Protein AF-A0A7Y8IYS2-F1 (afdb_monomer_lite)

Sequence (429 aa):
MPGEHACIWRDHEYVRHGTMMLMAGIDLLSGKVHGIVVDRHRSREFISFLRELGRSYPPAARLRLVLDNHSAHISKETRTYLATIPNRFEFIFTPKHGSWLNLVESFFGKIARTMLRGIRVSSKAELKDRILQYLAEVNASPVVYRWKYKVESVSLLGLGCNAMMESFLVYIFCVEFRYICSLTEFWRHTAVRYGIAIGNHDMTADGDSSLFQRCFPAEHFNRFAWYGGIYGGPKPGISGNNANSWQRFSAAGLDFVFLHLECNAPDDVLEWTDGVLRGNADRRAIVTTHMGLGPVELPKVERDFHDAPKGRMRWSKRHGKRGNSPQQMWDKCFRKHPNVGLIYYGDQSRTQALRQVSLNDHGKPVHELLSDYHQNWLRANRFLPDADRIQVYSTDSRNGALCRGTKIQPDPGQHQFVLQYEMSGAGRR

Foldseek 3Di:
DPPDDPDDPDDPPDDDQADKWKWWKAWLVQLAIQIAIGRDQALVVVVVSVVVVCVVDDVPDAAEEEEEPDCSCVDPSNVVSCVVRDRNYHYDYQDNQRCVVQCCVVVVVVCVPPPVVVDDDPHPVRVRVSVVVVSVVCRVPRDNDDDDDCPVPDPPPDDDPDDDPHHMYIYIDDPDDDDDLNVVVVVLPDPDDDADAEELVCADQQQQNVVVLVRQFPVSCVPPPFWPAADPDPDCRHRHGRNKTWGWDDDPNATEIEIHHYFQHFPSRLVVVQVSLVVVLVHQYEYEYAAFKFQQEDDPDPCCRQPHDIDGHQDGRHSVVRGGGNVRSLVSHQLARQRAAEYEYENSQLQQFDWDWDHRPVRHTHIYIYHYHPAQKDWDWCDDLVVQKTWIWIARNVPRHTDCADPRGNHSCRGTHMDRHHNDDDDDD

pLDDT: mean 80.18, std 21.77, range [23.56, 98.81]

Structure (mmCIF, N/CA/C/O backbone):
data_AF-A0A7Y8IYS2-F1
#
_entry.id   AF-A0A7Y8IYS2-F1
#
loop_
_atom_site.group_PDB
_atom_site.id
_atom_site.type_symbol
_atom_site.label_atom_id
_atom_site.label_alt_id
_atom_site.label_comp_id
_atom_site.label_asym_id
_atom_site.label_entity_id
_atom_site.label_seq_id
_atom_site.pdbx_PDB_ins_code
_atom_site.Cartn_x
_atom_site.Cartn_y
_atom_site.Cartn_z
_atom_site.occupancy
_atom_site.B_iso_or_equiv
_atom_site.auth_seq_id
_atom_site.auth_comp_id
_atom_site.auth_asym_id
_atom_site.auth_atom_id
_atom_site.pdbx_PDB_model_num
ATOM 1 N N . MET A 1 1 ? 36.267 -1.795 8.935 1.00 25.42 1 MET A N 1
ATOM 2 C CA . MET A 1 1 ? 35.124 -2.413 9.640 1.00 25.42 1 MET A CA 1
ATOM 3 C C . MET A 1 1 ? 33.830 -2.137 8.874 1.00 25.42 1 MET A C 1
ATOM 5 O O . MET A 1 1 ? 33.563 -0.977 8.580 1.00 25.42 1 MET A O 1
ATOM 9 N N . PRO A 1 2 ? 33.009 -3.138 8.519 1.00 26.00 2 PRO A N 1
ATOM 10 C CA . PRO A 1 2 ? 31.624 -2.899 8.113 1.00 26.00 2 PRO A CA 1
ATOM 11 C C . PRO A 1 2 ? 30.807 -2.482 9.349 1.00 26.00 2 PRO A C 1
ATOM 13 O O . PRO A 1 2 ? 30.615 -3.299 10.243 1.00 26.00 2 PRO A O 1
ATOM 16 N N . GLY A 1 3 ? 30.352 -1.224 9.419 1.00 45.03 3 GLY A N 1
ATOM 17 C CA . GLY A 1 3 ? 29.492 -0.743 10.516 1.00 45.03 3 GLY A CA 1
ATOM 18 C C . GLY A 1 3 ? 29.700 0.705 10.973 1.00 45.03 3 GLY A C 1
ATOM 19 O O . GLY A 1 3 ? 28.807 1.250 11.610 1.00 45.03 3 GLY A O 1
ATOM 20 N N . GLU A 1 4 ? 30.814 1.356 10.625 1.00 36.53 4 GLU A N 1
ATOM 21 C CA . GLU A 1 4 ? 31.154 2.683 11.184 1.00 36.53 4 GLU A CA 1
ATOM 22 C C . GLU A 1 4 ? 30.724 3.885 10.326 1.00 36.53 4 GLU A C 1
ATOM 24 O O . GLU A 1 4 ? 30.636 5.002 10.829 1.00 36.53 4 GLU A O 1
ATOM 29 N N . HIS A 1 5 ? 30.376 3.690 9.049 1.00 36.31 5 HIS A N 1
ATOM 30 C CA . HIS A 1 5 ? 29.989 4.792 8.160 1.00 36.31 5 HIS A CA 1
ATOM 31 C C . HIS A 1 5 ? 28.678 4.505 7.414 1.00 36.31 5 HIS A C 1
ATOM 33 O O . HIS A 1 5 ? 28.494 3.450 6.810 1.00 36.31 5 HIS A O 1
ATOM 39 N N . ALA A 1 6 ? 27.750 5.470 7.456 1.00 38.59 6 ALA A N 1
ATOM 40 C CA . ALA A 1 6 ? 26.403 5.375 6.880 1.00 38.59 6 ALA A CA 1
ATOM 41 C C . ALA A 1 6 ? 26.325 5.692 5.372 1.00 38.59 6 ALA A C 1
ATOM 43 O O . ALA A 1 6 ? 25.252 5.558 4.784 1.00 38.59 6 ALA A O 1
ATOM 44 N N . CYS A 1 7 ? 27.440 6.095 4.757 1.00 34.34 7 CYS A N 1
ATOM 45 C CA . CYS A 1 7 ? 27.581 6.279 3.316 1.00 34.34 7 CYS A CA 1
ATOM 46 C C . CYS A 1 7 ? 28.684 5.365 2.781 1.00 34.34 7 CYS A C 1
ATOM 48 O O . CYS A 1 7 ? 29.717 5.182 3.423 1.00 34.34 7 CYS A O 1
ATOM 50 N N . ILE A 1 8 ? 28.489 4.850 1.566 1.00 38.94 8 ILE A N 1
ATOM 51 C CA . ILE A 1 8 ? 29.604 4.376 0.748 1.00 38.94 8 ILE A CA 1
ATOM 52 C C . ILE A 1 8 ? 30.369 5.638 0.350 1.00 38.94 8 ILE A C 1
ATOM 54 O O . ILE A 1 8 ? 29.873 6.424 -0.458 1.00 38.94 8 ILE A O 1
ATOM 58 N N . TRP A 1 9 ? 31.534 5.866 0.952 1.00 34.81 9 TRP A N 1
ATOM 59 C CA . TRP A 1 9 ? 32.452 6.897 0.482 1.00 34.81 9 TRP A CA 1
ATOM 60 C C . TRP A 1 9 ? 32.818 6.548 -0.964 1.00 34.81 9 TRP A C 1
ATOM 62 O O . TRP A 1 9 ? 33.340 5.462 -1.236 1.00 34.81 9 TRP A O 1
ATOM 72 N N . ARG A 1 10 ? 32.446 7.411 -1.916 1.00 40.56 10 ARG A N 1
ATOM 73 C CA . ARG A 1 10 ? 33.002 7.318 -3.264 1.00 40.56 10 ARG A CA 1
ATOM 74 C C . ARG A 1 10 ? 34.414 7.843 -3.153 1.00 40.56 10 ARG A C 1
ATOM 76 O O . ARG A 1 10 ? 34.614 9.002 -2.807 1.00 40.56 10 ARG A O 1
ATOM 83 N N . ASP A 1 11 ? 35.347 6.945 -3.405 1.00 37.47 11 ASP A N 1
ATOM 84 C CA . ASP A 1 11 ? 36.742 7.299 -3.541 1.00 37.47 11 ASP A CA 1
ATOM 85 C C . ASP A 1 11 ? 36.899 8.427 -4.555 1.00 37.47 11 ASP A C 1
ATOM 87 O O . ASP A 1 11 ? 36.172 8.448 -5.554 1.00 37.47 11 ASP A O 1
ATOM 91 N N . HIS A 1 12 ? 37.824 9.354 -4.311 1.00 37.97 12 HIS A N 1
ATOM 92 C CA . HIS A 1 12 ? 38.127 10.418 -5.276 1.00 37.97 12 HIS A CA 1
ATOM 93 C C . HIS A 1 12 ? 38.653 9.814 -6.596 1.00 37.97 12 HIS A C 1
ATOM 95 O O . HIS A 1 12 ? 38.607 10.457 -7.639 1.00 37.97 12 HIS A O 1
ATOM 101 N N . GLU A 1 13 ? 39.055 8.539 -6.556 1.00 39.31 13 GLU A N 1
ATOM 102 C CA . GLU A 1 13 ? 39.459 7.703 -7.686 1.00 39.31 13 GLU A CA 1
ATOM 103 C C . GLU A 1 13 ? 38.306 6.929 -8.371 1.00 39.31 13 GLU A C 1
ATOM 105 O O . GLU A 1 13 ? 38.545 6.179 -9.318 1.00 39.31 13 GLU A O 1
ATOM 110 N N . TYR A 1 14 ? 37.040 7.050 -7.934 1.00 49.50 14 TYR A N 1
ATOM 111 C CA . TYR A 1 14 ? 35.931 6.314 -8.565 1.00 49.50 14 TYR A CA 1
ATOM 112 C C . TYR A 1 14 ? 35.612 6.849 -9.970 1.00 49.50 14 TYR A C 1
ATOM 114 O O . TYR A 1 14 ? 34.937 7.867 -10.135 1.00 49.50 14 TYR A O 1
ATOM 122 N N . VAL A 1 15 ? 36.004 6.089 -10.995 1.00 52.41 15 VAL A N 1
ATOM 123 C CA . VAL A 1 15 ? 35.669 6.355 -12.399 1.00 52.41 15 VAL A CA 1
ATOM 124 C C . VAL A 1 15 ? 34.557 5.412 -12.869 1.00 52.41 15 VAL A C 1
ATOM 126 O O . VAL A 1 15 ? 34.663 4.187 -12.804 1.00 52.41 15 VAL A O 1
ATOM 129 N N . ARG A 1 16 ? 33.453 5.972 -13.380 1.00 68.44 16 ARG A N 1
ATOM 130 C CA . ARG A 1 16 ? 32.356 5.179 -13.958 1.00 68.44 16 ARG A CA 1
ATOM 131 C C . ARG A 1 16 ? 32.677 4.809 -15.409 1.00 68.44 16 ARG A C 1
ATOM 133 O O . ARG A 1 16 ? 32.491 5.620 -16.307 1.00 68.44 16 ARG A O 1
ATOM 140 N N . HIS A 1 17 ? 33.023 3.548 -15.657 1.00 64.81 17 HIS A N 1
ATOM 141 C CA . HIS A 1 17 ? 33.331 3.027 -17.003 1.00 64.81 17 HIS A CA 1
ATOM 142 C C . HIS A 1 17 ? 32.094 2.705 -17.877 1.00 64.81 17 HIS A C 1
ATOM 144 O O . HIS A 1 17 ? 32.217 2.153 -18.969 1.00 64.81 17 HIS A O 1
ATOM 150 N N . GLY A 1 18 ? 30.887 3.061 -17.427 1.00 68.75 18 GLY A N 1
ATOM 151 C CA . GLY A 1 18 ? 29.619 2.847 -18.135 1.00 68.75 18 GLY A CA 1
ATOM 152 C C . GLY A 1 18 ? 28.838 1.622 -17.647 1.00 68.75 18 GLY A C 1
ATOM 153 O O . GLY A 1 18 ? 29.090 1.105 -16.564 1.00 68.75 18 GLY A O 1
ATOM 154 N N . THR A 1 19 ? 27.855 1.185 -18.437 1.00 71.75 19 THR A N 1
ATOM 155 C CA . THR A 1 19 ? 26.973 0.050 -18.112 1.00 71.75 19 THR A CA 1
ATOM 156 C C . THR A 1 19 ? 27.129 -1.058 -19.153 1.00 71.75 19 THR A C 1
ATOM 158 O O . THR A 1 19 ? 27.368 -0.769 -20.330 1.00 71.75 19 THR A O 1
ATOM 161 N N . MET A 1 20 ? 27.006 -2.308 -18.706 1.00 77.00 20 MET A N 1
ATOM 162 C CA . MET A 1 20 ? 26.890 -3.507 -19.536 1.00 77.00 20 MET A CA 1
ATOM 163 C C . MET A 1 20 ? 25.642 -4.291 -19.132 1.00 77.00 20 MET A C 1
ATOM 165 O O . MET A 1 20 ? 25.074 -4.076 -18.063 1.00 77.00 20 MET A O 1
ATOM 169 N N . MET A 1 21 ? 25.235 -5.201 -20.000 1.00 78.50 21 MET A N 1
ATOM 170 C CA . MET A 1 21 ? 24.027 -5.995 -19.903 1.00 78.50 21 MET A CA 1
ATOM 171 C C . MET A 1 21 ? 24.396 -7.475 -19.883 1.00 78.50 21 MET A C 1
ATOM 173 O O . MET A 1 21 ? 25.022 -7.955 -20.825 1.00 78.50 21 MET A O 1
ATOM 177 N N . LEU A 1 22 ? 23.962 -8.200 -18.853 1.00 84.62 22 LEU A N 1
ATOM 178 C CA . LEU A 1 22 ? 23.984 -9.661 -18.837 1.00 84.62 22 LEU A CA 1
ATOM 179 C C . LEU A 1 22 ? 22.607 -10.174 -19.265 1.00 84.62 22 LEU A C 1
ATOM 181 O O . LEU A 1 22 ? 21.605 -9.926 -18.595 1.00 84.62 22 LEU A O 1
ATOM 185 N N . MET A 1 23 ? 22.569 -10.896 -20.376 1.00 85.94 23 MET A N 1
ATOM 186 C CA . MET A 1 23 ? 21.396 -11.639 -20.820 1.00 85.94 23 MET A CA 1
ATOM 187 C C . MET A 1 23 ? 21.645 -13.109 -20.539 1.00 85.94 23 MET A C 1
ATOM 189 O O . MET A 1 23 ? 22.691 -13.613 -20.938 1.00 85.94 23 MET A O 1
ATOM 193 N N . ALA A 1 24 ? 20.736 -13.775 -19.831 1.00 88.06 24 ALA A N 1
ATOM 194 C CA . ALA A 1 24 ? 20.972 -15.140 -19.385 1.00 88.06 24 ALA A CA 1
ATOM 195 C C . ALA A 1 24 ? 19.703 -15.990 -19.380 1.00 88.06 24 ALA A C 1
ATOM 197 O O . ALA A 1 24 ? 18.588 -15.480 -19.282 1.00 88.06 24 ALA A O 1
ATOM 198 N N . GLY A 1 25 ? 19.890 -17.303 -19.452 1.00 86.12 25 GLY A N 1
ATOM 199 C CA . GLY A 1 25 ? 18.843 -18.293 -19.280 1.00 86.12 25 GLY A CA 1
ATOM 200 C C . GLY A 1 25 ? 19.340 -19.534 -18.555 1.00 86.12 25 GLY A C 1
ATOM 201 O O . GLY A 1 25 ? 20.533 -19.820 -18.569 1.00 86.12 25 GLY A O 1
ATOM 202 N N . ILE A 1 26 ? 18.430 -20.258 -17.908 1.00 83.00 26 ILE A N 1
ATOM 203 C CA . ILE A 1 26 ? 18.742 -21.488 -17.172 1.00 83.00 26 ILE A CA 1
ATOM 204 C C . ILE A 1 26 ? 18.113 -22.679 -17.883 1.00 83.00 26 ILE A C 1
ATOM 206 O O . ILE A 1 26 ? 16.928 -22.669 -18.223 1.00 83.00 26 ILE A O 1
ATOM 210 N N . ASP A 1 27 ? 18.927 -23.709 -18.072 1.00 80.50 27 ASP A N 1
ATOM 211 C CA . ASP A 1 27 ? 18.503 -25.059 -18.398 1.00 80.50 27 ASP A CA 1
ATOM 212 C C . ASP A 1 27 ? 17.842 -25.697 -17.176 1.00 80.50 27 ASP A C 1
ATOM 214 O O . ASP A 1 27 ? 18.496 -25.936 -16.160 1.00 80.50 27 ASP A O 1
ATOM 218 N N . LEU A 1 28 ? 16.542 -25.976 -17.250 1.00 73.12 28 LEU A N 1
ATOM 219 C CA . LEU A 1 28 ? 15.821 -26.549 -16.114 1.00 73.12 28 LEU A CA 1
ATOM 220 C C . LEU A 1 28 ? 16.149 -28.028 -15.875 1.00 73.12 28 LEU A C 1
ATOM 222 O O . LEU A 1 28 ? 15.885 -28.528 -14.784 1.00 73.12 28 LEU A O 1
ATOM 226 N N . LEU A 1 29 ? 16.729 -28.721 -16.859 1.00 69.69 29 LEU A N 1
ATOM 227 C CA . LEU A 1 29 ? 17.119 -30.124 -16.744 1.00 69.69 29 LEU A CA 1
ATOM 228 C C . LEU A 1 29 ? 18.517 -30.255 -16.146 1.00 69.69 29 LEU A C 1
ATOM 230 O O . LEU A 1 29 ? 18.720 -31.026 -15.211 1.00 69.69 29 LEU A O 1
ATOM 234 N N . SER A 1 30 ? 19.476 -29.491 -16.672 1.00 73.81 30 SER A N 1
ATOM 235 C CA . SER A 1 30 ? 20.879 -29.586 -16.250 1.00 73.81 30 SER A CA 1
ATOM 236 C C . SER A 1 30 ? 21.274 -28.578 -15.168 1.00 73.81 30 SER A C 1
ATOM 238 O O . SER A 1 30 ? 22.301 -28.748 -14.519 1.00 73.81 30 SER A O 1
ATOM 240 N N . GLY A 1 31 ? 20.484 -27.520 -14.962 1.00 75.06 31 GLY A N 1
ATOM 241 C CA . GLY A 1 31 ? 20.844 -26.387 -14.105 1.00 75.06 31 GLY A CA 1
ATOM 242 C C . GLY A 1 31 ? 21.890 -25.450 -14.721 1.00 75.06 31 GLY A C 1
ATOM 243 O O . GLY A 1 31 ? 22.307 -24.493 -14.066 1.00 75.06 31 GLY A O 1
ATOM 244 N N . LYS A 1 32 ? 22.329 -25.706 -15.962 1.00 85.31 32 LYS A N 1
ATOM 245 C CA . LYS A 1 32 ? 23.317 -24.892 -16.675 1.00 85.31 32 LYS A CA 1
ATOM 246 C C . LYS A 1 32 ? 22.764 -23.502 -16.978 1.00 85.31 32 LYS A C 1
ATOM 248 O O . LYS A 1 32 ? 21.659 -23.351 -17.493 1.00 85.31 32 LYS A O 1
ATOM 253 N N . VAL A 1 33 ? 23.560 -22.477 -16.709 1.00 90.69 33 VAL A N 1
ATOM 254 C CA . VAL A 1 33 ? 23.251 -21.082 -17.016 1.00 90.69 33 VAL A CA 1
ATOM 255 C C . VAL A 1 33 ? 23.938 -20.682 -18.319 1.00 90.69 33 VAL A C 1
ATOM 257 O O . VAL A 1 33 ? 25.162 -20.644 -18.411 1.00 90.69 33 VAL A O 1
ATOM 260 N N . HIS A 1 34 ? 23.154 -20.344 -19.333 1.00 88.62 34 HIS A N 1
ATOM 261 C CA . HIS A 1 34 ? 23.627 -19.713 -20.562 1.00 88.62 34 HIS A CA 1
ATOM 262 C C . HIS A 1 34 ? 23.618 -18.204 -20.369 1.00 88.62 34 HIS A C 1
ATOM 264 O O . HIS A 1 34 ? 22.640 -17.676 -19.848 1.00 88.62 34 HIS A O 1
ATOM 270 N N . GLY A 1 35 ? 24.653 -17.486 -20.800 1.00 90.31 35 GLY A N 1
ATOM 271 C CA . GLY A 1 35 ? 24.657 -16.034 -20.673 1.00 90.31 35 GLY A CA 1
ATOM 272 C C . GLY A 1 35 ? 25.626 -15.333 -21.609 1.00 90.31 35 GLY A C 1
ATOM 273 O O . GLY A 1 35 ? 26.714 -15.836 -21.862 1.00 90.31 35 GLY A O 1
ATOM 274 N N . ILE A 1 36 ? 25.234 -14.151 -22.085 1.00 89.88 36 ILE A N 1
ATOM 275 C CA . ILE A 1 36 ? 26.091 -13.238 -22.846 1.00 89.88 36 ILE A CA 1
ATOM 276 C C . ILE A 1 36 ? 26.163 -11.881 -22.163 1.00 89.88 36 ILE A C 1
ATOM 278 O O . ILE A 1 36 ? 25.180 -11.400 -21.595 1.00 89.88 36 ILE A O 1
ATOM 282 N N . VAL A 1 37 ? 27.321 -11.233 -22.275 1.00 88.06 37 VAL A N 1
ATOM 283 C CA . VAL A 1 37 ? 27.536 -9.872 -21.780 1.00 88.06 37 VAL A CA 1
ATOM 284 C C . VAL A 1 37 ? 27.710 -8.926 -22.962 1.00 88.06 37 VAL A C 1
ATOM 286 O O . VAL A 1 37 ? 28.637 -9.074 -23.762 1.00 88.06 37 VAL A O 1
ATOM 289 N N . VAL A 1 38 ? 26.812 -7.953 -23.071 1.00 84.94 38 VAL A N 1
ATOM 290 C CA . VAL A 1 38 ? 26.694 -7.028 -24.207 1.00 84.94 38 VAL A CA 1
ATOM 291 C C . VAL A 1 38 ? 26.550 -5.585 -23.721 1.00 84.94 38 VAL A C 1
ATOM 293 O O . VAL A 1 38 ? 26.171 -5.340 -22.583 1.00 84.94 38 VAL A O 1
ATOM 296 N N . ASP A 1 39 ? 26.841 -4.593 -24.562 1.00 79.00 39 ASP A N 1
ATOM 297 C CA . ASP A 1 39 ? 26.710 -3.180 -24.164 1.00 79.00 39 ASP A CA 1
ATOM 298 C C . ASP A 1 39 ? 25.263 -2.661 -24.180 1.00 79.00 39 ASP A C 1
ATOM 300 O O . ASP A 1 39 ? 24.962 -1.653 -23.541 1.00 79.00 39 ASP A O 1
ATOM 304 N N . ARG A 1 40 ? 24.362 -3.301 -24.939 1.00 78.00 40 ARG A N 1
ATOM 305 C CA . ARG A 1 40 ? 22.963 -2.868 -25.121 1.00 78.00 40 ARG A CA 1
ATOM 306 C C . ARG A 1 40 ? 22.007 -4.063 -25.129 1.00 78.00 40 ARG A C 1
ATOM 308 O O . ARG A 1 40 ? 22.425 -5.178 -25.401 1.00 78.00 40 ARG A O 1
ATOM 315 N N . HIS A 1 41 ? 20.723 -3.822 -24.873 1.00 76.62 41 HIS A N 1
ATOM 316 C CA . HIS A 1 41 ? 19.697 -4.862 -24.698 1.00 76.62 41 HIS A CA 1
ATOM 317 C C . HIS A 1 41 ? 18.598 -4.842 -25.779 1.00 76.62 41 HIS A C 1
ATOM 319 O O . HIS A 1 41 ? 17.414 -4.992 -25.479 1.00 76.62 41 HIS A O 1
ATOM 325 N N . ARG A 1 42 ? 18.950 -4.619 -27.052 1.00 87.56 42 ARG A N 1
ATOM 326 C CA . ARG A 1 42 ? 17.958 -4.554 -28.143 1.00 87.56 42 ARG A CA 1
ATOM 327 C C . ARG A 1 42 ? 17.660 -5.944 -28.702 1.00 87.56 42 ARG A C 1
ATOM 329 O O . ARG A 1 42 ? 18.361 -6.913 -28.414 1.00 87.56 42 ARG A O 1
ATOM 336 N N . SER A 1 43 ? 16.669 -6.019 -29.590 1.00 92.06 43 SER A N 1
ATOM 337 C CA . SER A 1 43 ? 16.293 -7.249 -30.298 1.00 92.06 43 SER A CA 1
ATOM 338 C C . SER A 1 43 ? 17.483 -7.943 -30.968 1.00 92.06 43 SER A C 1
ATOM 340 O O . SER A 1 43 ? 17.605 -9.153 -30.858 1.00 92.06 43 SER A O 1
ATOM 342 N N . ARG A 1 44 ? 18.413 -7.206 -31.594 1.00 94.25 44 ARG A N 1
ATOM 343 C CA . ARG A 1 44 ? 19.606 -7.798 -32.228 1.00 94.25 44 ARG A CA 1
ATOM 344 C C . ARG A 1 44 ? 20.535 -8.528 -31.253 1.00 94.25 44 ARG A C 1
ATOM 346 O O . ARG A 1 44 ? 21.097 -9.564 -31.597 1.00 94.25 44 ARG A O 1
ATOM 353 N N . GLU A 1 45 ? 20.688 -8.003 -30.036 1.00 92.38 45 GLU A N 1
ATOM 354 C CA . GLU A 1 45 ? 21.470 -8.666 -28.993 1.00 92.38 45 GLU A CA 1
ATOM 355 C C . GLU A 1 45 ? 20.724 -9.903 -28.464 1.00 92.38 45 GLU A C 1
ATOM 357 O O . GLU A 1 45 ? 21.340 -10.952 -28.288 1.00 92.38 45 GLU A O 1
ATOM 362 N N . PHE A 1 46 ? 19.393 -9.833 -28.337 1.00 92.19 46 PHE A N 1
ATOM 363 C CA . PHE A 1 46 ? 18.559 -11.000 -28.024 1.00 92.19 46 PHE A CA 1
ATOM 364 C C . PHE A 1 46 ? 18.635 -12.091 -29.103 1.00 92.19 46 PHE A C 1
ATOM 366 O O . PHE A 1 46 ? 18.813 -13.263 -28.793 1.00 92.19 46 PHE A O 1
ATOM 373 N N . ILE A 1 47 ? 18.602 -11.721 -30.382 1.00 95.19 47 ILE A N 1
ATOM 374 C CA . ILE A 1 47 ? 18.792 -12.654 -31.501 1.00 95.19 47 ILE A CA 1
ATOM 375 C C . ILE A 1 47 ? 20.180 -13.304 -31.442 1.00 95.19 47 ILE A C 1
ATOM 377 O O . ILE A 1 47 ? 20.305 -14.501 -31.699 1.00 95.19 47 ILE A O 1
ATOM 381 N N . SER A 1 48 ? 21.224 -12.552 -31.076 1.00 94.62 48 SER A N 1
ATOM 382 C CA . SER A 1 48 ? 22.561 -13.120 -30.861 1.00 94.62 48 SER A CA 1
ATOM 383 C C . SER A 1 48 ? 22.551 -14.177 -29.757 1.00 94.62 48 SER A C 1
ATOM 385 O O . SER A 1 48 ? 23.115 -15.253 -29.947 1.00 94.62 48 SER A O 1
ATOM 387 N N . PHE A 1 49 ? 21.856 -13.908 -28.649 1.00 92.56 49 PHE A N 1
ATOM 388 C CA . PHE A 1 49 ? 21.676 -14.877 -27.571 1.00 92.56 49 PHE A CA 1
ATOM 389 C C . PHE A 1 49 ? 20.934 -16.136 -28.046 1.00 92.56 49 PHE A C 1
ATOM 391 O O . PHE A 1 49 ? 21.385 -17.249 -27.789 1.00 92.56 49 PHE A O 1
ATOM 398 N N . LEU A 1 50 ? 19.851 -15.985 -28.820 1.00 93.19 50 LEU A N 1
ATOM 399 C CA . LEU A 1 50 ? 19.137 -17.122 -29.414 1.00 93.19 50 LEU A CA 1
ATOM 400 C C . LEU A 1 50 ? 20.041 -17.953 -30.332 1.00 93.19 50 LEU A C 1
ATOM 402 O O . LEU A 1 50 ? 19.956 -19.176 -30.320 1.00 93.19 50 LEU A O 1
ATOM 406 N N . ARG A 1 51 ? 20.925 -17.332 -31.123 1.00 94.31 51 ARG A N 1
ATOM 407 C CA . ARG A 1 51 ? 21.883 -18.068 -31.972 1.00 94.31 51 ARG A CA 1
ATOM 408 C C . ARG A 1 51 ? 22.853 -18.901 -31.143 1.00 94.31 51 ARG A C 1
ATOM 410 O O . ARG A 1 51 ? 23.138 -20.037 -31.505 1.00 94.31 51 ARG A O 1
ATOM 417 N N . GLU A 1 52 ? 23.359 -18.351 -30.048 1.00 91.50 52 GLU A N 1
ATOM 418 C CA . GLU A 1 52 ? 24.287 -19.050 -29.159 1.00 91.50 52 GLU A CA 1
ATOM 419 C C . GLU A 1 52 ? 23.609 -20.196 -28.404 1.00 91.50 52 GLU A C 1
ATOM 421 O O . GLU A 1 52 ? 24.129 -21.315 -28.364 1.00 91.50 52 GLU A O 1
ATOM 426 N N . LEU A 1 53 ? 22.391 -19.958 -27.916 1.00 87.44 53 LEU A N 1
ATOM 427 C CA . LEU A 1 53 ? 21.558 -21.000 -27.329 1.00 87.44 53 LEU A CA 1
ATOM 428 C C . LEU A 1 53 ? 21.266 -22.095 -28.362 1.00 87.44 53 LEU A C 1
ATOM 430 O O . LEU A 1 53 ? 21.472 -23.273 -28.101 1.00 87.44 53 LEU A O 1
ATOM 434 N N . GLY A 1 54 ? 20.904 -21.711 -29.586 1.00 85.12 54 GLY A N 1
ATOM 435 C CA . GLY A 1 54 ? 20.680 -22.629 -30.696 1.00 85.12 54 GLY A CA 1
ATOM 436 C C . GLY A 1 54 ? 21.911 -23.457 -31.079 1.00 85.12 54 GLY A C 1
ATOM 437 O O . GLY A 1 54 ? 21.742 -24.585 -31.516 1.00 85.12 54 GLY A O 1
ATOM 438 N N . ARG A 1 55 ? 23.139 -22.970 -30.892 1.00 90.31 55 ARG A N 1
ATOM 439 C CA . ARG A 1 55 ? 24.358 -23.773 -31.117 1.00 90.31 55 ARG A CA 1
ATOM 440 C C . ARG A 1 55 ? 24.676 -24.721 -29.965 1.00 90.31 55 ARG A C 1
ATOM 442 O O . ARG A 1 55 ? 25.375 -25.705 -30.170 1.00 90.31 55 ARG A O 1
ATOM 449 N N . SER A 1 56 ? 24.171 -24.425 -28.770 1.00 82.56 56 SER A N 1
ATOM 450 C CA . SER A 1 56 ? 24.444 -25.203 -27.559 1.00 82.56 56 SER A CA 1
ATOM 451 C C . SER A 1 56 ? 23.653 -26.515 -27.477 1.00 82.56 56 SER A C 1
ATOM 453 O O . SER A 1 56 ? 23.962 -27.346 -26.629 1.00 82.56 56 SER A O 1
ATOM 455 N N . TYR A 1 57 ? 22.650 -26.702 -28.341 1.00 82.00 57 TYR A N 1
ATOM 456 C CA . TYR A 1 57 ? 21.763 -27.868 -28.356 1.00 82.00 57 TYR A CA 1
ATOM 457 C C . TYR A 1 57 ? 21.728 -28.531 -29.738 1.00 82.00 57 TYR A C 1
ATOM 459 O O . TYR A 1 57 ? 21.845 -27.822 -30.742 1.00 82.00 57 TYR A O 1
ATOM 467 N N . PRO A 1 58 ? 21.488 -29.856 -29.829 1.00 82.69 58 PRO A N 1
ATOM 468 C CA . PRO A 1 58 ? 21.402 -30.569 -31.104 1.00 82.69 58 PRO A CA 1
ATOM 469 C C . PRO A 1 58 ? 20.448 -29.879 -32.092 1.00 82.69 58 PRO A C 1
ATOM 471 O O . PRO A 1 58 ? 19.379 -29.450 -31.656 1.00 82.69 58 PRO A O 1
ATOM 474 N N . PRO A 1 59 ? 20.759 -29.774 -33.399 1.00 77.19 59 PRO A N 1
ATOM 475 C CA . PRO A 1 59 ? 19.934 -29.040 -34.371 1.00 77.19 59 PRO A CA 1
ATOM 476 C C . PRO A 1 59 ? 18.478 -29.517 -34.482 1.00 77.19 59 PRO A C 1
ATOM 478 O O . PRO A 1 59 ? 17.594 -28.716 -34.768 1.00 77.19 59 PRO A O 1
ATOM 481 N N . ALA A 1 60 ? 18.224 -30.800 -34.208 1.00 76.62 60 ALA A N 1
ATOM 482 C CA . ALA A 1 60 ? 16.886 -31.394 -34.228 1.00 76.62 60 ALA A CA 1
ATOM 483 C C . ALA A 1 60 ? 16.029 -31.049 -32.992 1.00 76.62 60 ALA A C 1
ATOM 485 O O . ALA A 1 60 ? 14.815 -31.222 -33.025 1.00 76.62 60 ALA A O 1
ATOM 486 N N . ALA A 1 61 ? 16.637 -30.567 -31.902 1.00 75.62 61 ALA A N 1
ATOM 487 C CA . ALA A 1 61 ? 15.911 -30.236 -30.679 1.00 75.62 61 ALA A CA 1
ATOM 488 C C . ALA A 1 61 ? 15.036 -28.982 -30.858 1.00 75.62 61 ALA A C 1
ATOM 490 O O . ALA A 1 61 ? 15.451 -27.992 -31.471 1.00 75.62 61 ALA A O 1
ATOM 491 N N . ARG A 1 62 ? 13.840 -28.991 -30.267 1.00 80.06 62 ARG A N 1
ATOM 492 C CA . ARG A 1 62 ? 12.984 -27.804 -30.157 1.00 80.06 62 ARG A CA 1
ATOM 493 C C . ARG A 1 62 ? 13.190 -27.175 -28.786 1.00 80.06 62 ARG A C 1
ATOM 495 O O . ARG A 1 62 ? 12.924 -27.797 -27.767 1.00 80.06 62 ARG A O 1
ATOM 502 N N . LEU A 1 63 ? 13.642 -25.926 -28.761 1.00 76.88 63 LEU A N 1
ATOM 503 C CA . LEU A 1 63 ? 13.928 -25.206 -27.524 1.00 76.88 63 LEU A CA 1
ATOM 504 C C . LEU A 1 63 ? 12.701 -24.406 -27.092 1.00 76.88 63 LEU A C 1
ATOM 506 O O . LEU A 1 63 ? 12.354 -23.401 -27.716 1.00 76.88 63 LEU A O 1
ATOM 510 N N . ARG A 1 64 ? 12.046 -24.836 -26.012 1.00 78.75 64 ARG A N 1
ATOM 511 C CA . ARG A 1 64 ? 10.959 -24.068 -25.395 1.00 78.75 64 ARG A CA 1
ATOM 512 C C . ARG A 1 64 ? 11.542 -23.030 -24.462 1.00 78.75 64 ARG A C 1
ATOM 514 O O . ARG A 1 64 ? 12.182 -23.406 -23.493 1.00 78.75 64 ARG A O 1
ATOM 521 N N . LEU A 1 65 ? 11.345 -21.753 -24.752 1.00 79.06 65 LEU A N 1
ATOM 522 C CA . LEU A 1 65 ? 11.817 -20.648 -23.930 1.00 79.06 65 LEU A CA 1
ATOM 523 C C . LEU A 1 65 ? 10.653 -20.063 -23.149 1.00 79.06 65 LEU A C 1
ATOM 525 O O . LEU A 1 65 ? 9.736 -19.491 -23.733 1.00 79.06 65 LEU A O 1
ATOM 529 N N . VAL A 1 66 ? 10.719 -20.160 -21.831 1.00 75.12 66 VAL A N 1
ATOM 530 C CA . VAL A 1 66 ? 9.864 -19.406 -20.930 1.00 75.12 66 VAL A CA 1
ATOM 531 C C . VAL A 1 66 ? 10.454 -18.005 -20.796 1.00 75.12 66 VAL A C 1
ATOM 533 O O . VAL A 1 66 ? 11.593 -17.850 -20.358 1.00 75.12 66 VAL A O 1
ATOM 536 N N . LEU A 1 67 ? 9.705 -16.997 -21.230 1.00 75.75 67 LEU A N 1
ATOM 537 C CA . LEU A 1 67 ? 10.167 -15.614 -21.348 1.00 75.75 67 LEU A CA 1
ATOM 538 C C . LEU A 1 67 ? 9.262 -14.668 -20.563 1.00 75.75 67 LEU A C 1
ATOM 540 O O . LEU A 1 67 ? 8.064 -14.907 -20.409 1.00 75.75 67 LEU A O 1
ATOM 544 N N . ASP A 1 68 ? 9.800 -13.543 -20.115 1.00 72.94 68 ASP A N 1
ATOM 545 C CA . ASP A 1 68 ? 8.971 -12.408 -19.722 1.00 72.94 68 ASP A CA 1
ATOM 546 C C . ASP A 1 68 ? 8.463 -11.638 -20.959 1.00 72.94 68 ASP A C 1
ATOM 548 O O . ASP A 1 68 ? 8.817 -11.919 -22.109 1.00 72.94 68 ASP A O 1
ATOM 552 N N . ASN A 1 69 ? 7.622 -10.633 -20.725 1.00 77.25 69 ASN A N 1
ATOM 553 C CA . ASN A 1 69 ? 6.994 -9.848 -21.789 1.00 77.25 69 ASN A CA 1
ATOM 554 C C . ASN A 1 69 ? 7.868 -8.672 -22.274 1.00 77.25 69 ASN A C 1
ATOM 556 O O . ASN A 1 69 ? 7.335 -7.668 -22.757 1.00 77.25 69 ASN A O 1
ATOM 560 N N . HIS A 1 70 ? 9.196 -8.764 -22.138 1.00 78.38 70 HIS A N 1
ATOM 561 C CA . HIS A 1 70 ? 10.116 -7.711 -22.557 1.00 78.38 70 HIS A CA 1
ATOM 562 C C . HIS A 1 70 ? 9.973 -7.386 -24.055 1.00 78.38 70 HIS A C 1
ATOM 564 O O . HIS A 1 70 ? 9.787 -8.264 -24.903 1.00 78.38 70 HIS A O 1
ATOM 570 N N . SER A 1 71 ? 10.096 -6.103 -24.412 1.00 82.94 71 SER A N 1
ATOM 571 C CA . SER A 1 71 ? 9.821 -5.608 -25.771 1.00 82.94 71 SER A CA 1
ATOM 572 C C . SER A 1 71 ? 10.700 -6.261 -26.843 1.00 82.94 71 SER A C 1
ATOM 574 O O . SER A 1 71 ? 10.230 -6.511 -27.953 1.00 82.94 71 SER A O 1
ATOM 576 N N . ALA A 1 72 ? 11.948 -6.607 -26.509 1.00 84.31 72 ALA A N 1
ATOM 577 C CA . ALA A 1 72 ? 12.857 -7.317 -27.407 1.00 84.31 72 ALA A CA 1
ATOM 578 C C . ALA A 1 72 ? 12.380 -8.743 -27.747 1.00 84.31 72 ALA A C 1
ATOM 580 O O . ALA A 1 72 ? 12.678 -9.225 -28.836 1.00 84.31 72 ALA A O 1
ATOM 581 N N . HIS A 1 73 ? 11.615 -9.407 -26.873 1.00 84.75 73 HIS A N 1
ATOM 582 C CA . HIS A 1 73 ? 11.110 -10.766 -27.113 1.00 84.75 73 HIS A CA 1
ATOM 583 C C . HIS A 1 73 ? 9.948 -10.788 -28.109 1.00 84.75 73 HIS A C 1
ATOM 585 O O . HIS A 1 73 ? 9.770 -11.752 -28.850 1.00 84.75 73 HIS A O 1
ATOM 591 N N . ILE A 1 74 ? 9.166 -9.707 -28.143 1.00 87.06 74 ILE A N 1
ATOM 592 C CA . ILE A 1 74 ? 7.966 -9.584 -28.979 1.00 87.06 74 ILE A CA 1
ATOM 593 C C . ILE A 1 74 ? 8.158 -8.661 -30.186 1.00 87.06 74 ILE A C 1
ATOM 595 O O . ILE A 1 74 ? 7.200 -8.432 -30.926 1.00 87.06 74 ILE A O 1
ATOM 599 N N . SER A 1 75 ? 9.360 -8.118 -30.386 1.00 92.38 75 SER A N 1
ATOM 600 C CA . SER A 1 75 ? 9.634 -7.134 -31.432 1.00 92.38 75 SER A CA 1
ATOM 601 C C . SER A 1 75 ? 9.461 -7.715 -32.838 1.00 92.38 75 SER A C 1
ATOM 603 O O . SER A 1 75 ? 9.614 -8.918 -33.067 1.00 92.38 75 SER A O 1
ATOM 605 N N . LYS A 1 76 ? 9.188 -6.838 -33.814 1.00 95.50 76 LYS A N 1
ATOM 606 C CA . LYS A 1 76 ? 9.121 -7.223 -35.233 1.00 95.50 76 LYS A CA 1
ATOM 607 C C . LYS A 1 76 ? 10.420 -7.894 -35.690 1.00 95.50 76 LYS A C 1
ATOM 609 O O . LYS A 1 76 ? 10.363 -8.914 -36.357 1.00 95.50 76 LYS A O 1
ATOM 614 N N . GLU A 1 77 ? 11.569 -7.358 -35.283 1.00 96.69 77 GLU A N 1
ATOM 615 C CA . GLU A 1 77 ? 12.894 -7.889 -35.629 1.00 96.69 77 GLU A CA 1
ATOM 616 C C . GLU A 1 77 ? 13.094 -9.326 -35.119 1.00 96.69 77 GLU A C 1
ATOM 618 O O . GLU A 1 77 ? 13.486 -10.205 -35.886 1.00 96.69 77 GLU A O 1
ATOM 623 N N . THR A 1 78 ? 12.748 -9.591 -33.855 1.00 94.75 78 THR A N 1
ATOM 624 C CA . THR A 1 78 ? 12.824 -10.934 -33.264 1.00 94.75 78 THR A CA 1
ATOM 625 C C . THR A 1 78 ? 11.872 -11.901 -33.959 1.00 94.75 78 THR A C 1
ATOM 627 O O . THR A 1 78 ? 12.276 -13.008 -34.309 1.00 94.75 78 THR A O 1
ATOM 630 N N . ARG A 1 79 ? 10.630 -11.483 -34.234 1.00 94.38 79 ARG A N 1
ATOM 631 C CA . ARG A 1 79 ? 9.656 -12.308 -34.968 1.00 94.38 79 ARG A CA 1
ATOM 632 C C . ARG A 1 79 ? 10.130 -12.635 -36.387 1.00 94.38 79 ARG A C 1
ATOM 634 O O . ARG A 1 79 ? 9.999 -13.780 -36.807 1.00 94.38 79 ARG A O 1
ATOM 641 N N . THR A 1 80 ? 10.724 -11.672 -37.098 1.00 96.50 80 THR A N 1
ATOM 642 C CA . THR A 1 80 ? 11.313 -11.897 -38.428 1.00 96.50 80 THR A CA 1
ATOM 643 C C . THR A 1 80 ? 12.443 -12.920 -38.367 1.00 96.50 80 THR A C 1
ATOM 645 O O . THR A 1 80 ? 12.492 -13.817 -39.199 1.00 96.50 80 THR A O 1
ATOM 648 N N . TYR A 1 81 ? 13.328 -12.835 -37.370 1.00 96.44 81 TYR A N 1
ATOM 649 C CA . TYR A 1 81 ? 14.384 -13.829 -37.190 1.00 96.44 81 TYR A CA 1
ATOM 650 C C . TYR A 1 81 ? 13.820 -15.225 -36.891 1.00 96.44 81 TYR A C 1
ATOM 652 O O . TYR A 1 81 ? 14.230 -16.184 -37.536 1.00 96.44 81 TYR A O 1
ATOM 660 N N . LEU A 1 82 ? 12.849 -15.350 -35.981 1.00 94.50 82 LEU A N 1
ATOM 661 C CA . LEU A 1 82 ? 12.213 -16.636 -35.666 1.00 94.50 82 LEU A CA 1
ATOM 662 C C . LEU A 1 82 ? 11.561 -17.280 -36.899 1.00 94.50 82 LEU A C 1
ATOM 664 O O . LEU A 1 82 ? 11.622 -18.497 -37.052 1.00 94.50 82 LEU A O 1
ATOM 668 N N . ALA A 1 83 ? 11.014 -16.474 -37.814 1.00 94.69 83 ALA A N 1
ATOM 669 C CA . ALA A 1 83 ? 10.457 -16.963 -39.074 1.00 94.69 83 ALA A CA 1
ATOM 670 C C . ALA A 1 83 ? 11.507 -17.590 -40.015 1.00 94.69 83 ALA A C 1
ATOM 672 O O . ALA A 1 83 ? 11.153 -18.440 -40.825 1.00 94.69 83 ALA A O 1
ATOM 673 N N . THR A 1 84 ? 12.793 -17.227 -39.897 1.00 95.88 84 THR A N 1
ATOM 674 C CA . THR A 1 84 ? 13.883 -17.845 -40.684 1.00 95.88 84 THR A CA 1
ATOM 675 C C . THR A 1 84 ? 14.305 -19.228 -40.184 1.00 95.88 84 THR A C 1
ATOM 677 O O . THR A 1 84 ? 14.995 -19.951 -40.896 1.00 95.88 84 THR A O 1
ATOM 680 N N . ILE A 1 85 ? 13.901 -19.604 -38.967 1.00 91.94 85 ILE A N 1
ATOM 681 C CA . ILE A 1 85 ? 14.271 -20.862 -38.301 1.00 91.94 85 ILE A CA 1
ATOM 682 C C . ILE A 1 85 ? 13.035 -21.512 -37.653 1.00 91.94 85 ILE A C 1
ATOM 684 O O . ILE A 1 85 ? 12.969 -21.654 -36.424 1.00 91.94 85 ILE A O 1
ATOM 688 N N . PRO A 1 86 ? 12.026 -21.893 -38.460 1.00 89.25 86 PRO A N 1
ATOM 689 C CA . PRO A 1 86 ? 10.781 -22.449 -37.945 1.00 89.25 86 PRO A CA 1
ATOM 690 C C . PRO A 1 86 ? 11.044 -23.706 -37.107 1.00 89.25 86 PRO A C 1
ATOM 692 O O . PRO A 1 86 ? 11.979 -24.461 -37.362 1.00 89.25 86 PRO A O 1
ATOM 695 N N . ASN A 1 87 ? 10.212 -23.931 -36.089 1.00 82.69 87 ASN A N 1
ATOM 696 C CA . ASN A 1 87 ? 10.283 -25.067 -35.158 1.00 82.69 87 ASN A CA 1
ATOM 697 C C . ASN A 1 87 ? 11.538 -25.161 -34.272 1.00 82.69 87 ASN A C 1
ATOM 699 O O . ASN A 1 87 ? 11.577 -26.034 -33.406 1.00 82.69 87 ASN A O 1
ATOM 703 N N . ARG A 1 88 ? 12.526 -24.264 -34.411 1.00 85.69 88 ARG A N 1
ATOM 704 C CA . ARG A 1 88 ? 13.709 -24.268 -33.536 1.00 85.69 88 ARG A CA 1
ATOM 705 C C . ARG A 1 88 ? 13.406 -23.753 -32.130 1.00 85.69 88 ARG A C 1
ATOM 707 O O . ARG A 1 88 ? 13.886 -24.332 -31.158 1.00 85.69 88 ARG A O 1
ATOM 714 N N . PHE A 1 89 ? 12.627 -22.677 -32.029 1.00 85.44 89 PHE A N 1
ATOM 715 C CA . PHE A 1 89 ? 12.269 -22.035 -30.765 1.00 85.44 89 PHE A CA 1
ATOM 716 C C . PHE A 1 89 ? 10.755 -21.948 -30.596 1.00 85.44 89 PHE A C 1
ATOM 718 O O . PHE A 1 89 ? 10.040 -21.536 -31.507 1.00 85.44 89 PHE A O 1
ATOM 725 N N . GLU A 1 90 ? 10.283 -22.276 -29.401 1.00 82.50 90 GLU A N 1
ATOM 726 C CA . GLU A 1 90 ? 8.904 -22.079 -28.966 1.00 82.50 90 GLU A CA 1
ATOM 727 C C . GLU A 1 90 ? 8.900 -21.110 -27.792 1.00 82.50 90 GLU A C 1
ATOM 729 O O . GLU A 1 90 ? 9.501 -21.388 -26.761 1.00 82.50 90 GLU A O 1
ATOM 734 N N . PHE A 1 91 ? 8.260 -19.954 -27.948 1.00 86.81 91 PHE A N 1
ATOM 735 C CA . PHE A 1 91 ? 8.211 -18.952 -26.888 1.00 86.81 91 PHE A CA 1
ATOM 736 C C . PHE A 1 91 ? 6.951 -19.148 -26.053 1.00 86.81 91 PHE A C 1
ATOM 738 O O . PHE A 1 91 ? 5.835 -19.028 -26.553 1.00 86.81 91 PHE A O 1
ATOM 745 N N . ILE A 1 92 ? 7.149 -19.411 -24.768 1.00 76.62 92 ILE A N 1
ATOM 746 C CA . ILE A 1 92 ? 6.109 -19.491 -23.753 1.00 76.62 92 ILE A CA 1
ATOM 747 C C . ILE A 1 92 ? 6.256 -18.243 -22.895 1.00 76.62 92 ILE A C 1
ATOM 749 O O . ILE A 1 92 ? 7.187 -18.109 -22.107 1.00 76.62 92 ILE A O 1
ATOM 753 N N . PHE A 1 93 ? 5.356 -17.287 -23.062 1.00 76.62 93 PHE A N 1
ATOM 754 C CA . PHE A 1 93 ? 5.410 -16.080 -22.253 1.00 76.62 93 PHE A CA 1
ATOM 755 C C . PHE A 1 93 ? 4.824 -16.356 -20.876 1.00 76.62 93 PHE A C 1
ATOM 757 O O . PHE A 1 93 ? 3.720 -16.886 -20.744 1.00 76.62 93 PHE A O 1
ATOM 764 N N . THR A 1 94 ? 5.560 -15.965 -19.843 1.00 61.78 94 THR A N 1
ATOM 765 C CA . THR A 1 94 ? 5.005 -15.865 -18.500 1.00 61.78 94 THR A CA 1
ATOM 766 C C . THR A 1 94 ? 3.821 -14.889 -18.529 1.00 61.78 94 THR A C 1
ATOM 768 O O . THR A 1 94 ? 3.819 -13.928 -19.317 1.00 61.78 94 THR A O 1
ATOM 771 N N . PRO A 1 95 ? 2.792 -15.101 -17.687 1.00 59.78 95 PRO A N 1
ATOM 772 C CA . PRO A 1 95 ? 1.744 -14.107 -17.484 1.00 59.78 95 PRO A CA 1
ATOM 773 C C . PRO A 1 95 ? 2.372 -12.737 -17.213 1.00 59.78 95 PRO A C 1
ATOM 775 O O . PRO A 1 95 ? 3.460 -12.665 -16.641 1.00 59.78 95 PRO A O 1
ATOM 778 N N . LYS A 1 96 ? 1.701 -11.638 -17.584 1.00 50.72 96 LYS A N 1
ATOM 779 C CA . LYS A 1 96 ? 2.254 -10.269 -17.473 1.00 50.72 96 LYS A CA 1
ATOM 780 C C . LYS A 1 96 ? 2.764 -9.894 -16.067 1.00 50.72 96 LYS A C 1
ATOM 782 O O . LYS A 1 96 ? 3.499 -8.916 -15.952 1.00 50.72 96 LYS A O 1
ATOM 787 N N . HIS A 1 97 ? 2.456 -10.690 -15.037 1.00 46.03 97 HIS A N 1
ATOM 788 C CA . HIS A 1 97 ? 2.917 -10.538 -13.654 1.00 46.03 97 HIS A CA 1
ATOM 789 C C . HIS A 1 97 ? 3.452 -11.838 -13.009 1.00 46.03 97 HIS A C 1
ATOM 791 O O . HIS A 1 97 ? 3.683 -11.891 -11.801 1.00 46.03 97 HIS A O 1
ATOM 797 N N . GLY A 1 98 ? 3.720 -12.869 -13.816 1.00 50.84 98 GLY A N 1
ATOM 798 C CA . GLY A 1 98 ? 4.261 -14.163 -13.399 1.00 50.84 98 GLY A CA 1
ATOM 799 C C . GLY A 1 98 ? 5.788 -14.209 -13.339 1.00 50.84 98 GLY A C 1
ATOM 800 O O . GLY A 1 98 ? 6.359 -15.248 -13.649 1.00 50.84 98 GLY A O 1
ATOM 801 N N . SER A 1 99 ? 6.468 -13.116 -12.970 1.00 50.72 99 SER A N 1
ATOM 802 C CA . SER A 1 99 ? 7.943 -13.077 -12.946 1.00 50.72 99 SER A CA 1
ATOM 803 C C . SER A 1 99 ? 8.544 -14.084 -11.953 1.00 50.72 99 SER A C 1
ATOM 805 O O . SER A 1 99 ? 9.642 -14.575 -12.149 1.00 50.72 99 SER A O 1
ATOM 807 N N . TRP A 1 100 ? 7.789 -14.521 -10.941 1.00 54.97 100 TRP A N 1
ATOM 808 C CA . TRP A 1 100 ? 8.194 -15.618 -10.052 1.00 54.97 100 TRP A CA 1
ATOM 809 C C . TRP A 1 100 ? 8.338 -16.972 -10.777 1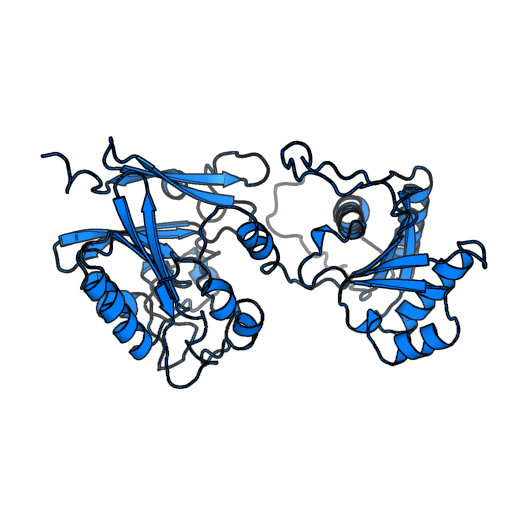.00 54.97 100 TRP A C 1
ATOM 811 O O . TRP A 1 100 ? 9.094 -17.823 -10.316 1.00 54.97 100 TRP A O 1
ATOM 821 N N . LEU A 1 101 ? 7.673 -17.167 -11.927 1.00 60.22 101 LEU A N 1
ATOM 822 C CA . LEU A 1 101 ? 7.896 -18.319 -12.813 1.00 60.22 101 LEU A CA 1
ATOM 823 C C . LEU A 1 101 ? 9.227 -18.211 -13.569 1.00 60.22 101 LEU A C 1
ATOM 825 O O . LEU A 1 101 ? 9.736 -19.215 -14.063 1.00 60.22 101 LEU A O 1
ATOM 829 N N . ASN A 1 102 ? 9.803 -17.010 -13.641 1.00 69.56 102 ASN A N 1
ATOM 830 C CA . ASN A 1 102 ? 11.064 -16.717 -14.300 1.00 69.56 102 ASN A CA 1
ATOM 831 C C . ASN A 1 102 ? 12.251 -17.106 -13.400 1.00 69.56 102 ASN A C 1
ATOM 833 O O . ASN A 1 102 ? 12.942 -16.266 -12.830 1.00 69.56 102 ASN A O 1
ATOM 837 N N . LEU A 1 103 ? 12.507 -18.411 -13.273 1.00 71.44 103 LEU A N 1
ATOM 838 C CA . LEU A 1 103 ? 13.552 -18.989 -12.414 1.00 71.44 103 LEU A CA 1
ATOM 839 C C . LEU A 1 103 ? 14.950 -18.354 -12.546 1.00 71.44 103 LEU A C 1
ATOM 841 O O . LEU A 1 103 ? 15.687 -18.299 -11.558 1.00 71.44 103 LEU A O 1
ATOM 845 N N . VAL A 1 104 ? 15.320 -17.831 -13.718 1.00 78.25 104 VAL A N 1
ATOM 846 C CA . VAL A 1 104 ? 16.607 -17.145 -13.924 1.00 78.25 104 VAL A CA 1
ATOM 847 C C . VAL A 1 104 ? 16.755 -15.880 -13.070 1.00 78.25 104 VAL A C 1
ATOM 849 O O . VAL A 1 104 ? 17.874 -15.503 -12.725 1.00 78.25 104 VAL A O 1
ATOM 852 N N . GLU A 1 105 ? 15.661 -15.276 -12.599 1.00 72.31 105 GLU A N 1
ATOM 853 C CA . GLU A 1 105 ? 15.696 -14.171 -11.628 1.00 72.31 105 GLU A CA 1
ATOM 854 C C . GLU A 1 105 ? 16.382 -14.566 -10.316 1.00 72.31 105 GLU A C 1
ATOM 856 O O . GLU A 1 105 ? 17.095 -13.761 -9.711 1.00 72.31 105 GLU A O 1
ATOM 861 N N . SER A 1 106 ? 16.270 -15.834 -9.906 1.00 77.38 106 SER A N 1
ATOM 862 C CA . SER A 1 106 ? 16.990 -16.344 -8.735 1.00 77.38 106 SER A CA 1
ATOM 863 C C . SER A 1 106 ? 18.505 -16.349 -8.955 1.00 77.38 106 SER A C 1
ATOM 865 O O . SER A 1 106 ? 19.265 -16.042 -8.031 1.00 77.38 106 SER A O 1
ATOM 867 N N . PHE A 1 107 ? 18.957 -16.650 -10.176 1.00 82.19 107 PHE A N 1
ATOM 868 C CA . PHE A 1 107 ? 20.366 -16.555 -10.553 1.00 82.19 107 PHE A CA 1
ATOM 869 C C . PHE A 1 107 ? 20.843 -15.098 -10.584 1.00 82.19 107 PHE A C 1
ATOM 871 O O . PHE A 1 107 ? 21.882 -14.798 -9.994 1.00 82.19 107 PHE A O 1
ATOM 878 N N . PHE A 1 108 ? 20.060 -14.174 -11.155 1.00 79.06 108 PHE A N 1
ATOM 879 C CA . PHE A 1 108 ? 20.387 -12.743 -11.118 1.00 79.06 108 PHE A CA 1
ATOM 880 C C . PHE A 1 108 ? 20.502 -12.212 -9.683 1.00 79.06 108 PHE A C 1
ATOM 882 O O . PHE A 1 108 ? 21.438 -11.483 -9.351 1.00 79.06 108 PHE A O 1
ATOM 889 N N . GLY A 1 109 ? 19.613 -12.643 -8.788 1.00 76.38 109 GLY A N 1
ATOM 890 C CA . GLY A 1 109 ? 19.727 -12.339 -7.365 1.00 76.38 109 GLY A CA 1
ATOM 891 C C . GLY A 1 109 ? 21.004 -12.906 -6.731 1.00 76.38 109 GLY A C 1
ATOM 892 O O . GLY A 1 109 ? 21.619 -12.243 -5.893 1.00 76.38 109 GLY A O 1
ATOM 893 N N . LYS A 1 110 ? 21.422 -14.119 -7.119 1.00 83.75 110 LYS A N 1
ATOM 894 C CA . LYS A 1 110 ? 22.653 -14.758 -6.628 1.00 83.75 110 LYS A CA 1
ATOM 895 C C . LYS A 1 110 ? 23.889 -13.974 -7.071 1.00 83.75 110 LYS A C 1
ATOM 897 O O . LYS A 1 110 ? 24.616 -13.505 -6.199 1.00 83.75 110 LYS A O 1
ATOM 902 N N . ILE A 1 111 ? 24.078 -13.749 -8.375 1.00 82.44 111 ILE A N 1
ATOM 903 C CA . ILE A 1 111 ? 25.246 -13.018 -8.900 1.00 82.44 111 ILE A CA 1
ATOM 904 C C . ILE A 1 111 ? 25.322 -11.592 -8.335 1.00 82.44 111 ILE A C 1
ATOM 906 O O . ILE A 1 111 ? 26.402 -11.141 -7.950 1.00 82.44 111 ILE A O 1
ATOM 910 N N . ALA A 1 112 ? 24.176 -10.916 -8.172 1.00 71.75 112 ALA A N 1
ATOM 911 C CA . ALA A 1 112 ? 24.111 -9.589 -7.565 1.00 71.75 112 ALA A CA 1
ATOM 912 C C . ALA A 1 112 ? 24.657 -9.569 -6.131 1.00 71.75 112 ALA A C 1
ATOM 914 O O . ALA A 1 112 ? 25.368 -8.641 -5.754 1.00 71.75 112 ALA A O 1
ATOM 915 N N . ARG A 1 113 ? 24.342 -10.593 -5.327 1.00 76.50 113 ARG A N 1
ATOM 916 C CA . ARG A 1 113 ? 24.757 -10.672 -3.919 1.00 76.50 113 ARG A CA 1
ATOM 917 C C . ARG A 1 113 ? 26.168 -11.210 -3.726 1.00 76.50 113 ARG A C 1
ATOM 919 O O . ARG A 1 113 ? 26.821 -10.775 -2.783 1.00 76.50 113 ARG A O 1
ATOM 926 N N . THR A 1 114 ? 26.601 -12.159 -4.553 1.00 79.06 114 THR A N 1
ATOM 927 C CA . THR A 1 114 ? 27.863 -12.884 -4.337 1.00 79.06 114 THR A CA 1
ATOM 928 C C . THR A 1 114 ? 29.039 -12.293 -5.096 1.00 79.06 114 THR A C 1
ATOM 930 O O . THR A 1 114 ? 30.158 -12.396 -4.620 1.00 79.06 114 THR A O 1
ATOM 933 N N . MET A 1 115 ? 28.801 -11.712 -6.274 1.00 79.06 115 MET A N 1
ATOM 934 C CA . MET A 1 115 ? 29.870 -11.294 -7.185 1.00 79.06 115 MET A CA 1
ATOM 935 C C . MET A 1 115 ? 29.833 -9.790 -7.460 1.00 79.06 115 MET A C 1
ATOM 937 O O . MET A 1 115 ? 30.856 -9.127 -7.340 1.00 79.06 115 MET A O 1
ATOM 941 N N . LEU A 1 116 ? 28.661 -9.221 -7.761 1.00 73.56 116 LEU A N 1
ATOM 942 C CA . LEU A 1 116 ? 28.561 -7.799 -8.121 1.00 73.56 116 LEU A CA 1
ATOM 943 C C . LEU A 1 116 ? 28.566 -6.864 -6.905 1.00 73.56 116 LEU A C 1
ATOM 945 O O . LEU A 1 116 ? 28.880 -5.678 -7.030 1.00 73.56 116 LEU A O 1
ATOM 949 N N . ARG A 1 117 ? 28.206 -7.358 -5.716 1.00 67.31 117 ARG A N 1
ATOM 950 C CA . ARG A 1 117 ? 28.126 -6.530 -4.510 1.00 67.31 117 ARG A CA 1
ATOM 951 C C . ARG A 1 117 ? 29.520 -6.059 -4.091 1.00 67.31 117 ARG A C 1
ATOM 953 O O . ARG A 1 117 ? 30.286 -6.818 -3.514 1.00 67.31 117 ARG A O 1
ATOM 960 N N . GLY A 1 118 ? 29.804 -4.779 -4.325 1.00 60.06 118 GLY A N 1
ATOM 961 C CA . GLY A 1 118 ? 31.080 -4.157 -3.957 1.00 60.06 118 GLY A CA 1
ATOM 962 C C . GLY A 1 118 ? 32.220 -4.421 -4.943 1.00 60.06 118 GLY A C 1
ATOM 963 O O . GLY A 1 118 ? 33.363 -4.105 -4.624 1.00 60.06 118 GLY A O 1
ATOM 964 N N . ILE A 1 119 ? 31.926 -4.971 -6.128 1.00 69.12 119 ILE A N 1
ATOM 965 C CA . ILE A 1 119 ? 32.938 -5.212 -7.158 1.00 69.12 119 ILE A CA 1
ATOM 966 C C . ILE A 1 119 ? 33.548 -3.888 -7.645 1.00 69.12 119 ILE A C 1
ATOM 968 O O . ILE A 1 119 ? 32.833 -2.920 -7.915 1.00 69.12 119 ILE A O 1
ATOM 972 N N . ARG A 1 120 ? 34.877 -3.855 -7.775 1.00 71.88 120 ARG A N 1
ATOM 973 C CA . ARG A 1 120 ? 35.627 -2.787 -8.447 1.00 71.88 120 ARG A CA 1
ATOM 974 C C . ARG A 1 120 ? 36.332 -3.380 -9.664 1.00 71.88 120 ARG A C 1
ATOM 976 O O . ARG A 1 120 ? 36.882 -4.475 -9.577 1.00 71.88 120 ARG A O 1
ATOM 983 N N . VAL A 1 121 ? 36.266 -2.665 -10.781 1.00 72.25 121 VAL A N 1
ATOM 984 C CA . VAL A 1 121 ? 36.854 -3.037 -12.074 1.00 72.25 121 VAL A CA 1
ATOM 985 C C . VAL A 1 121 ? 37.413 -1.781 -12.735 1.00 72.25 121 VAL A C 1
ATOM 987 O O . VAL A 1 121 ? 36.825 -0.707 -12.616 1.00 72.25 121 VAL A O 1
ATOM 990 N N . SER A 1 122 ? 38.530 -1.929 -13.432 1.00 77.31 122 SER A N 1
ATOM 991 C CA . SER A 1 122 ? 39.254 -0.879 -14.155 1.00 77.31 122 SER A CA 1
ATOM 992 C C . SER A 1 122 ? 38.722 -0.635 -15.573 1.00 77.31 122 SER A C 1
ATOM 994 O O . SER A 1 122 ? 39.079 0.347 -16.222 1.00 77.31 122 SER A O 1
ATOM 996 N N . SER A 1 123 ? 37.868 -1.527 -16.092 1.00 78.00 123 SER A N 1
ATOM 997 C CA . SER A 1 123 ? 37.271 -1.391 -17.422 1.00 78.00 123 SER A CA 1
ATOM 998 C C . SER A 1 123 ? 35.981 -2.203 -17.582 1.00 78.00 123 SER A C 1
ATOM 1000 O O . SER A 1 123 ? 35.678 -3.112 -16.806 1.00 78.00 123 SER A O 1
ATOM 1002 N N . LYS A 1 124 ? 35.218 -1.910 -18.645 1.00 79.25 124 LYS A N 1
ATOM 1003 C CA . LYS A 1 124 ? 34.089 -2.757 -19.068 1.00 79.25 124 LYS A CA 1
ATOM 1004 C C . LYS A 1 124 ? 34.530 -4.156 -19.497 1.00 79.25 124 LYS A C 1
ATOM 1006 O O . LYS A 1 124 ? 33.803 -5.112 -19.254 1.00 79.25 124 LYS A O 1
ATOM 1011 N N . ALA A 1 125 ? 35.696 -4.270 -20.134 1.00 84.31 125 ALA A N 1
ATOM 1012 C CA . ALA A 1 125 ? 36.240 -5.559 -20.551 1.00 84.31 125 ALA A CA 1
ATOM 1013 C C . ALA A 1 125 ? 36.464 -6.458 -19.330 1.00 84.31 125 ALA A C 1
ATOM 1015 O O . ALA A 1 125 ? 35.936 -7.561 -19.283 1.00 84.31 125 ALA A O 1
ATOM 1016 N N . GLU A 1 126 ? 37.084 -5.916 -18.280 1.00 82.62 126 GLU A N 1
ATOM 1017 C CA . GLU A 1 126 ? 37.270 -6.633 -17.018 1.00 82.62 126 GLU A CA 1
ATOM 1018 C C . GLU A 1 126 ? 35.933 -7.036 -16.374 1.00 82.62 126 GLU A C 1
ATOM 1020 O O . GLU A 1 126 ? 35.791 -8.159 -15.893 1.00 82.62 126 GLU A O 1
ATOM 1025 N N . LEU A 1 127 ? 34.921 -6.156 -16.388 1.00 81.25 127 LEU A N 1
ATOM 1026 C CA . LEU A 1 127 ? 33.585 -6.506 -15.891 1.00 81.25 127 LEU A CA 1
ATOM 1027 C C . LEU A 1 127 ? 32.985 -7.687 -16.659 1.00 81.25 127 LEU A C 1
ATOM 1029 O O . LEU A 1 127 ? 32.438 -8.606 -16.050 1.00 81.25 127 LEU A O 1
ATOM 1033 N N . LYS A 1 128 ? 33.082 -7.658 -17.990 1.00 86.94 128 LYS A N 1
ATOM 1034 C CA . LYS A 1 128 ? 32.616 -8.739 -18.856 1.00 86.94 128 LYS A CA 1
ATOM 1035 C C . LYS A 1 128 ? 33.345 -10.040 -18.548 1.00 86.94 128 LYS A C 1
ATOM 1037 O O . LYS A 1 128 ? 32.674 -11.045 -18.331 1.00 86.94 128 LYS A O 1
ATOM 1042 N N . ASP A 1 129 ? 34.669 -10.012 -18.478 1.00 90.69 129 ASP A N 1
ATOM 1043 C CA . ASP A 1 129 ? 35.481 -11.205 -18.247 1.00 90.69 129 ASP A CA 1
ATOM 1044 C C . ASP A 1 129 ? 35.165 -11.832 -16.889 1.00 90.69 129 ASP A C 1
ATOM 1046 O O . ASP A 1 129 ? 34.944 -13.037 -16.805 1.00 90.69 129 ASP A O 1
ATOM 1050 N N . ARG A 1 130 ? 35.001 -11.018 -15.839 1.00 86.12 130 ARG A N 1
ATOM 1051 C CA . ARG A 1 130 ? 34.601 -11.512 -14.513 1.00 86.12 130 ARG A CA 1
ATOM 1052 C C . ARG A 1 130 ? 33.186 -12.093 -14.492 1.00 86.12 130 ARG A C 1
ATOM 1054 O O . ARG A 1 130 ? 32.947 -13.080 -13.801 1.00 86.12 130 ARG A O 1
ATOM 1061 N N . ILE A 1 131 ? 32.232 -11.509 -15.225 1.00 87.25 131 ILE A N 1
ATOM 1062 C CA . ILE A 1 131 ? 30.875 -12.076 -15.341 1.00 87.25 131 ILE A CA 1
ATOM 1063 C C . ILE A 1 131 ? 30.915 -13.417 -16.087 1.00 87.25 131 ILE A C 1
ATOM 1065 O O . ILE A 1 131 ? 30.257 -14.366 -15.662 1.00 87.25 131 ILE A O 1
ATOM 1069 N N . LEU A 1 132 ? 31.695 -13.517 -17.167 1.00 93.44 132 LEU A N 1
ATOM 1070 C CA . LEU A 1 132 ? 31.875 -14.765 -17.914 1.00 93.44 132 LEU A CA 1
ATOM 1071 C C . LEU A 1 132 ? 32.588 -15.834 -17.074 1.00 93.44 132 LEU A C 1
ATOM 1073 O O . LEU A 1 132 ? 32.177 -16.993 -17.094 1.00 93.44 132 LEU A O 1
ATOM 1077 N N . GLN A 1 133 ? 33.587 -15.446 -16.279 1.00 94.38 133 GLN A N 1
ATOM 1078 C CA . GLN A 1 133 ? 34.245 -16.330 -15.319 1.00 94.38 133 GLN A CA 1
ATOM 1079 C C . GLN A 1 133 ? 33.254 -16.848 -14.270 1.00 94.38 133 GLN A C 1
ATOM 1081 O O . GLN A 1 133 ? 33.173 -18.053 -14.052 1.00 94.38 133 GLN A O 1
ATOM 1086 N N . TYR A 1 134 ? 32.431 -15.972 -13.687 1.00 93.19 134 TYR A N 1
ATOM 1087 C CA . TYR A 1 134 ? 31.394 -16.386 -12.738 1.00 93.19 134 TYR A CA 1
ATOM 1088 C C . TYR A 1 134 ? 30.393 -17.371 -13.362 1.00 93.19 134 TYR A C 1
ATOM 1090 O O . TYR A 1 134 ? 29.983 -18.337 -12.719 1.00 93.19 134 TYR A O 1
ATOM 1098 N N . LEU A 1 135 ? 29.998 -17.158 -14.624 1.00 92.69 135 LEU A N 1
ATOM 1099 C CA . LEU A 1 135 ? 29.154 -18.109 -15.355 1.00 92.69 135 LEU A CA 1
ATOM 1100 C C . LEU A 1 135 ? 29.847 -19.469 -15.513 1.00 92.69 135 LEU A C 1
ATOM 1102 O O . LEU A 1 135 ? 29.201 -20.496 -15.315 1.00 92.69 135 LEU A O 1
ATOM 1106 N N . ALA A 1 136 ? 31.143 -19.491 -15.834 1.00 95.00 136 ALA A N 1
ATOM 1107 C CA . ALA A 1 136 ? 31.919 -20.727 -15.927 1.00 95.00 136 ALA A CA 1
ATOM 1108 C C . ALA A 1 136 ? 31.999 -21.458 -14.575 1.00 95.00 136 ALA A C 1
ATOM 1110 O O . ALA A 1 136 ? 31.753 -22.660 -14.521 1.00 95.00 136 ALA A O 1
ATOM 1111 N N . GLU A 1 137 ? 32.250 -20.738 -13.481 1.00 94.19 137 GLU A N 1
ATOM 1112 C CA . GLU A 1 137 ? 32.306 -21.292 -12.121 1.00 94.19 137 GLU A CA 1
ATOM 1113 C C . GLU A 1 137 ? 30.960 -21.876 -11.675 1.00 94.19 137 GLU A C 1
ATOM 1115 O O . GLU A 1 137 ? 30.904 -22.991 -11.157 1.00 94.19 137 GLU A O 1
ATOM 1120 N N . VAL A 1 138 ? 29.852 -21.165 -11.917 1.00 91.25 138 VAL A N 1
ATOM 1121 C CA . VAL A 1 138 ? 28.504 -21.676 -11.614 1.00 91.25 138 VAL A CA 1
ATOM 1122 C C . VAL A 1 138 ? 28.176 -22.908 -12.456 1.00 91.25 138 VAL A C 1
ATOM 1124 O O . VAL A 1 138 ? 27.540 -23.835 -11.960 1.00 91.25 138 VAL A O 1
ATOM 1127 N N . ASN A 1 139 ? 28.629 -22.947 -13.708 1.00 93.62 139 ASN A N 1
ATOM 1128 C CA . ASN A 1 139 ? 28.409 -24.081 -14.601 1.00 93.62 139 ASN A CA 1
ATOM 1129 C C . ASN A 1 139 ? 29.353 -25.266 -14.359 1.00 93.62 139 ASN A C 1
ATOM 1131 O O . ASN A 1 139 ? 29.060 -26.353 -14.849 1.00 93.62 139 ASN A O 1
ATOM 1135 N N . ALA A 1 140 ? 30.448 -25.094 -13.613 1.00 94.31 140 ALA A N 1
ATOM 1136 C CA . ALA A 1 140 ? 31.321 -26.198 -13.209 1.00 94.31 140 ALA A CA 1
ATOM 1137 C C . ALA A 1 140 ? 30.637 -27.132 -12.194 1.00 94.31 140 ALA A C 1
ATOM 1139 O O . ALA A 1 140 ? 30.968 -28.312 -12.114 1.00 94.31 140 ALA A O 1
ATOM 1140 N N . SER A 1 141 ? 29.663 -26.614 -11.438 1.00 89.56 141 SER A N 1
ATOM 1141 C CA . SER A 1 141 ? 28.817 -27.391 -10.528 1.00 89.56 141 SER A CA 1
ATOM 1142 C C . SER A 1 141 ? 27.381 -26.846 -10.563 1.00 89.56 141 SER A C 1
ATOM 1144 O O . SER A 1 141 ? 26.974 -26.082 -9.677 1.00 89.56 141 SER A O 1
ATOM 1146 N N . PRO A 1 142 ? 26.618 -27.162 -11.629 1.00 85.56 142 PRO A N 1
ATOM 1147 C CA . PRO A 1 142 ? 25.304 -26.579 -11.841 1.00 85.56 142 PRO A CA 1
ATOM 1148 C C . PRO A 1 142 ? 24.309 -27.110 -10.808 1.00 85.56 142 PRO A C 1
ATOM 1150 O O . PRO A 1 142 ? 24.300 -28.287 -10.448 1.00 85.56 142 PRO A O 1
ATOM 1153 N N . VAL A 1 143 ? 23.428 -26.227 -10.341 1.00 80.75 143 VAL A N 1
ATOM 1154 C CA . VAL A 1 143 ? 22.358 -26.589 -9.409 1.00 80.75 143 VAL A CA 1
ATOM 1155 C C . VAL A 1 143 ? 21.051 -26.644 -10.180 1.00 80.75 143 VAL A C 1
ATOM 1157 O O . VAL A 1 143 ? 20.578 -25.628 -10.687 1.00 80.75 143 VAL A O 1
ATOM 1160 N N . VAL A 1 144 ? 20.443 -27.828 -10.234 1.00 75.62 144 VAL A N 1
ATOM 1161 C CA . VAL A 1 144 ? 19.108 -27.999 -10.815 1.00 75.62 144 VAL A CA 1
ATOM 1162 C C . VAL A 1 144 ? 18.081 -27.326 -9.907 1.00 75.62 144 VAL A C 1
ATOM 1164 O O . VAL A 1 144 ? 17.906 -27.699 -8.743 1.00 75.62 144 VAL A O 1
ATOM 1167 N N . TYR A 1 145 ? 17.385 -26.326 -10.440 1.00 64.38 145 TYR A N 1
ATOM 1168 C CA . TYR A 1 145 ? 16.365 -25.587 -9.705 1.00 64.38 145 TYR A CA 1
ATOM 1169 C C . TYR A 1 145 ? 15.112 -26.453 -9.527 1.00 64.38 145 TYR A C 1
ATOM 1171 O O . TYR A 1 145 ? 14.385 -26.719 -10.479 1.00 64.38 145 TYR A O 1
ATOM 1179 N N . ARG A 1 146 ? 14.839 -26.883 -8.289 1.00 59.25 146 ARG A N 1
ATOM 1180 C CA . ARG A 1 146 ? 13.616 -27.619 -7.933 1.00 59.25 146 ARG A CA 1
ATOM 1181 C C . ARG A 1 146 ? 12.601 -26.689 -7.278 1.00 59.25 146 ARG A C 1
ATOM 1183 O O . ARG A 1 146 ? 12.890 -26.074 -6.252 1.00 59.25 146 ARG A O 1
ATOM 1190 N N . TRP A 1 147 ? 11.394 -26.637 -7.833 1.00 54.81 147 TRP A N 1
ATOM 1191 C CA . TRP A 1 147 ? 10.256 -25.990 -7.188 1.00 54.81 147 TRP A CA 1
ATOM 1192 C C . TRP A 1 147 ? 9.855 -26.770 -5.932 1.00 54.81 147 TRP A C 1
ATOM 1194 O O . TRP A 1 147 ? 9.544 -27.955 -6.007 1.00 54.81 147 TRP A O 1
ATOM 1204 N N . LYS A 1 148 ? 9.826 -26.105 -4.774 1.00 43.12 148 LYS A N 1
ATOM 1205 C CA . LYS A 1 148 ? 9.110 -26.587 -3.586 1.00 43.12 148 LYS A CA 1
ATOM 1206 C C . LYS A 1 148 ? 7.892 -25.696 -3.386 1.00 43.12 148 LYS A C 1
ATOM 1208 O O . LYS A 1 148 ? 7.971 -24.682 -2.701 1.00 43.12 148 LYS A O 1
ATOM 1213 N N . TYR A 1 149 ? 6.779 -26.059 -4.009 1.00 41.19 149 TYR A N 1
ATOM 1214 C CA . TYR A 1 149 ? 5.476 -25.477 -3.701 1.00 41.19 149 TYR A CA 1
ATOM 1215 C C . TYR A 1 149 ? 4.572 -26.591 -3.175 1.00 41.19 149 TYR A C 1
ATOM 1217 O O . TYR A 1 149 ? 4.608 -27.700 -3.704 1.00 41.19 149 TYR A O 1
ATOM 1225 N N . LYS A 1 150 ? 3.814 -26.328 -2.103 1.00 32.34 150 LYS A N 1
ATOM 1226 C CA . LYS A 1 150 ? 2.909 -27.301 -1.467 1.00 32.34 150 LYS A CA 1
ATOM 1227 C C . LYS A 1 150 ? 1.712 -27.583 -2.385 1.00 32.34 150 LYS A C 1
ATOM 1229 O O . LYS A 1 150 ? 0.631 -27.050 -2.179 1.00 32.34 150 LYS A O 1
ATOM 1234 N N . VAL A 1 151 ? 1.916 -28.400 -3.415 1.00 36.97 151 VAL A N 1
ATOM 1235 C CA . VAL A 1 151 ? 0.843 -28.883 -4.304 1.00 36.97 151 VAL A CA 1
ATOM 1236 C C . VAL A 1 151 ? -0.054 -29.905 -3.580 1.00 36.97 151 VAL A C 1
ATOM 1238 O O . VAL A 1 151 ? -1.198 -30.113 -3.962 1.00 36.97 151 VAL A O 1
ATOM 1241 N N . GLU A 1 152 ? 0.419 -30.477 -2.470 1.00 33.72 152 GLU A N 1
ATOM 1242 C CA . GLU A 1 152 ? -0.249 -31.550 -1.718 1.00 33.72 152 GLU A CA 1
ATOM 1243 C C . GLU A 1 152 ? -1.572 -31.144 -1.040 1.00 33.72 152 GLU A C 1
ATOM 1245 O O . GLU A 1 152 ? -2.343 -32.017 -0.659 1.00 33.72 152 GLU A O 1
ATOM 1250 N N . SER A 1 153 ? -1.889 -29.849 -0.918 1.00 33.78 153 SER A N 1
ATOM 1251 C CA . SER A 1 153 ? -3.177 -29.392 -0.366 1.00 33.78 153 SER A CA 1
ATOM 1252 C C . SER A 1 153 ? -4.226 -29.030 -1.426 1.00 33.78 153 SER A C 1
ATOM 1254 O O . SER A 1 153 ? -5.245 -28.435 -1.085 1.00 33.78 153 SER A O 1
ATOM 1256 N N . VAL A 1 154 ? -4.000 -29.357 -2.703 1.00 31.16 154 VAL A N 1
ATOM 1257 C CA . VAL A 1 154 ? -4.982 -29.150 -3.778 1.00 31.16 154 VAL A CA 1
ATOM 1258 C C . VAL A 1 154 ? -5.371 -30.504 -4.364 1.00 31.16 154 VAL A C 1
ATOM 1260 O O . VAL A 1 154 ? -4.782 -30.977 -5.331 1.00 31.16 154 VAL A O 1
ATOM 1263 N N . SER A 1 155 ? -6.396 -31.136 -3.791 1.00 28.97 155 SER A N 1
ATOM 1264 C CA . SER A 1 155 ? -7.080 -32.263 -4.426 1.00 28.97 155 SER A CA 1
ATOM 1265 C C . SER A 1 155 ? -8.019 -31.739 -5.514 1.00 28.97 155 SER A C 1
ATOM 1267 O O . SER A 1 155 ? -9.230 -31.645 -5.320 1.00 28.97 155 SER A O 1
ATOM 1269 N N . LEU A 1 156 ? -7.460 -31.374 -6.667 1.00 30.34 156 LEU A N 1
ATOM 1270 C CA . LEU A 1 156 ? -8.224 -31.345 -7.910 1.00 30.34 156 LEU A CA 1
ATOM 1271 C C . LEU A 1 156 ? -8.071 -32.712 -8.571 1.00 30.34 156 LEU A C 1
ATOM 1273 O O . LEU A 1 156 ? -7.028 -33.059 -9.121 1.00 30.34 156 LEU A O 1
ATOM 1277 N N . LEU A 1 157 ? -9.132 -33.501 -8.437 1.00 29.27 157 LEU A N 1
ATOM 1278 C CA . LEU A 1 157 ? -9.365 -34.731 -9.175 1.00 29.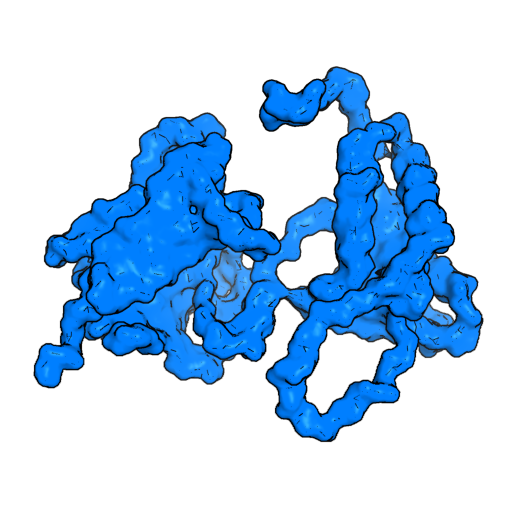27 157 LEU A CA 1
ATOM 1279 C C . LEU A 1 157 ? -9.051 -34.532 -10.668 1.00 29.27 157 LEU A C 1
ATOM 1281 O O . LEU A 1 157 ? -9.671 -33.711 -11.337 1.00 29.27 157 LEU A O 1
ATOM 1285 N N . GLY A 1 158 ? -8.132 -35.352 -11.180 1.00 30.45 158 GLY A N 1
ATOM 1286 C CA . GLY A 1 158 ? -8.295 -35.947 -12.504 1.00 30.45 158 GLY A CA 1
ATOM 1287 C C . GLY A 1 158 ? -7.841 -35.161 -13.733 1.00 30.45 158 GLY A C 1
ATOM 1288 O O . GLY A 1 158 ? -8.529 -35.233 -14.740 1.00 30.45 158 GLY A O 1
ATOM 1289 N N . LEU A 1 159 ? -6.671 -34.516 -13.727 1.00 26.55 159 LEU A N 1
ATOM 1290 C CA . LEU A 1 159 ? -5.902 -34.303 -14.965 1.00 26.55 159 LEU A CA 1
ATOM 1291 C C . LEU A 1 159 ? -4.426 -34.613 -14.697 1.00 26.55 159 LEU A C 1
ATOM 1293 O O . LEU A 1 159 ? -3.769 -33.962 -13.889 1.00 26.55 159 LEU A O 1
ATOM 1297 N N . GLY A 1 160 ? -3.930 -35.671 -15.339 1.00 25.34 160 GLY A N 1
ATOM 1298 C CA . GLY A 1 160 ? -2.591 -36.212 -15.138 1.00 25.34 160 GLY A CA 1
ATOM 1299 C C . GLY A 1 160 ? -1.489 -35.198 -15.441 1.00 25.34 160 GLY A C 1
ATOM 1300 O O . GLY A 1 160 ? -1.195 -34.900 -16.596 1.00 25.34 160 GLY A O 1
ATOM 1301 N N . CYS A 1 161 ? -0.816 -34.730 -14.393 1.00 26.17 161 CYS A N 1
ATOM 1302 C CA . CYS A 1 161 ? 0.468 -34.046 -14.488 1.00 26.17 161 CYS A CA 1
ATOM 1303 C C . CYS A 1 161 ? 1.567 -35.089 -14.739 1.00 26.17 161 CYS A C 1
ATOM 1305 O O . CYS A 1 161 ? 2.246 -35.514 -13.811 1.00 26.17 161 CYS A O 1
ATOM 1307 N N . ASN A 1 162 ? 1.706 -35.559 -15.982 1.00 24.94 162 ASN A N 1
ATOM 1308 C CA . ASN A 1 162 ? 2.857 -36.379 -16.385 1.00 24.94 162 ASN A CA 1
ATOM 1309 C C . ASN A 1 162 ? 3.262 -36.222 -17.862 1.00 24.94 162 ASN A C 1
ATOM 1311 O O . ASN A 1 162 ? 3.869 -37.112 -18.448 1.00 24.94 162 ASN A O 1
ATOM 1315 N N . ALA A 1 163 ? 2.977 -35.071 -18.476 1.00 26.16 163 ALA A N 1
ATOM 1316 C CA . ALA A 1 163 ? 3.468 -34.768 -19.819 1.00 26.16 163 ALA A CA 1
ATOM 1317 C C . ALA A 1 163 ? 3.733 -33.266 -19.999 1.00 26.16 163 ALA A C 1
ATOM 1319 O O . ALA A 1 163 ? 2.884 -32.525 -20.482 1.00 26.16 163 ALA A O 1
ATOM 1320 N N . MET A 1 164 ? 4.930 -32.805 -19.628 1.00 23.89 164 MET A N 1
ATOM 1321 C CA . MET A 1 164 ? 5.497 -31.578 -20.201 1.00 23.89 164 MET A CA 1
ATOM 1322 C C . MET A 1 164 ? 7.029 -31.629 -20.112 1.00 23.89 164 MET A C 1
ATOM 1324 O O . MET A 1 164 ? 7.657 -31.061 -19.225 1.00 23.89 164 MET A O 1
ATOM 1328 N N . MET A 1 165 ? 7.615 -32.417 -21.015 1.00 24.25 165 MET A N 1
ATOM 1329 C CA . MET A 1 165 ? 9.060 -32.584 -21.194 1.00 24.25 165 MET A CA 1
ATOM 1330 C C . MET A 1 165 ? 9.689 -31.341 -21.840 1.00 24.25 165 MET A C 1
ATOM 1332 O O . MET A 1 165 ? 9.147 -30.857 -22.822 1.00 24.25 165 MET A O 1
ATOM 1336 N N . GLU A 1 166 ? 10.849 -30.907 -21.334 1.00 25.67 166 GLU A N 1
ATOM 1337 C CA . GLU A 1 166 ? 11.810 -29.952 -21.931 1.00 25.67 166 GLU A CA 1
ATOM 1338 C C . GLU A 1 166 ? 11.376 -28.471 -22.009 1.00 25.67 166 GLU A C 1
ATOM 1340 O O . GLU A 1 166 ? 10.716 -28.037 -22.955 1.00 25.67 166 GLU A O 1
ATOM 1345 N N . SER A 1 167 ? 11.820 -27.670 -21.027 1.00 24.77 167 SER A N 1
ATOM 1346 C CA . SER A 1 167 ? 11.669 -26.206 -21.003 1.00 24.77 167 SER A CA 1
ATOM 1347 C C . SER A 1 167 ? 12.959 -25.516 -20.540 1.00 24.77 167 SER A C 1
ATOM 1349 O O . SER A 1 167 ? 13.537 -25.873 -19.518 1.00 24.77 167 SER A O 1
ATOM 1351 N N . PHE A 1 168 ? 13.380 -24.503 -21.290 1.00 27.42 168 PHE A N 1
ATOM 1352 C CA . PHE A 1 168 ? 14.437 -23.531 -21.008 1.00 27.42 168 PHE A CA 1
ATOM 1353 C C . PHE A 1 168 ? 13.807 -22.192 -20.645 1.00 27.42 168 PHE A C 1
ATOM 1355 O O . PHE A 1 168 ? 12.684 -21.911 -21.046 1.00 27.42 168 PHE A O 1
ATOM 1362 N N . LEU A 1 169 ? 14.503 -21.337 -19.905 1.00 29.97 169 LEU A N 1
ATOM 1363 C CA . LEU A 1 169 ? 13.937 -20.072 -19.434 1.00 29.97 169 LEU A CA 1
ATOM 1364 C C . LEU A 1 169 ? 14.966 -18.953 -19.596 1.00 29.97 169 LEU A C 1
ATOM 1366 O O . LEU A 1 169 ? 16.088 -19.104 -19.128 1.00 29.97 169 LEU A O 1
ATOM 1370 N N . VAL A 1 170 ? 14.622 -17.877 -20.309 1.00 31.55 170 VAL A N 1
ATOM 1371 C CA . VAL A 1 170 ? 15.562 -16.834 -20.772 1.00 31.55 170 VAL A CA 1
ATOM 1372 C C . VAL A 1 170 ? 15.045 -15.447 -20.382 1.00 31.55 170 VAL A C 1
ATOM 1374 O O . VAL A 1 170 ? 13.877 -15.137 -20.597 1.00 31.55 170 VAL A O 1
ATOM 1377 N N . TYR A 1 171 ? 15.921 -14.592 -19.844 1.00 41.00 171 TYR A N 1
ATOM 1378 C CA . TYR A 1 171 ? 15.579 -13.226 -19.441 1.00 41.00 171 TYR A CA 1
ATOM 1379 C C . TYR A 1 171 ? 16.661 -12.187 -19.772 1.00 41.00 171 TYR A C 1
ATOM 1381 O O . TYR A 1 171 ? 17.867 -12.456 -19.810 1.00 41.00 171 TYR A O 1
ATOM 1389 N N . ILE A 1 172 ? 16.180 -10.956 -19.961 1.00 30.53 172 ILE A N 1
ATOM 1390 C CA . ILE A 1 172 ? 16.908 -9.725 -20.270 1.00 30.53 172 ILE A CA 1
ATOM 1391 C C . ILE A 1 172 ? 16.860 -8.822 -19.021 1.00 30.53 172 ILE A C 1
ATOM 1393 O O . ILE A 1 172 ? 15.853 -8.173 -18.765 1.00 30.53 172 ILE A O 1
ATOM 1397 N N . PHE A 1 173 ? 17.940 -8.756 -18.228 1.00 31.31 173 PHE A N 1
ATOM 1398 C CA . PHE A 1 173 ? 18.016 -7.903 -17.028 1.00 31.31 173 PHE A CA 1
ATOM 1399 C C . PHE A 1 173 ? 18.591 -6.501 -17.280 1.00 31.31 173 PHE A C 1
ATOM 1401 O O . PHE A 1 173 ? 19.805 -6.325 -17.328 1.00 31.31 173 PHE A O 1
ATOM 1408 N N . CYS A 1 174 ? 17.724 -5.489 -17.359 1.00 23.56 174 CYS A N 1
ATOM 1409 C CA . CYS A 1 174 ? 18.105 -4.083 -17.217 1.00 23.56 174 CYS A CA 1
ATOM 1410 C C . CYS A 1 174 ? 17.846 -3.651 -15.759 1.00 23.56 174 CYS A C 1
ATOM 1412 O O . CYS A 1 174 ? 16.759 -3.886 -15.234 1.00 23.56 174 CYS A O 1
ATOM 1414 N N . VAL A 1 175 ? 18.832 -3.050 -15.083 1.00 24.73 175 VAL A N 1
ATOM 1415 C CA . VAL A 1 175 ? 18.664 -2.503 -13.723 1.00 24.73 175 VAL A CA 1
ATOM 1416 C C . VAL A 1 175 ? 17.715 -1.301 -13.790 1.00 24.73 175 VAL A C 1
ATOM 1418 O O . VAL A 1 175 ? 18.175 -0.215 -14.114 1.00 24.73 175 VAL A O 1
ATOM 1421 N N . GLU A 1 176 ? 16.419 -1.499 -13.510 1.00 24.41 176 GLU A N 1
ATOM 1422 C CA . GLU A 1 176 ? 15.500 -0.512 -12.907 1.00 24.41 176 GLU A CA 1
ATOM 1423 C C . GLU A 1 176 ? 14.128 -1.131 -12.521 1.00 24.41 176 GLU A C 1
ATOM 1425 O O . GLU A 1 176 ? 13.664 -2.099 -13.115 1.00 24.41 176 GLU A O 1
ATOM 1430 N N . PHE A 1 177 ? 13.519 -0.581 -11.462 1.00 25.28 177 PHE A N 1
ATOM 1431 C CA . PHE A 1 177 ? 12.341 -1.020 -10.684 1.00 25.28 177 PHE A CA 1
ATOM 1432 C C . PHE A 1 177 ? 11.073 -1.443 -11.472 1.00 25.28 177 PHE A C 1
ATOM 1434 O O . PHE A 1 177 ? 10.640 -0.713 -12.359 1.00 25.28 177 PHE A O 1
ATOM 1441 N N . ARG A 1 178 ? 10.372 -2.507 -11.015 1.00 28.66 178 ARG A N 1
ATOM 1442 C CA . ARG A 1 178 ? 8.889 -2.666 -11.055 1.00 28.66 178 ARG A CA 1
ATOM 1443 C C . ARG A 1 178 ? 8.420 -3.893 -10.246 1.00 28.66 178 ARG A C 1
ATOM 1445 O O . ARG A 1 178 ? 8.495 -5.024 -10.706 1.00 28.66 178 ARG A O 1
ATOM 1452 N N . TYR A 1 179 ? 7.900 -3.659 -9.044 1.00 28.67 179 TYR A N 1
ATOM 1453 C CA . TYR A 1 179 ? 7.295 -4.655 -8.150 1.00 28.67 179 TYR A CA 1
ATOM 1454 C C . TYR A 1 179 ? 6.008 -4.013 -7.628 1.00 28.67 179 TYR A C 1
ATOM 1456 O O . TYR A 1 179 ? 6.124 -2.956 -7.030 1.00 28.67 179 TYR A O 1
ATOM 1464 N N . ILE A 1 180 ? 4.821 -4.564 -7.925 1.00 31.91 180 ILE A N 1
ATOM 1465 C CA . ILE A 1 180 ? 3.517 -4.262 -7.267 1.00 31.91 180 ILE A CA 1
ATOM 1466 C C . ILE A 1 180 ? 2.386 -5.143 -7.854 1.00 31.91 180 ILE A C 1
ATOM 1468 O O . ILE A 1 180 ? 1.433 -5.464 -7.153 1.00 31.91 180 ILE A O 1
ATOM 1472 N N . CYS A 1 181 ? 2.493 -5.633 -9.099 1.00 27.53 181 CYS A N 1
ATOM 1473 C CA . CYS A 1 181 ? 1.389 -6.368 -9.743 1.00 27.53 181 CYS A CA 1
ATOM 1474 C C . CYS A 1 181 ? 1.268 -7.877 -9.414 1.00 27.53 181 CYS A C 1
ATOM 1476 O O . CYS A 1 181 ? 0.234 -8.457 -9.723 1.00 27.53 181 CYS A O 1
ATOM 1478 N N . SER A 1 182 ? 2.256 -8.524 -8.775 1.00 30.55 182 SER A N 1
ATOM 1479 C CA . SER A 1 182 ? 2.213 -9.981 -8.507 1.00 30.55 182 SER A CA 1
ATOM 1480 C C . SER A 1 182 ? 1.549 -10.376 -7.179 1.00 30.55 182 SER A C 1
ATOM 1482 O O . SER A 1 182 ? 1.049 -11.493 -7.056 1.00 30.55 182 SER A O 1
ATOM 1484 N N . LEU A 1 183 ? 1.474 -9.470 -6.193 1.00 32.38 183 LEU A N 1
ATOM 1485 C CA . LEU A 1 183 ? 0.818 -9.766 -4.909 1.00 32.38 183 LEU A CA 1
ATOM 1486 C C . LEU A 1 183 ? -0.689 -10.015 -5.086 1.00 32.38 183 LEU A C 1
ATOM 1488 O O . LEU A 1 183 ? -1.285 -10.814 -4.377 1.00 32.38 183 LEU A O 1
ATOM 1492 N N . THR A 1 184 ? -1.310 -9.339 -6.045 1.00 36.62 184 THR A N 1
ATOM 1493 C CA . THR A 1 184 ? -2.762 -9.326 -6.252 1.00 36.62 184 THR A CA 1
ATOM 1494 C C . THR A 1 184 ? -3.272 -10.512 -7.059 1.00 36.62 184 THR A C 1
ATOM 1496 O O . THR A 1 184 ? -4.381 -10.958 -6.795 1.00 36.62 184 THR A O 1
ATOM 1499 N N . GLU A 1 185 ? -2.482 -11.100 -7.964 1.00 33.06 185 GLU A N 1
ATOM 1500 C CA . GLU A 1 185 ? -2.833 -12.387 -8.591 1.00 33.06 185 GLU A CA 1
ATOM 1501 C C . GLU A 1 185 ? -2.813 -13.545 -7.578 1.00 33.06 185 GLU A C 1
ATOM 1503 O O . GLU A 1 185 ? -3.682 -14.411 -7.633 1.00 33.06 185 GLU A O 1
ATOM 1508 N N . PHE A 1 186 ? -1.930 -13.509 -6.573 1.00 31.36 186 PHE A N 1
ATOM 1509 C CA . PHE A 1 186 ? -1.981 -14.433 -5.432 1.00 31.36 186 PHE A CA 1
ATOM 1510 C C . PHE A 1 186 ? -3.260 -14.246 -4.592 1.00 31.36 186 PHE A C 1
ATOM 1512 O O . PHE A 1 186 ? -3.928 -15.222 -4.243 1.00 31.36 186 PHE A O 1
ATOM 1519 N N . TRP A 1 187 ? -3.668 -12.999 -4.327 1.00 38.00 187 TRP A N 1
ATOM 1520 C CA . TRP A 1 187 ? -4.936 -12.712 -3.643 1.00 38.00 187 TRP A CA 1
ATOM 1521 C C . TRP A 1 187 ? -6.179 -13.089 -4.471 1.00 38.00 187 TRP A C 1
ATOM 1523 O O . TRP A 1 187 ? -7.204 -13.445 -3.905 1.00 38.00 187 TRP A O 1
ATOM 1533 N N . ARG A 1 188 ? -6.099 -13.094 -5.811 1.00 40.56 188 ARG A N 1
ATOM 1534 C CA . ARG A 1 188 ? -7.208 -13.517 -6.694 1.00 40.56 188 ARG A CA 1
ATOM 1535 C C . ARG A 1 188 ? -7.532 -15.010 -6.610 1.00 40.56 188 ARG A C 1
ATOM 1537 O O . ARG A 1 188 ? -8.653 -15.376 -6.963 1.00 40.56 188 ARG A O 1
ATOM 1544 N N . HIS A 1 189 ? -6.578 -15.839 -6.184 1.00 37.41 189 HIS A N 1
ATOM 1545 C CA . HIS A 1 189 ? -6.724 -17.295 -6.054 1.00 37.41 189 HIS A CA 1
ATOM 1546 C C . HIS A 1 189 ? -6.754 -17.784 -4.600 1.00 37.41 189 HIS A C 1
ATOM 1548 O O . HIS A 1 189 ? -6.985 -18.965 -4.354 1.00 37.41 189 HIS A O 1
ATOM 1554 N N . THR A 1 190 ? -6.546 -16.891 -3.632 1.00 36.19 190 THR A N 1
ATOM 1555 C CA . THR A 1 190 ? -6.680 -17.188 -2.203 1.00 36.19 190 THR A CA 1
ATOM 1556 C C . THR A 1 190 ? -7.976 -16.582 -1.669 1.00 36.19 190 THR A C 1
ATOM 1558 O O . THR A 1 190 ? -8.483 -15.594 -2.189 1.00 36.19 190 THR A O 1
ATOM 1561 N N . ALA A 1 191 ? -8.548 -17.161 -0.614 1.00 55.78 191 ALA A N 1
ATOM 1562 C CA . ALA A 1 191 ? -9.801 -16.692 -0.011 1.00 55.78 191 ALA A CA 1
ATOM 1563 C C . ALA A 1 191 ? -9.672 -15.351 0.757 1.00 55.78 191 ALA A C 1
ATOM 1565 O O . ALA A 1 191 ? -10.497 -15.046 1.620 1.00 55.78 191 ALA A O 1
ATOM 1566 N N . VAL A 1 192 ? -8.628 -14.556 0.500 1.00 65.81 192 VAL A N 1
ATOM 1567 C CA . VAL A 1 192 ? -8.307 -13.358 1.282 1.00 65.81 192 VAL A CA 1
ATOM 1568 C C . VAL A 1 192 ? -8.827 -12.109 0.580 1.00 65.81 192 VAL A C 1
ATOM 1570 O O . VAL A 1 192 ? -8.484 -11.812 -0.562 1.00 65.81 192 VAL A O 1
ATOM 1573 N N . ARG A 1 193 ? -9.666 -11.358 1.296 1.00 79.75 193 ARG A N 1
ATOM 1574 C CA . ARG A 1 193 ? -10.212 -10.073 0.845 1.00 79.75 193 ARG A CA 1
ATOM 1575 C C . ARG A 1 193 ? -9.111 -9.016 0.865 1.00 79.75 193 ARG A C 1
ATOM 1577 O O . ARG A 1 193 ? -8.388 -8.908 1.855 1.00 79.75 193 ARG A O 1
ATOM 1584 N N . TYR A 1 194 ? -9.003 -8.226 -0.196 1.00 81.62 194 TYR A N 1
ATOM 1585 C CA . TYR A 1 194 ? -7.979 -7.194 -0.328 1.00 81.62 194 TYR A CA 1
ATOM 1586 C C . TYR A 1 194 ? -8.531 -5.971 -1.061 1.00 81.62 194 TYR A C 1
ATOM 1588 O O . TYR A 1 194 ? -9.422 -6.091 -1.897 1.00 81.62 194 TYR A O 1
ATOM 1596 N N . GLY A 1 195 ? -7.941 -4.813 -0.780 1.00 83.31 195 GLY A N 1
ATOM 1597 C CA . GLY A 1 195 ? -8.197 -3.566 -1.491 1.00 83.31 195 GLY A CA 1
ATOM 1598 C C . GLY A 1 195 ? -6.915 -2.750 -1.619 1.00 83.31 195 GLY A C 1
ATOM 1599 O O . GLY A 1 195 ? -5.907 -3.060 -0.980 1.00 83.31 195 GLY A O 1
ATOM 1600 N N . ILE A 1 196 ? -6.927 -1.756 -2.505 1.00 84.81 196 ILE A N 1
ATOM 1601 C CA . ILE A 1 196 ? -5.730 -1.012 -2.907 1.00 84.81 196 ILE A CA 1
ATOM 1602 C C . ILE A 1 196 ? -6.053 0.476 -2.875 1.00 84.81 196 ILE A C 1
ATOM 1604 O O . ILE A 1 196 ? -7.001 0.911 -3.521 1.00 84.81 196 ILE A O 1
ATOM 1608 N N . ALA A 1 197 ? -5.250 1.245 -2.143 1.00 89.25 197 ALA A N 1
ATOM 1609 C CA . ALA A 1 197 ? -5.241 2.701 -2.211 1.00 89.25 197 ALA A CA 1
ATOM 1610 C C . ALA A 1 197 ? -4.016 3.136 -3.019 1.00 89.25 197 ALA A C 1
ATOM 1612 O O . ALA A 1 197 ? -2.904 2.681 -2.738 1.00 89.25 197 ALA A O 1
ATOM 1613 N N . ILE A 1 198 ? -4.216 3.988 -4.022 1.00 88.88 198 ILE A N 1
ATOM 1614 C CA . ILE A 1 198 ? -3.141 4.390 -4.930 1.00 88.88 198 ILE A CA 1
ATOM 1615 C C . ILE A 1 198 ? -2.299 5.527 -4.361 1.00 88.88 198 ILE A C 1
ATOM 1617 O O . ILE A 1 198 ? -2.809 6.451 -3.719 1.00 88.88 198 ILE A O 1
ATOM 1621 N N . GLY A 1 199 ? -0.995 5.460 -4.617 1.00 86.31 199 GLY A N 1
ATOM 1622 C CA . GLY A 1 199 ? -0.041 6.460 -4.181 1.00 86.31 199 GLY A CA 1
ATOM 1623 C C . GLY A 1 199 ? 0.151 7.600 -5.159 1.00 86.31 199 GLY A C 1
ATOM 1624 O O . GLY A 1 199 ? -0.337 7.589 -6.288 1.00 86.31 199 GLY A O 1
ATOM 1625 N N . ASN A 1 200 ? 0.930 8.600 -4.741 1.00 86.00 200 ASN A N 1
ATOM 1626 C CA . ASN A 1 200 ? 1.315 9.680 -5.643 1.00 86.00 200 ASN A CA 1
ATOM 1627 C C . ASN A 1 200 ? 2.063 9.110 -6.863 1.00 86.00 200 ASN A C 1
ATOM 1629 O O . ASN A 1 200 ? 1.871 9.600 -7.967 1.00 86.00 200 ASN A O 1
ATOM 1633 N N . HIS A 1 201 ? 2.870 8.061 -6.713 1.00 85.69 201 HIS A N 1
ATOM 1634 C CA . HIS A 1 201 ? 3.618 7.461 -7.824 1.00 85.69 201 HIS A CA 1
ATOM 1635 C C . HIS A 1 201 ? 2.767 6.653 -8.824 1.00 85.69 201 HIS A C 1
ATOM 1637 O O . HIS A 1 201 ? 3.262 6.349 -9.907 1.00 85.69 201 HIS A O 1
ATOM 1643 N N . ASP A 1 202 ? 1.503 6.366 -8.508 1.00 81.81 202 ASP A N 1
ATOM 1644 C CA . ASP A 1 202 ? 0.582 5.615 -9.376 1.00 81.81 202 ASP A CA 1
ATOM 1645 C C . ASP A 1 202 ? -0.274 6.522 -10.279 1.00 81.81 202 ASP A C 1
ATOM 1647 O O . ASP A 1 202 ? -1.056 6.040 -11.100 1.00 81.81 202 ASP A O 1
ATOM 1651 N N . MET A 1 203 ? -0.122 7.841 -10.131 1.00 88.88 203 MET A N 1
ATOM 1652 C CA . MET A 1 203 ? -0.873 8.859 -10.861 1.00 88.88 203 MET A CA 1
ATOM 1653 C C . MET A 1 203 ? 0.024 10.019 -11.315 1.00 88.88 203 MET A C 1
ATOM 1655 O O . MET A 1 203 ? 1.078 10.296 -10.728 1.00 88.88 203 MET A O 1
ATOM 1659 N N . THR A 1 204 ? -0.412 10.740 -12.346 1.00 89.06 204 THR A N 1
ATOM 1660 C CA . THR A 1 204 ? 0.204 12.009 -12.756 1.00 89.06 204 THR A CA 1
ATOM 1661 C C . THR A 1 204 ? -0.046 13.105 -11.717 1.00 89.06 204 THR A C 1
ATOM 1663 O O . THR A 1 204 ? -0.832 12.936 -10.786 1.00 89.06 204 THR A O 1
ATOM 1666 N N . ALA A 1 205 ? 0.618 14.257 -11.862 1.00 87.31 205 ALA A N 1
ATOM 1667 C CA . ALA A 1 205 ? 0.409 15.397 -10.967 1.00 87.31 205 ALA A CA 1
ATOM 1668 C C . ALA A 1 205 ? -1.062 15.853 -10.913 1.00 87.31 205 ALA A C 1
ATOM 1670 O O . ALA A 1 205 ? -1.538 16.197 -9.833 1.00 87.31 205 ALA A O 1
ATOM 1671 N N . ASP A 1 206 ? -1.781 15.759 -12.034 1.00 89.44 206 ASP A N 1
ATOM 1672 C CA . ASP A 1 206 ? -3.197 16.128 -12.162 1.00 89.44 206 ASP A CA 1
ATOM 1673 C C . ASP A 1 206 ? -4.164 14.983 -11.807 1.00 89.44 206 ASP A C 1
ATOM 1675 O O . ASP A 1 206 ? -5.375 15.123 -11.967 1.00 89.44 206 ASP A O 1
ATOM 1679 N N . GLY A 1 207 ? -3.640 13.849 -11.324 1.00 88.56 207 GLY A N 1
ATOM 1680 C CA . GLY A 1 207 ? -4.443 12.734 -10.823 1.00 88.56 207 GLY A CA 1
ATOM 1681 C C . GLY A 1 207 ? -4.885 11.710 -11.867 1.00 88.56 207 GLY A C 1
ATOM 1682 O O . GLY A 1 207 ? -5.734 10.870 -11.571 1.00 88.56 207 GLY A O 1
ATOM 1683 N N . ASP A 1 208 ? -4.323 11.743 -13.079 1.00 92.75 208 ASP A N 1
ATOM 1684 C CA . ASP A 1 208 ? -4.554 10.682 -14.064 1.00 92.75 208 ASP A CA 1
ATOM 1685 C C . ASP A 1 208 ? -3.860 9.395 -13.601 1.00 92.75 208 ASP A C 1
ATOM 1687 O O . ASP A 1 208 ? -2.639 9.348 -13.449 1.00 92.75 208 ASP A O 1
ATOM 1691 N N . SER A 1 209 ? -4.654 8.352 -13.379 1.00 90.56 209 SER A N 1
ATOM 1692 C CA . SER A 1 209 ? -4.239 7.027 -12.913 1.00 90.56 209 SER A CA 1
ATOM 1693 C C . SER A 1 209 ? -4.497 5.934 -13.959 1.00 90.56 209 SER A C 1
ATOM 1695 O O . SER A 1 209 ? -4.464 4.745 -13.647 1.00 90.56 209 SER A O 1
ATOM 1697 N N . SER A 1 210 ? -4.698 6.295 -15.231 1.00 85.88 210 SER A N 1
ATOM 1698 C CA . SER A 1 210 ? -5.064 5.368 -16.315 1.00 85.88 210 SER A CA 1
ATOM 1699 C C . SER A 1 210 ? -4.107 4.178 -16.467 1.00 85.88 210 SER A C 1
ATOM 1701 O O . SER A 1 210 ? -4.513 3.103 -16.904 1.00 85.88 210 SER A O 1
ATOM 1703 N N . LEU A 1 211 ? -2.825 4.330 -16.109 1.00 79.81 211 LEU A N 1
ATOM 1704 C CA . LEU A 1 211 ? -1.865 3.219 -16.114 1.00 79.81 211 LEU A CA 1
ATOM 1705 C C . LEU A 1 211 ? -2.141 2.201 -15.002 1.00 79.81 211 LEU A C 1
ATOM 1707 O O . LEU A 1 211 ? -2.131 1.002 -15.274 1.00 79.81 211 LEU A O 1
ATOM 1711 N N . PHE A 1 212 ? -2.426 2.664 -13.782 1.00 83.19 212 PHE A N 1
ATOM 1712 C CA . PHE A 1 212 ? -2.852 1.807 -12.673 1.00 83.19 212 PHE A CA 1
ATOM 1713 C C . PHE A 1 212 ? -4.143 1.060 -13.031 1.00 83.19 212 PHE A C 1
ATOM 1715 O O . PHE A 1 212 ? -4.244 -0.158 -12.871 1.00 83.19 212 PHE A O 1
ATOM 1722 N N . GLN A 1 213 ? -5.093 1.783 -13.618 1.00 85.12 213 GLN A N 1
ATOM 1723 C CA . GLN A 1 213 ? -6.408 1.281 -14.004 1.00 85.12 213 GLN A CA 1
ATOM 1724 C C . GLN A 1 213 ? -6.378 0.164 -15.051 1.00 85.12 213 GLN A C 1
ATOM 1726 O O . GLN A 1 213 ? -7.312 -0.625 -15.121 1.00 85.12 213 GLN A O 1
ATOM 1731 N N . ARG A 1 214 ? -5.314 0.055 -15.857 1.00 81.31 214 ARG A N 1
ATOM 1732 C CA . ARG A 1 214 ? -5.135 -1.073 -16.790 1.00 81.31 214 ARG A CA 1
ATOM 1733 C C . ARG A 1 214 ? -4.819 -2.382 -16.069 1.00 81.31 214 ARG A C 1
ATOM 1735 O O . ARG A 1 214 ? -5.145 -3.449 -16.578 1.00 81.31 214 ARG A O 1
ATOM 1742 N N . CYS A 1 215 ? -4.168 -2.308 -14.911 1.00 76.25 215 CYS A N 1
ATOM 1743 C CA . CYS A 1 215 ? -3.793 -3.477 -14.114 1.00 76.25 215 CYS A CA 1
ATOM 1744 C C . CYS A 1 215 ? -4.871 -3.824 -13.075 1.00 76.25 215 CYS A C 1
ATOM 1746 O O . CYS A 1 215 ? -5.133 -5.000 -12.795 1.00 76.25 215 CYS A O 1
ATOM 1748 N N . PHE A 1 216 ? -5.513 -2.792 -12.521 1.00 80.19 216 PHE A N 1
ATOM 1749 C CA . PHE A 1 216 ? -6.468 -2.893 -11.419 1.00 80.19 216 PHE A CA 1
ATOM 1750 C C . PHE A 1 216 ? -7.838 -2.263 -11.709 1.00 80.19 216 PHE A C 1
ATOM 1752 O O . PHE A 1 216 ? -8.362 -1.576 -10.834 1.00 80.19 216 PHE A O 1
ATOM 1759 N N . PRO A 1 217 ? -8.461 -2.503 -12.878 1.00 89.44 217 PRO A N 1
ATOM 1760 C CA . PRO A 1 217 ? -9.793 -1.982 -13.154 1.00 89.44 217 PRO A CA 1
ATO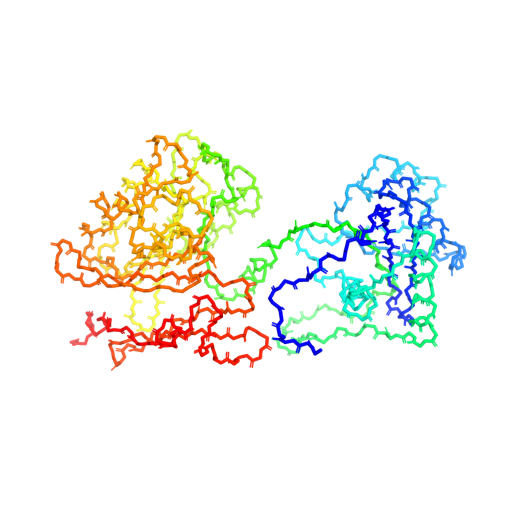M 1761 C C . PRO A 1 217 ? -10.824 -2.519 -12.157 1.00 89.44 217 PRO A C 1
ATOM 1763 O O . PRO A 1 217 ? -10.690 -3.631 -11.636 1.00 89.44 217 PRO A O 1
ATOM 1766 N N . ALA A 1 218 ? -11.884 -1.742 -11.943 1.00 91.25 218 ALA A N 1
ATOM 1767 C CA . ALA A 1 218 ? -13.036 -2.108 -11.118 1.00 91.25 218 ALA A CA 1
ATOM 1768 C C . ALA A 1 218 ? -13.646 -3.451 -11.538 1.00 91.25 218 ALA A C 1
ATOM 1770 O O . ALA A 1 218 ? -13.998 -4.274 -10.697 1.00 91.25 218 ALA A O 1
ATOM 1771 N N . GLU A 1 219 ? -13.661 -3.723 -12.845 1.00 90.88 219 GLU A N 1
ATOM 1772 C CA . GLU A 1 219 ? -14.156 -4.969 -13.434 1.00 90.88 219 GLU A CA 1
ATOM 1773 C C . GLU A 1 219 ? -13.552 -6.228 -12.794 1.00 90.88 219 GLU A C 1
ATOM 1775 O O . GLU A 1 219 ? -14.260 -7.208 -12.564 1.00 90.88 219 GLU A O 1
ATOM 1780 N N . HIS A 1 220 ? -12.271 -6.192 -12.407 1.00 85.19 220 HIS A N 1
ATOM 1781 C CA . HIS A 1 220 ? -11.614 -7.332 -11.759 1.00 85.19 220 HIS A CA 1
ATOM 1782 C C . HIS A 1 220 ? -12.211 -7.683 -10.388 1.00 85.19 220 HIS A C 1
ATOM 1784 O O . HIS A 1 220 ? -11.990 -8.790 -9.888 1.00 85.19 220 HIS A O 1
ATOM 1790 N N . PHE A 1 221 ? -12.943 -6.752 -9.779 1.00 87.62 221 PHE A N 1
ATOM 1791 C CA . PHE A 1 221 ? -13.500 -6.877 -8.441 1.00 87.62 221 PHE A CA 1
ATOM 1792 C C . PHE A 1 221 ? -15.017 -7.087 -8.436 1.00 87.62 221 PHE A C 1
ATOM 1794 O O . PHE A 1 221 ? -15.538 -7.605 -7.453 1.00 87.62 221 PHE A O 1
ATOM 1801 N N . ASN A 1 222 ? -15.712 -6.797 -9.543 1.00 87.44 222 ASN A N 1
ATOM 1802 C CA . ASN A 1 222 ? -17.174 -6.913 -9.664 1.00 87.44 222 ASN A CA 1
ATOM 1803 C C . ASN A 1 222 ? -17.725 -8.306 -9.320 1.00 87.44 222 ASN A C 1
ATOM 1805 O O . ASN A 1 222 ? -18.865 -8.438 -8.888 1.00 87.44 222 ASN A O 1
ATOM 1809 N N . ARG A 1 223 ? -16.914 -9.356 -9.490 1.00 86.69 223 ARG A N 1
ATOM 1810 C CA . ARG A 1 223 ? -17.288 -10.736 -9.137 1.00 86.69 223 ARG A CA 1
ATOM 1811 C C . ARG A 1 223 ? -17.360 -11.000 -7.631 1.00 86.69 223 ARG A C 1
ATOM 1813 O O . ARG A 1 223 ? -17.850 -12.047 -7.218 1.00 86.69 223 ARG A O 1
ATOM 1820 N N . PHE A 1 224 ? -16.803 -10.119 -6.806 1.00 88.44 224 PHE A N 1
ATOM 1821 C CA . PHE A 1 224 ? -16.727 -10.321 -5.370 1.00 88.44 224 PHE A CA 1
ATOM 1822 C C . PHE A 1 224 ? -17.888 -9.624 -4.664 1.00 88.44 224 PHE A C 1
ATOM 1824 O O . PHE A 1 224 ? -17.970 -8.403 -4.658 1.00 88.44 224 PHE A O 1
ATOM 1831 N N . ALA A 1 225 ? -18.731 -10.388 -3.966 1.00 91.56 225 ALA A N 1
ATOM 1832 C CA . ALA A 1 225 ? -19.882 -9.846 -3.233 1.00 91.56 225 ALA A CA 1
ATOM 1833 C C . ALA A 1 225 ? -19.512 -8.826 -2.135 1.00 91.56 225 ALA A C 1
ATOM 1835 O O . ALA A 1 225 ? -20.344 -8.027 -1.714 1.00 91.56 225 ALA A O 1
ATOM 1836 N N . TRP A 1 226 ? -18.268 -8.863 -1.649 1.00 92.56 226 TRP A N 1
ATOM 1837 C CA . TRP A 1 226 ? -17.760 -7.905 -0.669 1.00 92.56 226 TRP A CA 1
ATOM 1838 C C . TRP A 1 226 ? -17.365 -6.559 -1.290 1.00 92.56 226 TRP A C 1
ATOM 1840 O O . TRP A 1 226 ? -17.206 -5.588 -0.558 1.00 92.56 226 TRP A O 1
ATOM 1850 N N . TYR A 1 227 ? -17.199 -6.469 -2.608 1.00 95.75 227 TYR A N 1
ATOM 1851 C CA . TYR A 1 227 ? -16.818 -5.235 -3.282 1.00 95.75 227 TYR A CA 1
ATOM 1852 C C . TYR A 1 227 ? -18.028 -4.300 -3.407 1.00 95.75 227 TYR A C 1
ATOM 1854 O O . TYR A 1 227 ? -19.070 -4.679 -3.934 1.00 95.75 227 TYR A O 1
ATOM 1862 N N . GLY A 1 228 ? -17.907 -3.088 -2.865 1.00 95.31 228 GLY A N 1
ATOM 1863 C CA . GLY A 1 228 ? -19.009 -2.130 -2.755 1.00 95.31 228 GLY A CA 1
ATOM 1864 C C . GLY A 1 228 ? -19.120 -1.170 -3.939 1.00 95.31 228 GLY A C 1
ATOM 1865 O O . GLY A 1 228 ? -20.189 -0.610 -4.176 1.00 95.31 228 GLY A O 1
ATOM 1866 N N . GLY A 1 229 ? -18.037 -0.989 -4.697 1.00 95.81 229 GLY A N 1
ATOM 1867 C CA . GLY A 1 229 ? -18.004 -0.163 -5.901 1.00 95.81 229 GLY A CA 1
ATOM 1868 C C . GLY A 1 229 ? -16.927 0.917 -5.866 1.00 95.81 229 GLY A C 1
ATOM 1869 O O . GLY A 1 229 ? -16.000 0.884 -5.054 1.00 95.81 229 GLY A O 1
ATOM 1870 N N . ILE A 1 230 ? -17.059 1.878 -6.779 1.00 96.62 230 ILE A N 1
ATOM 1871 C CA . ILE A 1 230 ? -16.068 2.926 -7.057 1.00 96.62 230 ILE A CA 1
ATOM 1872 C C . ILE A 1 230 ? -16.701 4.307 -7.089 1.00 96.62 230 ILE A C 1
ATOM 1874 O O . ILE A 1 230 ? -17.912 4.452 -7.254 1.00 96.62 230 ILE A O 1
ATOM 1878 N N . TYR A 1 231 ? -15.849 5.323 -7.006 1.00 97.31 231 TYR A N 1
ATOM 1879 C CA . TYR A 1 231 ? -16.211 6.667 -7.422 1.00 97.31 231 TYR A CA 1
ATOM 1880 C C . TYR A 1 231 ? -16.454 6.703 -8.944 1.00 97.31 231 TYR A C 1
ATOM 1882 O O . TYR A 1 231 ? -15.576 6.345 -9.733 1.00 97.31 231 TYR A O 1
ATOM 1890 N N . GLY A 1 232 ? -17.657 7.118 -9.351 1.00 91.38 232 GLY A N 1
ATOM 1891 C CA . GLY A 1 232 ? -18.130 7.126 -10.742 1.00 91.38 232 GLY A CA 1
ATOM 1892 C C . GLY A 1 232 ? -18.027 8.482 -11.446 1.00 91.38 232 GLY A C 1
ATOM 1893 O O . GLY A 1 232 ? -18.909 8.816 -12.230 1.00 91.38 232 GLY A O 1
ATOM 1894 N N . GLY A 1 233 ? -17.011 9.290 -11.124 1.00 89.50 233 GLY A N 1
ATOM 1895 C CA . GLY A 1 233 ? -16.856 10.646 -11.660 1.00 89.50 233 GLY A CA 1
ATOM 1896 C C . GLY A 1 233 ? -16.754 10.739 -13.194 1.00 89.50 233 GLY A C 1
ATOM 1897 O O . GLY A 1 233 ? -16.581 9.736 -13.889 1.00 89.50 233 GLY A O 1
ATOM 1898 N N . PRO A 1 234 ? -16.795 11.965 -13.750 1.00 85.69 234 PRO A N 1
ATOM 1899 C CA . PRO A 1 234 ? -16.996 12.209 -15.184 1.00 85.69 234 PRO A CA 1
ATOM 1900 C C . PRO A 1 234 ? -15.815 11.796 -16.076 1.00 85.69 234 PRO A C 1
ATOM 1902 O O . PRO A 1 234 ? -15.962 11.693 -17.292 1.00 85.69 234 PRO A O 1
ATOM 1905 N N . LYS A 1 235 ? -14.626 11.593 -15.497 1.00 89.75 235 LYS A N 1
ATOM 1906 C CA . LYS A 1 235 ? -13.408 11.211 -16.218 1.00 89.75 235 LYS A CA 1
ATOM 1907 C C . LYS A 1 235 ? -12.874 9.904 -15.640 1.00 89.75 235 LYS A C 1
ATOM 1909 O O . LYS A 1 235 ? -12.170 9.960 -14.640 1.00 89.75 235 LYS A O 1
ATOM 1914 N N . PRO A 1 236 ? -13.120 8.741 -16.266 1.00 84.56 236 PRO A N 1
ATOM 1915 C CA . PRO A 1 236 ? -12.701 7.452 -15.714 1.00 84.56 236 PRO A CA 1
ATOM 1916 C C . PRO A 1 236 ? -11.211 7.379 -15.361 1.00 84.56 236 PRO A C 1
ATOM 1918 O O . PRO A 1 236 ? -10.873 6.825 -14.322 1.00 84.56 236 PRO A O 1
ATOM 1921 N N . GLY A 1 237 ? -10.337 8.001 -16.164 1.00 91.00 237 GLY A N 1
ATOM 1922 C CA . GLY A 1 237 ? -8.887 8.053 -15.929 1.00 91.00 237 GLY A CA 1
ATOM 1923 C C . GLY A 1 237 ? -8.442 8.882 -14.715 1.00 91.00 237 GLY A C 1
ATOM 1924 O O . GLY A 1 237 ? -7.339 8.679 -14.219 1.00 91.00 237 GLY A O 1
ATOM 1925 N N . ILE A 1 238 ? -9.284 9.786 -14.203 1.00 95.31 238 ILE A N 1
ATOM 1926 C CA . ILE A 1 238 ? -8.973 10.666 -13.065 1.00 95.31 238 ILE A CA 1
ATOM 1927 C C . ILE A 1 238 ? -9.921 10.325 -11.920 1.00 95.31 238 ILE A C 1
ATOM 1929 O O . ILE A 1 238 ? -11.133 10.461 -12.066 1.00 95.31 238 ILE A O 1
ATOM 1933 N N . SER A 1 239 ? -9.386 9.891 -10.778 1.00 95.50 239 SER A N 1
ATOM 1934 C CA . SER A 1 239 ? -10.162 9.507 -9.582 1.00 95.50 239 SER A CA 1
ATOM 1935 C C . SER A 1 239 ? -11.120 8.304 -9.746 1.00 95.50 239 SER A C 1
ATOM 1937 O O . SER A 1 239 ? -11.585 7.756 -8.745 1.00 95.50 239 SER A O 1
ATOM 1939 N N . GLY A 1 240 ? -11.423 7.859 -10.968 1.00 92.94 240 GLY A N 1
ATOM 1940 C CA . GLY A 1 240 ? -12.322 6.738 -11.252 1.00 92.94 240 GLY A CA 1
ATOM 1941 C C . GLY A 1 240 ? -11.646 5.363 -11.272 1.00 92.94 240 GLY A C 1
ATOM 1942 O O . GLY A 1 240 ? -10.461 5.213 -10.981 1.00 92.94 240 GLY A O 1
ATOM 1943 N N . ASN A 1 241 ? -12.430 4.339 -11.626 1.00 91.69 241 ASN A N 1
ATOM 1944 C CA . ASN A 1 241 ? -11.966 2.984 -11.955 1.00 91.69 241 ASN A CA 1
ATOM 1945 C C . ASN A 1 241 ? -10.923 2.411 -10.967 1.00 91.69 241 ASN A C 1
ATOM 1947 O O . ASN A 1 241 ? -9.801 2.097 -11.351 1.00 91.69 241 ASN A O 1
ATOM 1951 N N . ASN A 1 242 ? -11.308 2.278 -9.691 1.00 92.38 242 ASN A N 1
ATOM 1952 C CA . ASN A 1 242 ? -10.477 1.807 -8.569 1.00 92.38 242 ASN A CA 1
ATOM 1953 C C . ASN A 1 242 ? -9.368 2.734 -8.067 1.00 92.38 242 ASN A C 1
ATOM 1955 O O . ASN A 1 242 ? -8.719 2.380 -7.084 1.00 92.38 242 ASN A O 1
ATOM 1959 N N . ALA A 1 243 ? -9.180 3.927 -8.636 1.00 94.25 243 ALA A N 1
ATOM 1960 C CA . ALA A 1 243 ? -8.411 4.954 -7.930 1.00 94.25 243 ALA A CA 1
ATOM 1961 C C . ALA A 1 243 ? -9.039 5.263 -6.559 1.00 94.25 243 ALA A C 1
ATOM 1963 O O . ALA A 1 243 ? -8.325 5.464 -5.580 1.00 94.25 243 ALA A O 1
ATOM 1964 N N . ASN A 1 244 ? -10.373 5.199 -6.489 1.00 97.81 244 ASN A N 1
ATOM 1965 C CA . ASN A 1 244 ? -11.142 5.205 -5.254 1.00 97.81 244 ASN A CA 1
ATOM 1966 C C . ASN A 1 244 ? -12.159 4.059 -5.273 1.00 97.81 244 ASN A C 1
ATOM 1968 O O . ASN A 1 244 ? -12.909 3.907 -6.243 1.00 97.81 244 ASN A O 1
ATOM 1972 N N . SER A 1 245 ? -12.186 3.250 -4.217 1.00 97.62 245 SER A N 1
ATOM 1973 C CA . SER A 1 245 ? -13.091 2.103 -4.092 1.00 97.62 245 SER A CA 1
ATOM 1974 C C . SER A 1 245 ? -13.479 1.837 -2.643 1.00 97.62 245 SER A C 1
ATOM 1976 O O . SER A 1 245 ? -12.875 2.376 -1.714 1.00 97.62 245 SER A O 1
ATOM 1978 N N . TRP A 1 246 ? -14.494 1.004 -2.438 1.00 98.12 246 TRP A N 1
ATOM 1979 C CA . TRP A 1 246 ? -14.875 0.556 -1.105 1.00 98.12 246 TRP A CA 1
ATOM 1980 C C . TRP A 1 246 ? -15.390 -0.881 -1.104 1.00 98.12 246 TRP A C 1
ATOM 1982 O O . TRP A 1 246 ? -15.736 -1.449 -2.142 1.00 98.12 246 TRP A O 1
ATOM 1992 N N . GLN A 1 247 ? -15.440 -1.478 0.081 1.00 96.62 247 GLN A N 1
ATOM 1993 C CA . GLN A 1 247 ? -15.869 -2.854 0.298 1.00 96.62 247 GLN A CA 1
ATOM 1994 C C . GLN A 1 247 ? -16.550 -3.029 1.659 1.00 96.62 247 GLN A C 1
ATOM 1996 O O . GLN A 1 247 ? -16.327 -2.249 2.584 1.00 96.62 247 GLN A O 1
ATOM 2001 N N . ARG A 1 248 ? -17.354 -4.085 1.795 1.00 96.38 248 ARG A N 1
ATOM 2002 C CA . ARG A 1 248 ? -17.976 -4.517 3.052 1.00 96.38 248 ARG A CA 1
ATOM 2003 C C . ARG A 1 248 ? -17.544 -5.920 3.398 1.00 96.38 248 ARG A C 1
ATOM 2005 O O . ARG A 1 248 ? -17.448 -6.786 2.533 1.00 96.38 248 ARG A O 1
ATOM 2012 N N . PHE A 1 249 ? -17.350 -6.168 4.678 1.00 92.81 249 PHE A N 1
ATOM 2013 C CA . PHE A 1 249 ? -17.151 -7.521 5.166 1.00 92.81 249 PHE A CA 1
ATOM 2014 C C . PHE A 1 249 ? -17.572 -7.623 6.624 1.00 92.81 249 PHE A C 1
ATOM 2016 O O . PHE A 1 249 ? -17.605 -6.625 7.342 1.00 92.81 249 PHE A O 1
ATOM 2023 N N . SER A 1 250 ? -17.843 -8.851 7.049 1.00 90.38 250 SER A N 1
ATOM 2024 C CA . SER A 1 250 ? -18.096 -9.181 8.445 1.00 90.38 250 SER A CA 1
ATOM 2025 C C . SER A 1 250 ? -17.060 -10.199 8.909 1.00 90.38 250 SER A C 1
ATOM 2027 O O . SER A 1 250 ? -16.669 -11.095 8.149 1.00 90.38 250 SER A O 1
ATOM 2029 N N . ALA A 1 251 ? -16.575 -10.042 10.135 1.00 84.94 251 ALA A N 1
ATOM 2030 C CA . ALA A 1 251 ? -15.621 -10.952 10.757 1.00 84.94 251 ALA A CA 1
ATOM 2031 C C . ALA A 1 251 ? -15.760 -10.885 12.279 1.00 84.94 251 ALA A C 1
ATOM 2033 O O . ALA A 1 251 ? -15.876 -9.798 12.834 1.00 84.94 251 ALA A O 1
ATOM 2034 N N . ALA A 1 252 ? -15.734 -12.043 12.945 1.00 81.94 252 ALA A N 1
ATOM 2035 C CA . ALA A 1 252 ? -15.829 -12.143 14.406 1.00 81.94 252 ALA A CA 1
ATOM 2036 C C . ALA A 1 252 ? -17.013 -11.350 15.013 1.00 81.94 252 ALA A C 1
ATOM 2038 O O . ALA A 1 252 ? -16.861 -10.690 16.035 1.00 81.94 252 ALA A O 1
ATOM 2039 N N . GLY A 1 253 ? -18.181 -11.385 14.355 1.00 83.44 253 GLY A N 1
ATOM 2040 C CA . GLY A 1 253 ? -19.390 -10.675 14.800 1.00 83.44 253 GLY A CA 1
ATOM 2041 C C . GLY A 1 253 ? -19.376 -9.157 14.583 1.00 83.44 253 GLY A C 1
ATOM 2042 O O . GLY A 1 253 ? -20.291 -8.475 15.029 1.00 83.44 253 GLY A O 1
ATOM 2043 N N . LEU A 1 254 ? -18.358 -8.623 13.905 1.00 88.12 254 LEU A N 1
ATOM 2044 C CA . LEU A 1 254 ? -18.233 -7.205 13.581 1.00 88.12 254 LEU A CA 1
ATOM 2045 C C . LEU A 1 254 ? -18.496 -6.969 12.097 1.00 88.12 254 LEU A C 1
ATOM 2047 O O . LEU A 1 254 ? -17.982 -7.700 11.248 1.00 88.12 254 LEU A O 1
ATOM 2051 N N . ASP A 1 255 ? -19.234 -5.904 11.800 1.00 94.50 255 ASP A N 1
ATOM 2052 C CA . ASP A 1 255 ? -19.493 -5.421 10.449 1.00 94.50 255 ASP A CA 1
ATOM 2053 C C . ASP A 1 255 ? -18.609 -4.226 10.100 1.00 94.50 255 ASP A C 1
ATOM 2055 O O . ASP A 1 255 ? -18.544 -3.242 10.841 1.00 94.50 255 ASP A O 1
ATOM 2059 N N . PHE A 1 256 ? -17.970 -4.299 8.932 1.00 95.94 256 PHE A N 1
ATOM 2060 C CA . PHE A 1 256 ? -17.047 -3.283 8.449 1.00 95.94 256 PHE A CA 1
ATOM 2061 C C . PHE A 1 256 ? -17.443 -2.727 7.088 1.00 95.94 256 PHE A C 1
ATOM 2063 O O . PHE A 1 256 ? -17.969 -3.438 6.223 1.00 95.94 256 PHE A O 1
ATOM 2070 N N . VAL A 1 257 ? -17.104 -1.455 6.903 1.00 98.31 257 VAL A N 1
ATOM 2071 C CA . VAL A 1 257 ? -16.969 -0.791 5.611 1.00 98.31 257 VAL A CA 1
ATOM 2072 C C . VAL A 1 257 ? -15.519 -0.322 5.480 1.00 98.31 257 VAL A C 1
ATOM 2074 O O . VAL A 1 257 ? -14.962 0.257 6.408 1.00 98.31 257 VAL A O 1
ATOM 2077 N N . PHE A 1 258 ? -14.866 -0.619 4.362 1.00 98.19 258 PHE A N 1
ATOM 2078 C CA . PHE A 1 258 ? -13.462 -0.279 4.144 1.00 98.19 258 PHE A CA 1
ATOM 2079 C C . PHE A 1 258 ? -13.330 0.503 2.840 1.00 98.19 258 PHE A C 1
ATOM 2081 O O . PHE A 1 258 ? -13.666 -0.014 1.780 1.00 98.19 258 PHE A O 1
ATOM 2088 N N . LEU A 1 259 ? -12.879 1.752 2.936 1.00 98.56 259 LEU A N 1
ATOM 2089 C CA . LEU A 1 259 ? -12.653 2.652 1.816 1.00 98.56 259 LEU A CA 1
ATOM 2090 C C . LEU A 1 259 ? -11.157 2.746 1.498 1.00 98.56 259 LEU A C 1
ATOM 2092 O O . LEU A 1 259 ? -10.318 2.869 2.395 1.00 98.56 259 LEU A O 1
ATOM 2096 N N . HIS A 1 260 ? -10.834 2.737 0.211 1.00 98.12 260 HIS A N 1
ATOM 2097 C CA . HIS A 1 260 ? -9.490 2.909 -0.322 1.00 98.12 260 HIS A CA 1
ATOM 2098 C C . HIS A 1 260 ? -9.496 4.141 -1.216 1.00 98.12 260 HIS A C 1
ATOM 2100 O O . HIS A 1 260 ? -10.124 4.135 -2.274 1.00 98.12 260 HIS A O 1
ATOM 2106 N N . LEU A 1 261 ? -8.844 5.201 -0.753 1.00 98.38 261 LEU A N 1
ATOM 2107 C CA . LEU A 1 261 ? -8.872 6.512 -1.379 1.00 98.38 261 LEU A CA 1
ATOM 2108 C C . LEU A 1 261 ? -7.516 6.851 -1.982 1.00 98.38 261 LEU A C 1
ATOM 2110 O O . LEU A 1 261 ? -6.461 6.525 -1.431 1.00 98.38 261 LEU A O 1
ATOM 2114 N N . GLU A 1 262 ? -7.557 7.558 -3.096 1.00 97.00 262 GLU A N 1
ATOM 2115 C CA . GLU A 1 262 ? -6.379 8.038 -3.791 1.00 97.00 262 GLU A CA 1
ATOM 2116 C C . GLU A 1 262 ? -5.583 9.062 -2.964 1.00 97.00 262 GLU A C 1
ATOM 2118 O O . GLU A 1 262 ? -6.057 9.637 -1.976 1.00 97.00 262 GLU A O 1
ATOM 2123 N N . CYS A 1 263 ? -4.340 9.302 -3.379 1.00 96.62 263 CYS A N 1
ATOM 2124 C CA . CYS A 1 263 ? -3.496 10.336 -2.798 1.00 96.62 263 CYS A CA 1
ATOM 2125 C C . CYS A 1 263 ? -4.090 11.739 -3.026 1.00 96.62 263 CYS A C 1
ATOM 2127 O O . CYS A 1 263 ? -4.309 12.146 -4.165 1.00 96.62 263 CYS A O 1
ATOM 2129 N N . ASN A 1 264 ? -4.293 12.491 -1.937 1.00 97.88 264 ASN A N 1
ATOM 2130 C CA . ASN A 1 264 ? -4.874 13.841 -1.941 1.00 97.88 264 ASN A CA 1
ATOM 2131 C C . ASN A 1 264 ? -6.272 13.919 -2.577 1.00 97.88 264 ASN A C 1
ATOM 2133 O O . ASN A 1 264 ? -6.530 14.815 -3.382 1.00 97.88 264 ASN A O 1
ATOM 2137 N N . ALA A 1 265 ? -7.157 12.989 -2.195 1.00 98.25 265 ALA A N 1
ATOM 2138 C CA . ALA A 1 265 ? -8.522 12.866 -2.706 1.00 98.25 265 ALA A CA 1
ATOM 2139 C C . ALA A 1 265 ? -9.251 14.231 -2.834 1.00 98.25 265 ALA A C 1
ATOM 2141 O O . ALA A 1 265 ? -9.394 14.957 -1.842 1.00 98.25 265 ALA A O 1
ATOM 2142 N N . PRO A 1 266 ? -9.698 14.591 -4.045 1.00 98.12 266 PRO A N 1
ATOM 2143 C CA . PRO A 1 266 ? -10.471 15.800 -4.343 1.00 98.12 266 PRO A CA 1
ATOM 2144 C C . PRO A 1 266 ? -11.839 15.912 -3.662 1.00 98.12 266 PRO A C 1
ATOM 2146 O O . PRO A 1 266 ? -12.368 14.930 -3.154 1.00 98.12 266 PRO A O 1
ATOM 2149 N N . ASP A 1 267 ? -12.441 17.105 -3.688 1.00 98.50 267 ASP A N 1
ATOM 2150 C CA . ASP A 1 267 ? -13.717 17.385 -3.003 1.00 98.50 267 ASP A CA 1
ATOM 2151 C C . ASP A 1 267 ? -14.898 16.537 -3.496 1.00 98.50 267 ASP A C 1
ATOM 2153 O O . ASP A 1 267 ? -15.673 16.050 -2.682 1.00 98.50 267 ASP A O 1
ATOM 2157 N N . ASP A 1 268 ? -15.002 16.284 -4.797 1.00 97.94 268 ASP A N 1
ATOM 2158 C CA . ASP A 1 268 ? -16.021 15.407 -5.387 1.00 97.94 268 ASP A CA 1
ATOM 2159 C C . ASP A 1 268 ? -15.839 13.933 -4.980 1.00 97.94 268 ASP A C 1
ATOM 2161 O O . ASP A 1 268 ? -16.811 13.200 -4.788 1.00 97.94 268 ASP A O 1
ATOM 2165 N N . VAL A 1 269 ? -14.594 13.496 -4.777 1.00 98.44 269 VAL A N 1
ATOM 2166 C CA . VAL A 1 269 ? -14.294 12.178 -4.197 1.00 98.44 269 VAL A CA 1
ATOM 2167 C C . VAL A 1 269 ? -14.639 12.148 -2.707 1.00 98.44 269 VAL A C 1
ATOM 2169 O O . VAL A 1 269 ? -15.157 11.142 -2.221 1.00 98.44 269 VAL A O 1
ATOM 2172 N N . LEU A 1 270 ? -14.385 13.230 -1.966 1.00 98.75 270 LEU A N 1
ATOM 2173 C CA . LEU A 1 270 ? -14.754 13.334 -0.550 1.00 98.75 270 LEU A CA 1
ATOM 2174 C C . LEU A 1 270 ? -16.273 13.396 -0.345 1.00 98.75 270 LEU A C 1
ATOM 2176 O O . LEU A 1 270 ? -16.764 12.821 0.622 1.00 98.75 270 LEU A O 1
ATOM 2180 N N . GLU A 1 271 ? -17.019 14.024 -1.251 1.00 98.69 271 GLU A N 1
ATOM 2181 C CA . GLU A 1 271 ? -18.486 14.020 -1.248 1.00 98.69 271 GLU A CA 1
ATOM 2182 C C . GLU A 1 271 ? -19.034 12.603 -1.457 1.00 98.69 271 GLU A C 1
ATOM 2184 O O . GLU A 1 271 ? -19.868 12.126 -0.687 1.00 98.69 271 GLU A O 1
ATOM 2189 N N . TRP A 1 272 ? -18.491 11.871 -2.432 1.00 98.69 272 TRP A N 1
ATOM 2190 C CA . TRP A 1 272 ? -18.810 10.453 -2.605 1.00 98.69 272 TRP A CA 1
ATOM 2191 C C . TRP A 1 272 ? -18.436 9.615 -1.373 1.00 98.69 272 TRP A C 1
ATOM 2193 O O . TRP A 1 272 ? -19.206 8.753 -0.950 1.00 98.69 272 TRP A O 1
ATOM 2203 N N . THR A 1 273 ? -17.279 9.892 -0.769 1.00 98.81 273 THR A N 1
ATOM 2204 C CA . THR A 1 273 ? -16.809 9.228 0.456 1.00 98.81 273 THR A CA 1
ATOM 2205 C C . THR A 1 273 ? -17.780 9.464 1.617 1.00 98.81 273 THR A C 1
ATOM 2207 O O . THR A 1 273 ? -18.130 8.508 2.310 1.00 98.81 273 THR A O 1
ATOM 2210 N N . ASP A 1 274 ? -18.261 10.699 1.806 1.00 98.75 274 ASP A N 1
ATOM 2211 C CA . ASP A 1 274 ? -19.290 11.040 2.800 1.00 98.75 274 ASP A CA 1
ATOM 2212 C C . ASP A 1 274 ? -20.574 10.231 2.556 1.00 98.75 274 ASP A C 1
ATOM 2214 O O . ASP A 1 274 ? -21.086 9.604 3.488 1.00 98.75 274 ASP A O 1
ATOM 2218 N N . GLY A 1 275 ? -21.025 10.131 1.301 1.00 98.75 275 GLY A N 1
ATOM 2219 C CA . GLY A 1 275 ? -22.171 9.304 0.918 1.00 98.75 275 GLY A CA 1
ATOM 2220 C C . GLY A 1 275 ? -21.999 7.822 1.273 1.00 98.75 275 GLY A C 1
ATOM 2221 O O . GLY A 1 275 ? -22.894 7.221 1.873 1.00 98.75 275 GLY A O 1
ATOM 2222 N N . VAL A 1 276 ? -20.834 7.231 0.976 1.00 98.75 276 VAL A N 1
ATOM 2223 C CA . VAL A 1 276 ? -20.524 5.833 1.334 1.00 98.75 276 VAL A CA 1
ATOM 2224 C C . VAL A 1 276 ? -20.504 5.643 2.852 1.00 98.75 276 VAL A C 1
ATOM 2226 O O . VAL A 1 276 ? -21.069 4.669 3.353 1.00 98.75 276 VAL A O 1
ATOM 2229 N N . LEU A 1 277 ? -19.888 6.562 3.599 1.00 98.75 277 LEU A N 1
ATOM 2230 C CA . LEU A 1 277 ? -19.806 6.481 5.059 1.00 98.75 277 LEU A CA 1
ATOM 2231 C C . LEU A 1 277 ? -21.179 6.627 5.727 1.00 98.75 277 LEU A C 1
ATOM 2233 O O . LEU A 1 277 ? -21.468 5.878 6.661 1.00 98.75 277 LEU A O 1
ATOM 2237 N N . ARG A 1 278 ? -22.044 7.525 5.231 1.00 98.50 278 ARG A N 1
ATOM 2238 C CA . ARG A 1 278 ? -23.437 7.667 5.700 1.00 98.50 278 ARG A CA 1
ATOM 2239 C C . ARG A 1 278 ? -24.280 6.442 5.379 1.00 98.50 278 ARG A C 1
ATOM 2241 O O . ARG A 1 278 ? -24.993 5.955 6.249 1.00 98.50 278 ARG A O 1
ATOM 2248 N N . GLY A 1 279 ? -24.171 5.922 4.157 1.00 98.19 279 GLY A N 1
ATOM 2249 C CA . GLY A 1 279 ? -24.904 4.731 3.721 1.00 98.19 279 GLY A CA 1
ATOM 2250 C C . GLY A 1 279 ? -24.503 3.445 4.453 1.00 98.19 279 GLY A C 1
ATOM 2251 O O . GLY A 1 279 ? -25.193 2.439 4.329 1.00 98.19 279 GLY A O 1
ATOM 2252 N N . ASN A 1 280 ? -23.403 3.474 5.211 1.00 98.06 280 ASN A N 1
ATOM 2253 C CA . ASN A 1 280 ? -22.897 2.365 6.020 1.00 98.06 280 ASN A CA 1
ATOM 2254 C C . ASN A 1 280 ? -22.667 2.797 7.481 1.00 98.06 280 ASN A C 1
ATOM 2256 O O . ASN A 1 280 ? -21.706 2.361 8.118 1.00 98.06 280 ASN A O 1
ATOM 2260 N N . ALA A 1 281 ? -23.504 3.700 8.006 1.00 96.94 281 ALA A N 1
ATOM 2261 C CA . ALA A 1 281 ? -23.363 4.243 9.360 1.00 96.94 281 ALA A CA 1
ATOM 2262 C C . ALA A 1 281 ? -23.480 3.178 10.471 1.00 96.94 281 ALA A C 1
ATOM 2264 O O . ALA A 1 281 ? -22.944 3.366 11.561 1.00 96.94 281 ALA A O 1
ATOM 2265 N N . ASP A 1 282 ? -24.138 2.054 10.182 1.00 95.19 282 ASP A N 1
ATOM 2266 C CA . ASP A 1 282 ? -24.255 0.861 11.029 1.00 95.19 282 ASP A CA 1
ATOM 2267 C C . ASP A 1 282 ? -22.958 0.032 11.105 1.00 95.19 282 ASP A C 1
ATOM 2269 O O . ASP A 1 282 ? -22.817 -0.833 11.970 1.00 95.19 282 ASP A O 1
ATOM 2273 N N . ARG A 1 283 ? -21.990 0.292 10.218 1.00 96.50 283 ARG A N 1
ATOM 2274 C CA . ARG A 1 283 ? -20.742 -0.470 10.088 1.00 96.50 283 ARG A CA 1
ATOM 2275 C C . ARG A 1 283 ? -19.550 0.325 10.579 1.00 96.50 283 ARG A C 1
ATOM 2277 O O . ARG A 1 283 ? -19.461 1.527 10.359 1.00 96.50 283 ARG A O 1
ATOM 2284 N N . ARG A 1 284 ? -18.559 -0.368 11.136 1.00 96.19 284 ARG A N 1
ATOM 2285 C CA . ARG A 1 284 ? -17.265 0.216 11.512 1.00 96.19 284 ARG A CA 1
ATOM 2286 C C . ARG A 1 284 ? -16.469 0.572 10.258 1.00 96.19 284 ARG A C 1
ATOM 2288 O O . ARG A 1 284 ? -16.179 -0.298 9.437 1.00 96.19 284 ARG A O 1
ATOM 2295 N N . ALA A 1 285 ? -16.107 1.840 10.113 1.00 98.25 285 ALA A N 1
ATOM 2296 C CA . ALA A 1 285 ? -15.400 2.337 8.947 1.00 98.25 285 ALA A CA 1
ATOM 2297 C C . ALA A 1 285 ? -13.879 2.327 9.143 1.00 98.25 285 ALA A C 1
ATOM 2299 O O . ALA A 1 285 ? -13.336 2.837 10.131 1.00 98.25 285 ALA A O 1
ATOM 2300 N N . ILE A 1 286 ? -13.207 1.754 8.147 1.00 98.38 286 ILE A N 1
ATOM 2301 C CA . ILE A 1 286 ? -11.761 1.783 7.960 1.00 98.38 286 ILE A CA 1
ATOM 2302 C C . ILE A 1 286 ? -11.479 2.575 6.686 1.00 98.38 286 ILE A C 1
ATOM 2304 O O . ILE A 1 286 ? -12.139 2.376 5.666 1.00 98.38 286 ILE A O 1
ATOM 2308 N N . VAL A 1 287 ? -10.482 3.451 6.722 1.00 98.69 287 VAL A N 1
ATOM 2309 C CA . VAL A 1 287 ? -10.024 4.197 5.548 1.00 98.69 287 VAL A CA 1
ATOM 2310 C C . VAL A 1 287 ? -8.550 3.893 5.296 1.00 98.69 287 VAL A C 1
ATOM 2312 O O . VAL A 1 287 ? -7.748 3.781 6.219 1.00 98.69 287 VAL A O 1
ATOM 2315 N N . THR A 1 288 ? -8.158 3.741 4.037 1.00 98.25 288 THR A N 1
ATOM 2316 C CA . THR A 1 288 ? -6.751 3.791 3.624 1.00 98.25 288 THR A CA 1
ATOM 2317 C C . THR A 1 288 ? -6.590 4.869 2.573 1.00 98.25 288 THR A C 1
ATOM 2319 O O . THR A 1 288 ? -7.337 4.896 1.602 1.00 98.25 288 THR A O 1
ATOM 2322 N N . THR A 1 289 ? -5.603 5.736 2.751 1.00 97.19 289 THR A N 1
ATOM 2323 C CA . THR A 1 289 ? -5.162 6.688 1.728 1.00 97.19 289 THR A CA 1
ATOM 2324 C C . THR A 1 289 ? -3.652 6.816 1.798 1.00 97.19 289 THR A C 1
ATOM 2326 O O . THR A 1 289 ? -3.051 6.551 2.835 1.00 97.19 289 THR A O 1
ATOM 2329 N N . HIS A 1 290 ? -3.005 7.178 0.697 1.00 94.75 290 HIS A N 1
ATOM 2330 C CA . HIS A 1 290 ? -1.550 7.159 0.647 1.00 94.75 290 HIS A CA 1
ATOM 2331 C C . HIS A 1 290 ? -0.909 8.184 1.585 1.00 94.75 290 HIS A C 1
ATOM 2333 O O . HIS A 1 290 ? -0.015 7.840 2.350 1.00 94.75 290 HIS A O 1
ATOM 2339 N N . MET A 1 291 ? -1.389 9.427 1.556 1.00 94.69 291 MET A N 1
ATOM 2340 C CA . MET A 1 291 ? -0.788 10.551 2.270 1.00 94.69 291 MET A CA 1
ATOM 2341 C C . MET A 1 291 ? -1.623 10.900 3.511 1.00 94.69 291 MET A C 1
ATOM 2343 O O . MET A 1 291 ? -2.833 11.081 3.408 1.00 94.69 291 MET A O 1
ATOM 2347 N N . GLY A 1 292 ? -0.982 11.010 4.680 1.00 96.62 292 GLY A N 1
ATOM 2348 C CA . GLY A 1 292 ? -1.675 11.236 5.955 1.00 96.62 292 GLY A CA 1
ATOM 2349 C C . GLY A 1 292 ? -0.839 11.937 7.016 1.00 96.62 292 GLY A C 1
ATOM 2350 O O . GLY A 1 292 ? -0.885 13.162 7.154 1.00 96.62 292 GLY A O 1
ATOM 2351 N N . LEU A 1 293 ? -0.066 11.145 7.764 1.00 98.12 293 LEU A N 1
ATOM 2352 C CA . LEU A 1 293 ? 0.850 11.640 8.793 1.00 98.12 293 LEU A CA 1
ATOM 2353 C C . LEU A 1 293 ? 2.279 11.761 8.256 1.00 98.12 293 LEU A C 1
ATOM 2355 O O . LEU A 1 293 ? 2.722 10.900 7.503 1.00 98.12 293 LEU A O 1
ATOM 2359 N N . GLY A 1 294 ? 3.002 12.799 8.668 1.00 97.38 294 GLY A N 1
ATOM 2360 C CA . GLY A 1 294 ? 4.364 13.114 8.232 1.00 97.38 294 GLY A CA 1
ATOM 2361 C C . GLY A 1 294 ? 4.796 14.494 8.733 1.00 97.38 294 GLY A C 1
ATOM 2362 O O . GLY A 1 294 ? 4.238 14.964 9.724 1.00 97.38 294 GLY A O 1
ATOM 2363 N N . PRO A 1 295 ? 5.769 15.165 8.090 1.00 97.81 295 PRO A N 1
ATOM 2364 C CA . PRO A 1 295 ? 6.064 16.575 8.350 1.00 97.81 295 PRO A CA 1
ATOM 2365 C C . PRO A 1 295 ? 4.803 17.432 8.202 1.00 97.81 295 PRO A C 1
ATOM 2367 O O . PRO A 1 295 ? 4.199 17.448 7.128 1.00 97.81 295 PRO A O 1
ATOM 2370 N N . VAL A 1 296 ? 4.392 18.113 9.278 1.00 98.31 296 VAL A N 1
ATOM 2371 C CA . VAL A 1 296 ? 3.123 18.867 9.313 1.00 98.31 296 VAL A CA 1
ATOM 2372 C C . VAL A 1 296 ? 3.083 19.909 8.197 1.00 98.31 296 VAL A C 1
ATOM 2374 O O . VAL A 1 296 ? 2.116 19.970 7.437 1.00 98.31 296 VAL A O 1
ATOM 2377 N N . GLU A 1 297 ? 4.171 20.662 8.059 1.00 98.25 297 GLU A N 1
ATOM 2378 C CA . GLU A 1 297 ? 4.368 21.643 6.997 1.00 98.25 297 GLU A CA 1
ATOM 2379 C C . GLU A 1 297 ? 5.209 21.066 5.858 1.00 98.25 297 GLU A C 1
ATOM 2381 O O . GLU A 1 297 ? 5.977 20.120 6.057 1.00 98.25 297 GLU A O 1
ATOM 2386 N N . LEU A 1 298 ? 5.068 21.649 4.663 1.00 96.06 298 LEU A N 1
ATOM 2387 C CA . LEU A 1 298 ? 5.829 21.236 3.487 1.00 96.06 298 LEU A CA 1
ATOM 2388 C C . LEU A 1 298 ? 7.340 21.389 3.761 1.00 96.06 298 LEU A C 1
ATOM 2390 O O . LEU A 1 298 ? 7.791 22.514 4.005 1.00 96.06 298 LEU A O 1
ATOM 2394 N N . PRO A 1 299 ? 8.127 20.297 3.695 1.00 94.69 299 PRO A N 1
ATOM 2395 C CA . PRO A 1 299 ? 9.582 20.345 3.825 1.00 94.69 299 PRO A CA 1
ATOM 2396 C C . PRO A 1 299 ? 10.213 21.345 2.851 1.00 94.69 299 PRO A C 1
ATOM 2398 O O . PRO A 1 299 ? 9.936 21.298 1.651 1.00 94.69 299 PRO A O 1
ATOM 2401 N N . LYS A 1 300 ? 11.076 22.232 3.355 1.00 95.31 300 LYS A N 1
ATOM 2402 C CA . LYS A 1 300 ? 11.807 23.219 2.540 1.00 95.31 300 LYS A CA 1
ATOM 2403 C C . LYS A 1 300 ? 13.178 22.694 2.132 1.00 95.31 300 LYS A C 1
ATOM 2405 O O . LYS A 1 300 ? 13.666 23.022 1.054 1.00 95.31 300 LYS A O 1
ATOM 2410 N N . VAL A 1 301 ? 13.781 21.863 2.980 1.00 93.06 301 VAL A N 1
ATOM 2411 C CA . VAL A 1 301 ? 15.050 21.175 2.718 1.00 93.06 301 VAL A CA 1
ATOM 2412 C C . VAL A 1 301 ? 14.925 19.676 2.989 1.00 93.06 301 VAL A C 1
ATOM 2414 O O . VAL A 1 301 ? 14.033 19.231 3.708 1.00 93.06 301 VAL A O 1
ATOM 2417 N N . GLU A 1 302 ? 15.831 18.864 2.434 1.00 88.00 302 GLU A N 1
ATOM 2418 C CA . GLU A 1 302 ? 15.760 17.398 2.565 1.00 88.00 302 GLU A CA 1
ATOM 2419 C C . GLU A 1 302 ? 15.744 16.929 4.031 1.00 88.00 302 GLU A C 1
ATOM 2421 O O . GLU A 1 302 ? 15.060 15.964 4.383 1.00 88.00 302 GLU A O 1
ATOM 2426 N N . ARG A 1 303 ? 16.459 17.639 4.906 1.00 91.50 303 ARG A N 1
ATOM 2427 C CA . ARG A 1 303 ? 16.545 17.300 6.326 1.00 91.50 303 ARG A CA 1
ATOM 2428 C C . ARG A 1 303 ? 15.200 17.423 7.054 1.00 91.50 303 ARG A C 1
ATOM 2430 O O . ARG A 1 303 ? 14.935 16.636 7.961 1.00 91.50 303 ARG A O 1
ATOM 2437 N N . ASP A 1 304 ? 14.314 18.311 6.607 1.00 92.75 304 ASP A N 1
ATOM 2438 C CA . ASP A 1 304 ? 13.004 18.538 7.231 1.00 92.75 304 ASP A CA 1
ATOM 2439 C C . ASP A 1 304 ? 12.118 17.285 7.184 1.00 92.75 304 ASP A C 1
ATOM 2441 O O . ASP A 1 304 ? 11.340 17.023 8.105 1.00 92.75 304 ASP A O 1
ATOM 2445 N N . PHE A 1 305 ? 12.267 16.441 6.157 1.00 88.19 305 PHE A N 1
ATOM 2446 C CA . PHE A 1 305 ? 11.538 15.172 6.092 1.00 88.19 305 PHE A CA 1
ATOM 2447 C C . PHE A 1 305 ? 11.809 14.273 7.307 1.00 88.19 305 PHE A C 1
ATOM 2449 O O . PHE A 1 305 ? 10.924 13.519 7.710 1.00 88.19 305 PHE A O 1
ATOM 2456 N N . HIS A 1 306 ? 12.995 14.386 7.908 1.00 91.94 306 HIS A N 1
ATOM 2457 C CA . HIS A 1 306 ? 13.382 13.672 9.121 1.00 91.94 306 HIS A CA 1
ATOM 2458 C C . HIS A 1 306 ? 13.058 14.482 10.373 1.00 91.94 306 HIS A C 1
ATOM 2460 O O . HIS A 1 306 ? 12.341 13.992 11.242 1.00 91.94 306 HIS A O 1
ATOM 2466 N N . ASP A 1 307 ? 13.465 15.748 10.412 1.00 93.19 307 ASP A N 1
ATOM 2467 C CA . ASP A 1 307 ? 13.563 16.488 11.674 1.00 93.19 307 ASP A CA 1
ATOM 2468 C C . ASP A 1 307 ? 12.360 17.403 11.955 1.00 93.19 307 ASP A C 1
ATOM 2470 O O . ASP A 1 307 ? 12.092 17.720 13.112 1.00 93.19 307 ASP A O 1
ATOM 2474 N N . ALA A 1 308 ? 11.600 17.815 10.931 1.00 95.88 308 ALA A N 1
ATOM 2475 C CA . ALA A 1 308 ? 10.472 18.725 11.134 1.00 95.88 308 ALA A CA 1
ATOM 2476 C C . ALA A 1 308 ? 9.377 18.093 12.016 1.00 95.88 308 ALA A C 1
ATOM 2478 O O . ALA A 1 308 ? 9.202 16.867 11.981 1.00 95.88 308 ALA A O 1
ATOM 2479 N N . PRO A 1 309 ? 8.587 18.900 12.749 1.00 97.19 309 PRO A N 1
ATOM 2480 C CA . PRO A 1 309 ? 7.475 18.404 13.550 1.00 97.19 309 PRO A CA 1
ATOM 2481 C C . PRO A 1 309 ? 6.557 17.480 12.750 1.00 97.19 309 PRO A C 1
ATOM 2483 O O . PRO A 1 309 ? 6.183 17.780 11.610 1.00 97.19 309 PRO A O 1
ATOM 2486 N N . LYS A 1 310 ? 6.219 16.336 13.348 1.00 96.62 310 LYS A N 1
ATOM 2487 C CA . LYS A 1 310 ? 5.425 15.289 12.707 1.00 96.62 310 LYS A CA 1
ATOM 2488 C C . LYS A 1 310 ? 3.983 15.307 13.212 1.00 96.62 310 LYS A C 1
ATOM 2490 O O . LYS A 1 310 ? 3.738 15.545 14.389 1.00 96.62 310 LYS A O 1
ATOM 2495 N N . GLY A 1 311 ? 3.039 15.043 12.318 1.00 97.75 311 GLY A N 1
ATOM 2496 C CA . GLY A 1 311 ? 1.603 15.035 12.591 1.00 97.75 311 GLY A CA 1
ATOM 2497 C C . GLY A 1 311 ? 0.807 14.920 11.295 1.00 97.75 311 GLY A C 1
ATOM 2498 O O . GLY A 1 311 ? 1.352 14.530 10.261 1.00 97.75 311 GLY A O 1
ATOM 2499 N N . ARG A 1 312 ? -0.482 15.266 11.324 1.00 98.31 312 ARG A N 1
ATOM 2500 C CA . ARG A 1 312 ? -1.293 15.319 10.100 1.00 98.31 312 ARG A CA 1
ATOM 2501 C C . ARG A 1 312 ? -0.791 16.430 9.176 1.00 98.31 312 ARG A C 1
ATOM 2503 O O . ARG A 1 312 ? -0.691 17.583 9.588 1.00 98.31 312 ARG A O 1
ATOM 2510 N N . MET A 1 313 ? -0.465 16.080 7.934 1.00 98.56 313 MET A N 1
ATOM 2511 C CA . MET A 1 313 ? 0.153 17.015 6.989 1.00 98.56 313 MET A CA 1
ATOM 2512 C C . MET A 1 313 ? -0.851 18.048 6.453 1.00 98.56 313 MET A C 1
ATOM 2514 O O . MET A 1 313 ? -2.017 17.724 6.209 1.00 98.56 313 MET A O 1
ATOM 2518 N N . ARG A 1 314 ? -0.386 19.282 6.216 1.00 98.56 314 ARG A N 1
ATOM 2519 C CA . ARG A 1 314 ? -1.179 20.412 5.679 1.00 98.56 314 ARG A CA 1
ATOM 2520 C C . ARG A 1 314 ? -0.883 20.754 4.217 1.00 98.56 314 ARG A C 1
ATOM 2522 O O . ARG A 1 314 ? -1.319 21.783 3.713 1.00 98.56 314 ARG A O 1
ATOM 2529 N N . TRP A 1 315 ? -0.157 19.889 3.523 1.00 97.62 315 TRP A N 1
ATOM 2530 C CA . TRP A 1 315 ? 0.246 20.065 2.129 1.00 97.62 315 TRP A CA 1
ATOM 2531 C C . TRP A 1 315 ? -0.189 18.868 1.274 1.00 97.62 315 TRP A C 1
ATOM 2533 O O . TRP A 1 315 ? -0.641 17.848 1.800 1.00 97.62 315 TRP A O 1
ATOM 2543 N N . SER A 1 316 ? -0.090 19.001 -0.049 1.00 96.38 316 SER A N 1
ATOM 2544 C CA . SER A 1 316 ? -0.496 17.987 -1.028 1.00 96.38 316 SER A CA 1
ATOM 2545 C C . SER A 1 316 ? 0.595 17.741 -2.077 1.00 96.38 316 SER A C 1
ATOM 2547 O O . SER A 1 316 ? 1.459 18.585 -2.312 1.00 96.38 316 SER A O 1
ATOM 2549 N N . LYS A 1 317 ? 0.572 16.555 -2.698 1.00 93.44 317 LYS A N 1
ATOM 2550 C CA . LYS A 1 317 ? 1.475 16.138 -3.788 1.00 93.44 317 LYS A CA 1
ATOM 2551 C C . LYS A 1 317 ? 0.770 16.007 -5.139 1.00 93.44 317 LYS A C 1
ATOM 2553 O O . LYS A 1 317 ? 1.439 15.983 -6.176 1.00 93.44 317 LYS A O 1
ATOM 2558 N N . ARG A 1 318 ? -0.552 15.821 -5.126 1.00 94.00 318 ARG A N 1
ATOM 2559 C CA . ARG A 1 318 ? -1.367 15.449 -6.289 1.00 94.00 318 ARG A CA 1
ATOM 2560 C C . ARG A 1 318 ? -2.632 16.292 -6.395 1.00 94.00 318 ARG A C 1
ATOM 2562 O O . ARG A 1 318 ? -3.027 16.936 -5.427 1.00 94.00 318 ARG A O 1
ATOM 2569 N N . HIS A 1 319 ? -3.219 16.294 -7.593 1.00 94.50 319 HIS A N 1
ATOM 2570 C CA . HIS A 1 319 ? -4.412 17.050 -8.000 1.00 94.50 319 HIS A CA 1
ATOM 2571 C C . HIS A 1 319 ? -4.273 18.582 -7.959 1.00 94.50 319 HIS A C 1
ATOM 2573 O O . HIS A 1 319 ? -5.259 19.296 -8.143 1.00 94.50 319 HIS A O 1
ATOM 2579 N N . GLY A 1 320 ? -3.070 19.123 -7.740 1.00 92.25 320 GLY A N 1
ATOM 2580 C CA . GLY A 1 320 ? -2.839 20.569 -7.677 1.00 92.25 320 GLY A CA 1
ATOM 2581 C C . GLY A 1 320 ? -3.827 21.270 -6.735 1.00 92.25 320 GLY A C 1
ATOM 2582 O O . GLY A 1 320 ? -3.977 20.877 -5.582 1.00 92.25 320 GLY A O 1
ATOM 2583 N N . LYS A 1 321 ? -4.546 22.283 -7.241 1.00 93.12 321 LYS A N 1
ATOM 2584 C CA . LYS A 1 321 ? -5.570 23.026 -6.478 1.00 93.12 321 LYS A CA 1
ATOM 2585 C C . LYS A 1 321 ? -6.830 22.212 -6.152 1.00 93.12 321 LYS A C 1
ATOM 2587 O O . LYS A 1 321 ? -7.560 22.593 -5.246 1.00 93.12 321 LYS A O 1
ATOM 2592 N N . ARG A 1 322 ? -7.106 21.142 -6.904 1.00 95.12 322 ARG A N 1
ATOM 2593 C CA . ARG A 1 322 ? -8.263 20.257 -6.689 1.00 95.12 322 ARG A CA 1
ATOM 2594 C C . ARG A 1 322 ? -8.004 19.264 -5.551 1.00 95.12 322 ARG A C 1
ATOM 2596 O O . ARG A 1 322 ? -8.955 18.768 -4.956 1.00 95.12 322 ARG A O 1
ATOM 2603 N N . GLY A 1 323 ? -6.738 18.969 -5.262 1.00 97.06 323 GLY A N 1
ATOM 2604 C CA . GLY A 1 323 ? -6.349 18.007 -4.239 1.00 97.06 323 GLY A CA 1
ATOM 2605 C C . GLY A 1 323 ? -6.480 18.554 -2.829 1.00 97.06 323 GLY A C 1
ATOM 2606 O O . GLY A 1 323 ? -6.174 19.716 -2.569 1.00 97.06 323 GLY A O 1
ATOM 2607 N N . ASN A 1 324 ? -6.862 17.682 -1.902 1.00 98.69 324 ASN A N 1
ATOM 2608 C CA . ASN A 1 324 ? -6.903 18.014 -0.485 1.00 98.69 324 ASN A CA 1
ATOM 2609 C C . ASN A 1 324 ? -5.635 17.535 0.231 1.00 98.69 324 ASN A C 1
ATOM 2611 O O . ASN A 1 324 ? -5.171 16.406 0.044 1.00 98.69 324 ASN A O 1
ATOM 2615 N N . SER A 1 325 ? -5.083 18.378 1.101 1.00 98.56 325 SER A N 1
ATOM 2616 C CA . SER A 1 325 ? -4.118 17.922 2.103 1.00 98.56 325 SER A CA 1
ATOM 2617 C C . SER A 1 325 ? -4.777 16.932 3.072 1.00 98.56 325 SER A C 1
ATOM 2619 O O . SER A 1 325 ? -6.001 16.951 3.237 1.00 98.56 325 SER A O 1
ATOM 2621 N N . PRO A 1 326 ? -3.997 16.092 3.771 1.00 98.69 326 PRO A N 1
ATOM 2622 C CA . PRO A 1 326 ? -4.547 15.214 4.801 1.00 98.69 326 PRO A CA 1
ATOM 2623 C C . PRO A 1 326 ? -5.377 15.941 5.861 1.00 98.69 326 PRO A C 1
ATOM 2625 O O . PRO A 1 326 ? -6.429 15.443 6.258 1.00 98.69 326 PRO A O 1
ATOM 2628 N N . GLN A 1 327 ? -4.954 17.138 6.280 1.00 98.75 327 GLN A N 1
ATOM 2629 C CA . GLN A 1 327 ? -5.736 17.970 7.194 1.00 98.75 327 GLN A CA 1
ATOM 2630 C C . GLN A 1 327 ? -7.083 18.386 6.588 1.00 98.75 327 GLN A C 1
ATOM 2632 O O . GLN A 1 327 ? -8.107 18.260 7.250 1.00 98.75 327 GLN A O 1
ATOM 2637 N N . GLN A 1 328 ? -7.122 18.781 5.314 1.00 98.81 328 GLN A N 1
ATOM 2638 C CA . GLN A 1 328 ? -8.385 19.098 4.640 1.00 98.81 328 GLN A CA 1
ATOM 2639 C C . GLN A 1 328 ? -9.290 17.869 4.481 1.00 98.81 328 GLN A C 1
ATOM 2641 O O . GLN A 1 328 ? -10.492 17.988 4.692 1.00 98.81 328 GLN A O 1
ATOM 2646 N N . MET A 1 329 ? -8.748 16.689 4.158 1.00 98.81 329 MET A N 1
ATOM 2647 C CA . MET A 1 329 ? -9.536 15.446 4.075 1.00 98.81 329 MET A CA 1
ATOM 2648 C C . MET A 1 329 ? -10.161 15.086 5.431 1.00 98.81 329 MET A C 1
ATOM 2650 O O . MET A 1 329 ? -11.337 14.718 5.500 1.00 98.81 329 MET A O 1
ATOM 2654 N N . TRP A 1 330 ? -9.396 15.253 6.516 1.00 98.81 330 TRP A N 1
ATOM 2655 C CA . TRP A 1 330 ? -9.895 15.115 7.883 1.00 98.81 330 TRP A CA 1
ATOM 2656 C C . TRP A 1 330 ? -11.029 16.101 8.171 1.00 98.81 330 TRP A C 1
ATOM 2658 O O . TRP A 1 330 ? -12.110 15.679 8.581 1.00 98.81 330 TRP A O 1
ATOM 2668 N N . ASP A 1 331 ? -10.809 17.391 7.902 1.00 98.81 331 ASP A N 1
ATOM 2669 C CA . ASP A 1 331 ? -11.748 18.456 8.253 1.00 98.81 331 ASP A CA 1
ATOM 2670 C C . ASP A 1 331 ? -13.039 18.425 7.432 1.00 98.81 331 ASP A C 1
ATOM 2672 O O . ASP A 1 331 ? -14.120 18.710 7.957 1.00 98.81 331 ASP A O 1
ATOM 2676 N N . LYS A 1 332 ? -12.927 18.099 6.142 1.00 98.69 332 LYS A N 1
ATOM 2677 C CA . LYS A 1 332 ? -14.042 18.093 5.192 1.00 98.69 332 LYS A CA 1
ATOM 2678 C C . LYS A 1 332 ? -14.870 16.815 5.266 1.00 98.69 332 LYS A C 1
ATOM 2680 O O . LYS A 1 332 ? -16.069 16.900 5.005 1.00 98.69 332 LYS A O 1
ATOM 2685 N N . CYS A 1 333 ? -14.273 15.678 5.629 1.00 98.75 333 CYS A N 1
ATOM 2686 C CA . CYS A 1 333 ? -14.935 14.374 5.594 1.00 98.75 333 CYS A CA 1
ATOM 2687 C C . CYS A 1 333 ? -14.734 13.579 6.892 1.00 98.75 333 CYS A C 1
ATOM 2689 O O . CYS A 1 333 ? -15.669 13.465 7.679 1.00 98.75 333 CYS A O 1
ATOM 2691 N N . PHE A 1 334 ? -13.535 13.049 7.160 1.00 98.62 334 PHE A N 1
ATOM 2692 C CA . PHE A 1 334 ? -13.375 11.940 8.117 1.00 98.62 334 PHE A CA 1
ATOM 2693 C C . PHE A 1 334 ? -13.866 12.238 9.536 1.00 98.62 334 PHE A C 1
ATOM 2695 O O . PHE A 1 334 ? -14.533 11.392 10.131 1.00 98.62 334 PHE A O 1
ATOM 2702 N N . ARG A 1 335 ? -13.604 13.439 10.069 1.00 98.56 335 ARG A N 1
ATOM 2703 C CA . ARG A 1 335 ? -14.024 13.796 11.435 1.00 98.56 335 ARG A CA 1
ATOM 2704 C C . ARG A 1 335 ? -15.540 13.911 11.604 1.00 98.56 335 ARG A C 1
ATOM 2706 O O . ARG A 1 335 ? -16.026 13.891 12.725 1.00 98.56 335 ARG A O 1
ATOM 2713 N N . LYS A 1 336 ? -16.303 14.016 10.517 1.00 98.62 336 LYS A N 1
ATOM 2714 C CA . LYS A 1 336 ? -17.760 14.199 10.574 1.00 98.62 336 LYS A CA 1
ATOM 2715 C C . LYS A 1 336 ? -18.516 12.894 10.816 1.00 98.62 336 LYS A C 1
ATOM 2717 O O . LYS A 1 336 ? -19.705 12.929 11.132 1.00 98.62 336 LYS A O 1
ATOM 2722 N N . HIS A 1 337 ? -17.851 11.747 10.669 1.00 98.50 337 HIS A N 1
ATOM 2723 C CA . HIS A 1 337 ? -18.494 10.437 10.681 1.00 98.50 337 HIS A CA 1
ATOM 2724 C C . HIS A 1 337 ? -18.200 9.668 11.980 1.00 98.50 337 HIS A C 1
ATOM 2726 O O . HIS A 1 337 ? -17.039 9.346 12.252 1.00 98.50 337 HIS A O 1
ATOM 2732 N N . PRO A 1 338 ? -19.231 9.309 12.773 1.00 97.06 338 PRO A N 1
ATOM 2733 C CA . PRO A 1 338 ? -19.049 8.618 14.051 1.00 97.06 338 PRO A CA 1
ATOM 2734 C C . PRO A 1 338 ? -18.541 7.182 13.886 1.00 97.06 338 PRO A C 1
ATOM 2736 O O . PRO A 1 338 ? -18.021 6.599 14.835 1.00 97.06 338 PRO A O 1
ATOM 2739 N N . ASN A 1 339 ? -18.708 6.597 12.699 1.00 97.06 339 ASN A N 1
ATOM 2740 C CA . ASN A 1 339 ? -18.316 5.228 12.407 1.00 97.06 339 ASN A CA 1
ATOM 2741 C C . ASN A 1 339 ? -16.873 5.089 11.897 1.00 97.06 339 ASN A C 1
ATOM 2743 O O . ASN A 1 339 ? -16.363 3.970 11.870 1.00 97.06 339 ASN A O 1
ATOM 2747 N N . VAL A 1 340 ? -16.189 6.180 11.528 1.00 98.38 340 VAL A N 1
ATOM 2748 C CA . VAL A 1 340 ? -14.761 6.148 11.161 1.00 98.38 340 VAL A CA 1
ATOM 2749 C C . VAL A 1 340 ? -13.929 5.961 12.419 1.00 98.38 340 VAL A C 1
ATOM 2751 O O . VAL A 1 340 ? -13.899 6.839 13.271 1.00 98.38 340 VAL A O 1
ATOM 2754 N N . GLY A 1 341 ? -13.253 4.815 12.533 1.00 97.25 341 GLY A N 1
ATOM 2755 C CA . GLY A 1 341 ? -12.433 4.490 13.706 1.00 97.25 341 GLY A CA 1
ATOM 2756 C C . GLY A 1 341 ? -10.963 4.207 13.398 1.00 97.25 341 GLY A C 1
ATOM 2757 O O . GLY A 1 341 ? -10.130 4.285 14.299 1.00 97.25 341 GLY A O 1
ATOM 2758 N N . LEU A 1 342 ? -10.626 3.878 12.146 1.00 98.31 342 LEU A N 1
ATOM 2759 C CA . LEU A 1 342 ? -9.267 3.527 11.725 1.00 98.31 342 LEU A CA 1
ATOM 2760 C C . LEU A 1 342 ? -8.926 4.196 10.395 1.00 98.31 342 LEU A C 1
ATOM 2762 O O . LEU A 1 342 ? -9.690 4.082 9.434 1.00 98.31 342 LEU A O 1
ATOM 2766 N N . ILE A 1 343 ? -7.756 4.829 10.319 1.00 98.62 343 ILE A N 1
ATOM 2767 C CA . ILE A 1 343 ? -7.205 5.357 9.071 1.00 98.62 343 ILE A CA 1
ATOM 2768 C C . ILE A 1 343 ? -5.746 4.926 8.920 1.00 98.62 343 ILE A C 1
ATOM 2770 O O . ILE A 1 343 ? -4.927 5.133 9.815 1.00 98.62 343 ILE A O 1
ATOM 2774 N N . TYR A 1 344 ? -5.419 4.337 7.772 1.00 98.25 344 TYR A N 1
ATOM 2775 C CA . TYR A 1 344 ? -4.082 3.852 7.440 1.00 98.25 344 TYR A CA 1
ATOM 2776 C C . TYR A 1 344 ? -3.432 4.691 6.339 1.00 98.25 344 TYR A C 1
ATOM 2778 O O . TYR A 1 344 ? -4.080 5.026 5.344 1.00 98.25 344 TYR A O 1
ATOM 2786 N N . TYR A 1 345 ? -2.136 4.967 6.508 1.00 9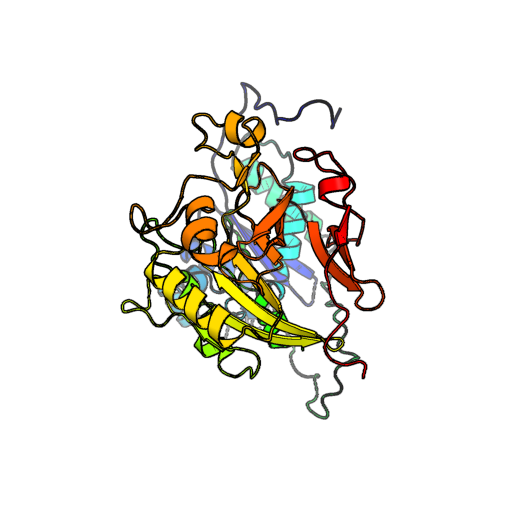6.50 345 TYR A N 1
ATOM 2787 C CA . TYR A 1 345 ? -1.332 5.796 5.609 1.00 96.50 345 TYR A CA 1
ATOM 2788 C C . TYR A 1 345 ? 0.001 5.155 5.215 1.00 96.50 345 TYR A C 1
ATOM 2790 O O . TYR A 1 345 ? 0.534 4.313 5.944 1.00 96.50 345 TYR A O 1
ATOM 2798 N N . GLY A 1 346 ? 0.563 5.629 4.100 1.00 90.94 346 GLY A N 1
ATOM 2799 C CA . GLY A 1 346 ? 1.927 5.370 3.628 1.00 90.94 346 GLY A CA 1
ATOM 2800 C C . GLY A 1 346 ? 2.660 6.684 3.316 1.00 90.94 346 GLY A C 1
ATOM 2801 O O . GLY A 1 346 ? 2.576 7.631 4.093 1.00 90.94 346 GLY A O 1
ATOM 2802 N N . ASP A 1 347 ? 3.353 6.758 2.173 1.00 91.38 347 ASP A N 1
ATOM 2803 C CA . ASP A 1 347 ? 3.960 7.972 1.575 1.00 91.38 347 ASP A CA 1
ATOM 2804 C C . ASP A 1 347 ? 5.205 8.554 2.282 1.00 91.38 347 ASP A C 1
ATOM 2806 O O . ASP A 1 347 ? 6.087 9.135 1.638 1.00 91.38 347 ASP A O 1
ATOM 2810 N N . GLN A 1 348 ? 5.282 8.436 3.609 1.00 91.12 348 GLN A N 1
ATOM 2811 C CA . GLN A 1 348 ? 6.264 9.127 4.445 1.00 91.12 348 GLN A CA 1
ATOM 2812 C C . GLN A 1 348 ? 7.371 8.208 4.953 1.00 91.12 348 GLN A C 1
ATOM 2814 O O . GLN A 1 348 ? 7.617 8.054 6.149 1.00 91.12 348 GLN A O 1
ATOM 2819 N N . SER A 1 349 ? 8.122 7.652 4.015 1.00 87.69 349 SER A N 1
ATOM 2820 C CA . SER A 1 349 ? 9.193 6.693 4.278 1.00 87.69 349 SER A CA 1
ATOM 2821 C C . SER A 1 349 ? 10.401 7.226 5.065 1.00 87.69 349 SER A C 1
ATOM 2823 O O . SER A 1 349 ? 11.191 6.457 5.614 1.00 87.69 349 SER A O 1
ATOM 28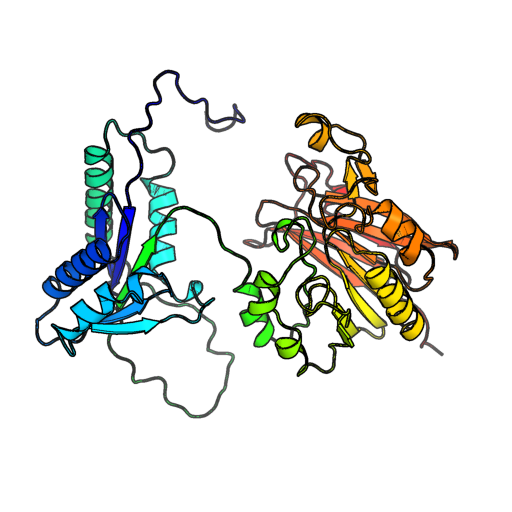25 N N . ARG A 1 350 ? 10.540 8.555 5.159 1.00 90.94 350 ARG A N 1
ATOM 2826 C CA . ARG A 1 350 ? 11.503 9.250 6.038 1.00 90.94 350 ARG A CA 1
ATOM 2827 C C . ARG A 1 350 ? 10.958 9.503 7.453 1.00 90.94 350 ARG A C 1
ATOM 2829 O O . ARG A 1 350 ? 11.681 10.020 8.294 1.00 90.94 350 ARG A O 1
ATOM 2836 N N . THR A 1 351 ? 9.718 9.082 7.709 1.00 90.88 351 THR A N 1
ATOM 2837 C CA . THR A 1 351 ? 9.091 8.939 9.035 1.00 90.88 351 THR A CA 1
ATOM 2838 C C . THR A 1 351 ? 8.900 7.454 9.395 1.00 90.88 351 THR A C 1
ATOM 2840 O O . THR A 1 351 ? 9.060 7.083 10.551 1.00 90.88 351 THR A O 1
ATOM 2843 N N . GLN A 1 352 ? 8.632 6.590 8.403 1.00 89.62 352 GLN A N 1
ATOM 2844 C CA . GLN A 1 352 ? 8.418 5.129 8.467 1.00 89.62 352 GLN A CA 1
ATOM 2845 C C . GLN A 1 352 ? 7.229 4.642 9.291 1.00 89.62 352 GLN A C 1
ATOM 2847 O O . GLN A 1 352 ? 6.438 3.830 8.820 1.00 89.62 352 GLN A O 1
ATOM 2852 N N . ALA A 1 353 ? 7.118 5.090 10.532 1.00 94.50 353 ALA A N 1
ATOM 2853 C CA . ALA A 1 353 ? 6.067 4.698 11.444 1.00 94.50 353 ALA A CA 1
ATOM 2854 C C . ALA A 1 353 ? 5.702 5.888 12.321 1.00 94.50 353 ALA A C 1
ATOM 2856 O O . ALA A 1 353 ? 6.563 6.517 12.938 1.00 94.50 353 ALA A O 1
ATOM 2857 N N . LEU A 1 354 ? 4.409 6.181 12.362 1.00 96.38 354 LEU A N 1
ATOM 2858 C CA . LEU A 1 354 ? 3.840 7.195 13.233 1.00 96.38 354 LEU A CA 1
ATOM 2859 C C . LEU A 1 354 ? 2.399 6.819 13.546 1.00 96.38 354 LEU A C 1
ATOM 2861 O O . LEU A 1 354 ? 1.705 6.244 12.703 1.00 96.38 354 LEU A O 1
ATOM 2865 N N . ARG A 1 355 ? 1.948 7.153 14.749 1.00 96.19 355 ARG A N 1
ATOM 2866 C CA . ARG A 1 355 ? 0.550 7.021 15.141 1.00 96.19 355 ARG A CA 1
ATOM 2867 C C . ARG A 1 355 ? 0.071 8.251 15.884 1.00 96.19 355 ARG A C 1
ATOM 2869 O O . ARG A 1 355 ? 0.834 8.853 16.635 1.00 96.19 355 ARG A O 1
ATOM 2876 N N . GLN A 1 356 ? -1.205 8.559 15.720 1.00 96.12 356 GLN A N 1
ATOM 2877 C CA . GLN A 1 356 ? -1.914 9.501 16.575 1.00 96.12 356 GLN A CA 1
ATOM 2878 C C . GLN A 1 356 ? -3.356 9.037 16.786 1.00 96.12 356 GLN A C 1
ATOM 2880 O O . GLN A 1 356 ? -3.862 8.182 16.053 1.00 96.12 356 GLN A O 1
ATOM 2885 N N . VAL A 1 357 ? -4.006 9.606 17.797 1.00 97.31 357 VAL A N 1
ATOM 2886 C CA . VAL A 1 357 ? -5.437 9.430 18.044 1.00 97.31 357 VAL A CA 1
ATOM 2887 C C . VAL A 1 357 ? -6.077 10.805 17.996 1.00 97.31 357 VAL A C 1
ATOM 2889 O O . VAL A 1 357 ? -5.644 11.709 18.709 1.00 97.31 357 VAL A O 1
ATOM 2892 N N . SER A 1 358 ? -7.097 10.948 17.161 1.00 97.12 358 SER A N 1
ATOM 2893 C CA . SER A 1 358 ? -7.868 12.182 17.030 1.00 97.12 358 SER A CA 1
ATOM 2894 C C . SER A 1 358 ? -9.309 11.934 17.440 1.00 97.12 358 SER A C 1
ATOM 2896 O O . SER A 1 358 ? -9.841 10.857 17.191 1.00 97.12 358 SER A O 1
ATOM 2898 N N . LEU A 1 359 ? -9.958 12.922 18.051 1.00 97.94 359 LEU A N 1
ATOM 2899 C CA . LEU A 1 359 ? -11.395 12.855 18.304 1.00 97.94 359 LEU A CA 1
ATOM 2900 C C . LEU A 1 359 ? -12.141 13.364 17.076 1.00 97.94 359 LEU A C 1
ATOM 2902 O O . LEU A 1 359 ? -11.816 14.428 16.548 1.00 97.94 359 LEU A O 1
ATOM 2906 N N . ASN A 1 360 ? -13.121 12.593 16.617 1.00 97.75 360 ASN A N 1
ATOM 2907 C CA . ASN A 1 360 ? -14.063 13.061 15.610 1.00 97.75 360 ASN A CA 1
ATOM 2908 C C . ASN A 1 360 ? -15.094 14.022 16.240 1.00 97.75 360 ASN A C 1
ATOM 2910 O O . ASN A 1 360 ? -15.132 14.205 17.458 1.00 97.75 360 ASN A O 1
ATOM 2914 N N . ASP A 1 361 ? -15.957 14.618 15.419 1.00 98.44 361 ASP A N 1
ATOM 2915 C CA . ASP A 1 361 ? -16.963 15.607 15.840 1.00 98.44 361 ASP A CA 1
ATOM 2916 C C . ASP A 1 361 ? -18.023 15.026 16.797 1.00 98.44 361 ASP A C 1
ATOM 2918 O O . ASP A 1 361 ? -18.802 15.764 17.391 1.00 98.44 361 ASP A O 1
ATOM 2922 N N . HIS A 1 362 ? -18.030 13.702 16.977 1.00 97.56 362 HIS A N 1
ATOM 2923 C CA . HIS A 1 362 ? -18.914 12.960 17.880 1.00 97.56 362 HIS A CA 1
ATOM 2924 C C . HIS A 1 362 ? -18.192 12.496 19.153 1.00 97.56 362 HIS A C 1
ATOM 2926 O O . HIS A 1 362 ? -18.710 11.657 19.887 1.00 97.56 362 HIS A O 1
ATOM 2932 N N . GLY A 1 363 ? -16.972 12.985 19.396 1.00 96.88 363 GLY A N 1
ATOM 2933 C CA . GLY A 1 363 ? -16.163 12.627 20.561 1.00 96.88 363 GLY A CA 1
ATOM 2934 C C . GLY A 1 363 ? -15.613 11.198 20.538 1.00 96.88 363 GLY A C 1
ATOM 2935 O O . GLY A 1 363 ? -15.092 10.735 21.551 1.00 96.88 363 GLY A O 1
ATOM 2936 N N . LYS A 1 364 ? -15.705 10.484 19.408 1.00 95.56 364 LYS A N 1
ATOM 2937 C CA . LYS A 1 364 ? -15.171 9.124 19.273 1.00 95.56 364 LYS A CA 1
ATOM 2938 C C . LYS A 1 364 ? -13.716 9.147 18.790 1.00 95.56 364 LYS A C 1
ATOM 2940 O O . LYS A 1 364 ? -13.372 9.963 17.929 1.00 95.56 364 LYS A O 1
ATOM 2945 N N . PRO A 1 365 ? -12.856 8.253 19.310 1.00 97.06 365 PRO A N 1
ATOM 2946 C CA . PRO A 1 365 ? -11.463 8.180 18.893 1.00 97.06 365 PRO A CA 1
ATOM 2947 C C . PRO A 1 365 ? -11.326 7.587 17.486 1.00 97.06 365 PRO A C 1
ATOM 2949 O O . PRO A 1 365 ? -11.894 6.541 17.173 1.00 97.06 365 PRO A O 1
ATOM 2952 N N . VAL A 1 366 ? -10.492 8.226 16.669 1.00 98.31 366 VAL A N 1
ATOM 2953 C CA . VAL A 1 366 ? -10.037 7.746 15.364 1.00 98.31 366 VAL A CA 1
ATOM 2954 C C . VAL A 1 366 ? -8.543 7.488 15.444 1.00 98.31 366 VAL A C 1
ATOM 2956 O O . VAL A 1 366 ? -7.761 8.403 15.715 1.00 98.31 366 VAL A O 1
ATOM 2959 N N . HIS A 1 367 ? -8.137 6.242 15.209 1.00 98.38 367 HIS A N 1
ATOM 2960 C CA . HIS A 1 367 ? -6.726 5.865 15.221 1.00 98.38 367 HIS A CA 1
ATOM 2961 C C . HIS A 1 367 ? -6.128 6.024 13.827 1.00 98.38 367 HIS A C 1
ATOM 2963 O O . HIS A 1 367 ? -6.561 5.388 12.867 1.00 98.38 367 HIS A O 1
ATOM 2969 N N . GLU A 1 368 ? -5.107 6.862 13.734 1.00 98.31 368 GLU A N 1
ATOM 2970 C CA . GLU A 1 368 ? -4.436 7.256 12.500 1.00 98.31 368 GLU A CA 1
ATOM 2971 C C . GLU A 1 368 ? -3.029 6.656 12.482 1.00 98.31 368 GLU A C 1
ATOM 2973 O O . GLU A 1 368 ? -2.205 6.986 13.338 1.00 98.31 368 GLU A O 1
ATOM 2978 N N . LEU A 1 369 ? -2.747 5.760 11.532 1.00 98.06 369 LEU A N 1
ATOM 2979 C CA . LEU A 1 369 ? -1.540 4.931 11.528 1.00 98.06 369 LEU A CA 1
ATOM 2980 C C . LEU A 1 369 ? -0.769 5.038 10.208 1.00 98.06 369 LEU A C 1
ATOM 2982 O O . LEU A 1 369 ? -1.199 4.533 9.173 1.00 98.06 369 LEU A O 1
ATOM 2986 N N . LEU A 1 370 ? 0.432 5.607 10.264 1.00 96.94 370 LEU A N 1
ATOM 2987 C CA . LEU A 1 370 ? 1.403 5.604 9.171 1.00 96.94 370 LEU A CA 1
ATOM 2988 C C . LEU A 1 370 ? 2.272 4.345 9.221 1.00 96.94 370 LEU A C 1
ATOM 2990 O O . LEU A 1 370 ? 2.877 4.052 10.259 1.00 96.94 370 LEU A O 1
ATOM 2994 N N . SER A 1 371 ? 2.381 3.645 8.089 1.00 93.00 371 SER A N 1
ATOM 2995 C CA . SER A 1 371 ? 3.313 2.528 7.882 1.00 93.00 371 SER A CA 1
ATOM 2996 C C . SER A 1 371 ? 3.954 2.634 6.496 1.00 93.00 371 SER A C 1
ATOM 2998 O O . SER A 1 371 ? 3.317 2.319 5.498 1.00 93.00 371 SER A O 1
ATOM 3000 N N . ASP A 1 372 ? 5.214 3.057 6.428 1.00 89.44 372 ASP A N 1
ATOM 3001 C CA . ASP A 1 372 ? 5.965 3.188 5.176 1.00 89.44 372 ASP A CA 1
ATOM 3002 C C . ASP A 1 372 ? 7.403 2.681 5.343 1.00 89.44 372 ASP A C 1
ATOM 3004 O O . ASP A 1 372 ? 8.381 3.425 5.468 1.00 89.44 372 ASP A O 1
ATOM 3008 N N . TYR A 1 373 ? 7.512 1.360 5.447 1.00 81.94 373 TYR A N 1
ATOM 3009 C CA . TYR A 1 373 ? 8.778 0.682 5.652 1.00 81.94 373 TYR A CA 1
ATOM 3010 C C . TYR A 1 373 ? 9.451 0.373 4.310 1.00 81.94 373 TYR A C 1
ATOM 3012 O O . TYR A 1 373 ? 8.914 -0.360 3.492 1.00 81.94 373 TYR A O 1
ATOM 3020 N N . HIS A 1 374 ? 10.687 0.840 4.125 1.00 64.50 374 HIS A N 1
ATOM 3021 C CA . HIS A 1 374 ? 11.524 0.498 2.956 1.00 64.50 374 HIS A CA 1
ATOM 3022 C C . HIS A 1 374 ? 12.076 -0.936 2.962 1.00 64.50 374 HIS A C 1
ATOM 3024 O O . HIS A 1 374 ? 12.688 -1.381 1.994 1.00 64.50 374 HIS A O 1
ATOM 3030 N N . GLN A 1 375 ? 11.953 -1.637 4.087 1.00 64.75 375 GLN A N 1
ATOM 3031 C CA . GLN A 1 375 ? 12.477 -2.990 4.282 1.00 64.75 375 GLN A CA 1
ATOM 3032 C C . GLN A 1 375 ? 11.328 -4.005 4.267 1.00 64.75 375 GLN A C 1
ATOM 3034 O O . GLN A 1 375 ? 10.171 -3.650 4.079 1.00 64.75 375 GLN A O 1
ATOM 3039 N N . ASN A 1 376 ? 11.643 -5.275 4.516 1.00 74.56 376 ASN A N 1
ATOM 3040 C CA . ASN A 1 376 ? 10.695 -6.391 4.552 1.00 74.56 376 ASN A CA 1
ATOM 3041 C C . ASN A 1 376 ? 9.696 -6.322 5.730 1.00 74.56 376 ASN A C 1
ATOM 3043 O O . ASN A 1 376 ? 9.269 -7.356 6.215 1.00 74.56 376 ASN A O 1
ATOM 3047 N N . TRP A 1 377 ? 9.352 -5.145 6.255 1.00 82.56 377 TRP A N 1
ATOM 3048 C CA . TRP A 1 377 ? 8.456 -5.023 7.402 1.00 82.56 377 TRP A CA 1
ATOM 3049 C C . TRP A 1 377 ? 7.000 -4.944 6.950 1.00 82.56 377 TRP A C 1
ATOM 3051 O O . TRP A 1 377 ? 6.625 -4.077 6.165 1.00 82.56 377 TRP A O 1
ATOM 3061 N N . LEU A 1 378 ? 6.164 -5.811 7.514 1.00 85.12 378 LEU A N 1
ATOM 3062 C CA . LEU A 1 378 ? 4.717 -5.795 7.358 1.00 85.12 378 LEU A CA 1
ATOM 3063 C C . LEU A 1 378 ? 4.067 -5.414 8.686 1.00 85.12 378 LEU A C 1
ATOM 3065 O O . LEU A 1 378 ? 4.393 -5.993 9.725 1.00 85.12 378 LEU A O 1
ATOM 3069 N N . ARG A 1 379 ? 3.118 -4.473 8.656 1.00 90.19 379 ARG A N 1
ATOM 3070 C CA . ARG A 1 379 ? 2.279 -4.168 9.818 1.00 90.19 379 ARG A CA 1
ATOM 3071 C C . ARG A 1 379 ? 1.008 -5.006 9.800 1.00 90.19 379 ARG A C 1
ATOM 3073 O O . ARG A 1 379 ? 0.258 -4.981 8.830 1.00 90.19 379 ARG A O 1
ATOM 3080 N N . ALA A 1 380 ? 0.758 -5.695 10.904 1.00 89.69 380 ALA A N 1
ATOM 3081 C CA . ALA A 1 380 ? -0.445 -6.466 11.147 1.00 89.69 380 ALA A CA 1
ATOM 3082 C C . ALA A 1 380 ? -1.268 -5.829 12.272 1.00 89.69 380 ALA A C 1
ATOM 3084 O O . ALA A 1 380 ? -0.731 -5.336 13.265 1.00 89.69 380 ALA A O 1
ATOM 3085 N N . ASN A 1 381 ? -2.588 -5.867 12.101 1.00 92.50 381 ASN A N 1
ATOM 3086 C CA . ASN A 1 381 ? -3.569 -5.424 13.084 1.00 92.50 381 ASN A CA 1
ATOM 3087 C C . ASN A 1 381 ? -4.408 -6.645 13.465 1.00 92.50 381 ASN A C 1
ATOM 3089 O O . ASN A 1 381 ? -5.200 -7.132 12.659 1.00 92.50 381 ASN A O 1
ATOM 3093 N N . ARG A 1 382 ? -4.213 -7.174 14.673 1.00 91.25 382 ARG A N 1
ATOM 3094 C CA . ARG A 1 382 ? -4.991 -8.295 15.202 1.00 91.25 382 ARG A CA 1
ATOM 3095 C C . ARG A 1 382 ? -6.101 -7.757 16.091 1.00 91.25 382 ARG A C 1
ATOM 3097 O O . ARG A 1 382 ? -5.841 -7.262 17.186 1.00 91.25 382 ARG A O 1
ATOM 3104 N N . PHE A 1 383 ? -7.329 -7.884 15.615 1.00 89.88 383 PHE A N 1
ATOM 3105 C CA . PHE A 1 383 ? -8.529 -7.536 16.363 1.00 89.88 383 PHE A CA 1
ATOM 3106 C C . PHE A 1 383 ? -8.785 -8.609 17.423 1.00 89.88 383 PHE A C 1
ATOM 3108 O O . PHE A 1 383 ? -8.730 -9.803 17.123 1.00 89.88 383 PHE A O 1
ATOM 3115 N N . LEU A 1 384 ? -9.033 -8.180 18.660 1.00 89.44 384 LEU A N 1
ATOM 3116 C CA . LEU A 1 384 ? -9.375 -9.040 19.789 1.00 89.44 384 LEU A CA 1
ATOM 3117 C C . LEU A 1 384 ? -10.715 -8.564 20.370 1.00 89.44 384 LEU A C 1
ATOM 3119 O O . LEU A 1 384 ? -10.702 -7.804 21.341 1.00 89.44 384 LEU A O 1
ATOM 3123 N N . PRO A 1 385 ? -11.854 -8.974 19.776 1.00 87.56 385 PRO A N 1
ATOM 3124 C CA . PRO A 1 385 ? -13.169 -8.454 20.150 1.00 87.56 385 PRO A CA 1
ATOM 3125 C C . PRO A 1 385 ? -13.520 -8.658 21.623 1.00 87.56 385 PRO A C 1
ATOM 3127 O O . PRO A 1 385 ? -13.977 -7.723 22.265 1.00 87.56 385 PRO A O 1
ATOM 3130 N N . ASP A 1 386 ? -13.210 -9.826 22.193 1.00 86.38 386 ASP A N 1
ATOM 3131 C CA . ASP A 1 386 ? -13.477 -10.122 23.612 1.00 86.38 386 ASP A CA 1
ATOM 3132 C C . ASP A 1 386 ? -12.667 -9.253 24.591 1.00 86.38 386 ASP A C 1
ATOM 3134 O O . ASP A 1 386 ? -12.912 -9.279 25.794 1.00 86.38 386 ASP A O 1
ATOM 3138 N N . ALA A 1 387 ? -11.676 -8.510 24.093 1.00 87.62 387 ALA A N 1
ATOM 3139 C CA . ALA A 1 387 ? -10.802 -7.657 24.886 1.00 87.62 387 ALA A CA 1
ATOM 3140 C C . ALA A 1 387 ? -10.865 -6.177 24.471 1.00 87.62 387 ALA A C 1
ATOM 3142 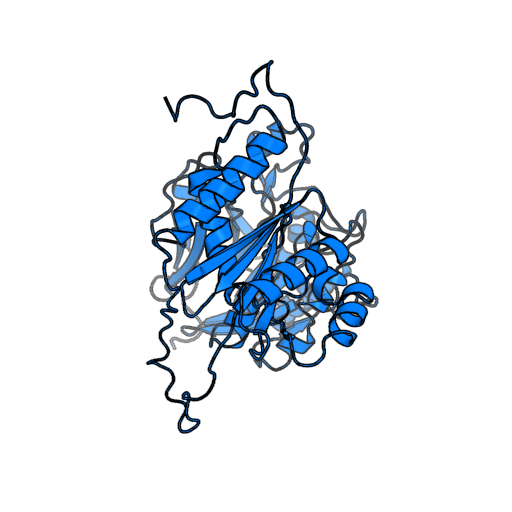O O . ALA A 1 387 ? -9.989 -5.420 24.890 1.00 87.62 387 ALA A O 1
ATOM 3143 N N . ASP A 1 388 ? -11.823 -5.789 23.615 1.00 91.25 388 ASP A N 1
ATOM 3144 C CA . ASP A 1 388 ? -12.033 -4.411 23.134 1.00 91.25 388 ASP A CA 1
ATOM 3145 C C . ASP A 1 388 ? -10.749 -3.693 22.687 1.00 91.25 388 ASP A C 1
ATOM 3147 O O . ASP A 1 388 ? -10.493 -2.517 22.969 1.00 91.25 388 ASP A O 1
ATOM 3151 N N . ARG A 1 389 ? -9.882 -4.429 21.982 1.00 92.94 389 ARG A N 1
ATOM 3152 C CA . ARG A 1 389 ? -8.570 -3.913 21.587 1.00 92.94 389 ARG A CA 1
ATOM 3153 C C . ARG A 1 389 ? -8.059 -4.472 20.272 1.00 92.94 389 ARG A C 1
ATOM 3155 O O . ARG A 1 389 ? -8.342 -5.608 19.890 1.00 92.94 389 ARG A O 1
ATOM 3162 N N . ILE A 1 390 ? -7.210 -3.688 19.617 1.00 94.88 390 ILE A N 1
ATOM 3163 C CA . ILE A 1 390 ? -6.432 -4.112 18.450 1.00 94.88 390 ILE A CA 1
ATOM 3164 C C . ILE A 1 390 ? -4.968 -4.198 18.867 1.00 94.88 390 ILE A C 1
ATOM 3166 O O . ILE A 1 390 ? -4.376 -3.208 19.292 1.00 94.88 390 ILE A O 1
ATOM 3170 N N . GLN A 1 391 ? -4.366 -5.375 18.729 1.00 94.56 391 GLN A N 1
ATOM 3171 C CA . GLN A 1 391 ? -2.918 -5.529 18.825 1.00 94.56 391 GLN A CA 1
ATOM 3172 C C . GLN A 1 391 ? -2.288 -5.163 17.486 1.00 94.56 391 GLN A C 1
ATOM 3174 O O . GLN A 1 391 ? -2.564 -5.802 16.471 1.00 94.56 391 GLN A O 1
ATOM 3179 N N . VAL A 1 392 ? -1.425 -4.154 17.488 1.00 95.88 392 VAL A N 1
ATOM 3180 C CA . VAL A 1 392 ? -0.715 -3.689 16.301 1.00 95.88 392 VAL A CA 1
ATOM 3181 C C . VAL A 1 392 ? 0.755 -4.033 16.443 1.00 95.88 392 VAL A C 1
ATOM 3183 O O . VAL A 1 392 ? 1.411 -3.644 17.408 1.00 95.88 392 VAL A O 1
ATOM 3186 N N . TYR A 1 393 ? 1.271 -4.779 15.476 1.00 92.19 393 TYR A N 1
ATOM 3187 C CA . TYR A 1 393 ? 2.653 -5.228 15.477 1.00 92.19 393 TYR A CA 1
ATOM 3188 C C . TYR A 1 393 ? 3.226 -5.196 14.069 1.00 92.19 393 TYR A C 1
ATOM 3190 O O . TYR A 1 393 ? 2.535 -5.443 13.082 1.00 92.19 393 TYR A O 1
ATOM 3198 N N . SER A 1 394 ? 4.510 -4.873 13.970 1.00 90.75 394 SER A N 1
ATOM 3199 C CA . SER A 1 394 ? 5.247 -4.909 12.705 1.00 90.75 394 SER A CA 1
ATOM 3200 C C . SER A 1 394 ? 6.244 -6.068 12.721 1.00 90.75 394 SER A C 1
ATOM 3202 O O . SER A 1 394 ? 6.935 -6.257 13.723 1.00 90.75 394 SER A O 1
ATOM 3204 N N . THR A 1 395 ? 6.303 -6.853 11.645 1.00 86.44 395 THR A N 1
ATOM 3205 C CA . THR A 1 395 ? 7.099 -8.094 11.541 1.00 86.44 395 THR A CA 1
ATOM 3206 C C . THR A 1 395 ? 7.916 -8.137 10.263 1.00 86.44 395 THR A C 1
ATOM 3208 O O . THR A 1 395 ? 7.484 -7.601 9.247 1.00 86.44 395 THR A O 1
ATOM 3211 N N . ASP A 1 396 ? 9.095 -8.753 10.305 1.00 81.19 396 ASP A N 1
ATOM 3212 C CA . ASP A 1 396 ? 9.892 -9.023 9.109 1.00 81.19 396 ASP A CA 1
ATOM 3213 C C . ASP A 1 396 ? 9.218 -10.158 8.337 1.00 81.19 396 ASP A C 1
ATOM 3215 O O . ASP A 1 396 ? 9.096 -11.280 8.827 1.00 81.19 396 ASP A O 1
ATOM 3219 N N . SER A 1 397 ? 8.776 -9.884 7.118 1.00 75.38 397 SER A N 1
ATOM 3220 C CA . SER A 1 397 ? 8.023 -10.808 6.279 1.00 75.38 397 SER A CA 1
ATOM 3221 C C . SER A 1 397 ? 8.816 -12.052 5.873 1.00 75.38 397 SER A C 1
ATOM 3223 O O . SER A 1 397 ? 8.228 -12.999 5.359 1.00 75.38 397 SER A O 1
ATOM 3225 N N . ARG A 1 398 ? 10.138 -12.078 6.087 1.00 76.75 398 ARG A N 1
ATOM 3226 C CA . ARG A 1 398 ? 10.999 -13.216 5.732 1.00 76.75 398 ARG A CA 1
ATOM 3227 C C . ARG A 1 398 ? 11.101 -14.254 6.841 1.00 76.75 398 ARG A C 1
ATOM 3229 O O . ARG A 1 398 ? 11.281 -15.429 6.543 1.00 76.75 398 ARG A O 1
ATOM 3236 N N . ASN A 1 399 ? 11.064 -13.825 8.102 1.00 76.81 399 ASN A N 1
ATOM 3237 C CA . ASN A 1 399 ? 11.335 -14.696 9.252 1.00 76.81 399 ASN A CA 1
ATOM 3238 C C . ASN A 1 399 ? 10.369 -14.501 10.436 1.00 76.81 399 ASN A C 1
ATOM 3240 O O . ASN A 1 399 ? 10.490 -15.206 11.433 1.00 76.81 399 ASN A O 1
ATOM 3244 N N . GLY A 1 400 ? 9.421 -13.565 10.345 1.00 77.94 400 GLY A N 1
ATOM 3245 C CA . GLY A 1 400 ? 8.423 -13.284 11.376 1.00 77.94 400 GLY A CA 1
ATOM 3246 C C . GLY A 1 400 ? 8.940 -12.503 12.588 1.00 77.94 400 GLY A C 1
ATOM 3247 O O . GLY A 1 400 ? 8.184 -12.303 13.537 1.00 77.94 400 GLY A O 1
ATOM 3248 N N . ALA A 1 401 ? 10.196 -12.046 12.591 1.00 86.06 401 ALA A N 1
ATOM 3249 C CA . ALA A 1 401 ? 10.763 -11.318 13.724 1.00 86.06 401 ALA A CA 1
ATOM 3250 C C . ALA A 1 401 ? 10.032 -9.987 13.961 1.00 86.06 401 ALA A C 1
ATOM 3252 O O . ALA A 1 401 ? 9.715 -9.270 13.015 1.00 86.06 401 ALA A O 1
ATOM 3253 N N . LEU A 1 402 ? 9.792 -9.625 15.225 1.00 89.75 402 LEU A N 1
ATOM 3254 C CA . LEU A 1 402 ? 9.160 -8.350 15.577 1.00 89.75 402 LEU A CA 1
ATOM 3255 C C . LEU A 1 402 ? 10.111 -7.171 15.327 1.00 89.75 402 LEU A C 1
ATOM 3257 O O . LEU A 1 402 ? 11.260 -7.181 15.769 1.00 89.75 402 LEU A O 1
ATOM 3261 N N . CYS A 1 403 ? 9.604 -6.111 14.698 1.00 88.94 403 CYS A N 1
ATOM 3262 C CA . CYS A 1 403 ? 10.309 -4.839 14.569 1.00 88.94 403 CYS A CA 1
ATOM 3263 C C . CYS A 1 403 ? 10.392 -4.159 15.940 1.00 88.94 403 CYS A C 1
ATOM 3265 O O . CYS A 1 403 ? 9.374 -3.706 16.468 1.00 88.94 403 CYS A O 1
ATOM 3267 N N . ARG A 1 404 ? 11.594 -4.086 16.518 1.00 90.69 404 ARG A N 1
ATOM 3268 C CA . ARG A 1 404 ? 11.850 -3.392 17.792 1.00 90.69 404 ARG A CA 1
ATOM 3269 C C . ARG A 1 404 ? 12.232 -1.921 17.623 1.00 90.69 404 ARG A C 1
ATOM 3271 O O . ARG A 1 404 ? 12.363 -1.234 18.619 1.00 90.69 404 ARG A O 1
ATOM 3278 N N . GLY A 1 405 ? 12.387 -1.458 16.391 1.00 91.88 405 GLY A N 1
ATOM 3279 C CA . GLY A 1 405 ? 12.838 -0.113 16.059 1.00 91.88 405 GLY A CA 1
ATOM 3280 C C . GLY A 1 405 ? 13.556 -0.133 14.719 1.00 91.88 405 GLY A C 1
ATOM 3281 O O . GLY A 1 405 ? 14.062 -1.171 14.281 1.00 91.88 405 GLY A O 1
ATOM 3282 N N . THR A 1 406 ? 13.603 1.010 14.057 1.00 90.69 406 THR A N 1
ATOM 3283 C CA . THR A 1 406 ? 14.376 1.219 12.836 1.00 90.69 406 THR A CA 1
ATOM 3284 C C . THR A 1 406 ? 15.367 2.361 13.036 1.00 90.69 406 THR A C 1
ATOM 3286 O O . THR A 1 406 ? 15.325 3.094 14.019 1.00 90.69 406 THR A O 1
ATOM 3289 N N . LYS A 1 407 ? 16.266 2.558 12.067 1.00 90.31 407 LYS A N 1
ATOM 3290 C CA . LYS A 1 407 ? 17.192 3.699 12.094 1.00 90.31 407 LYS A CA 1
ATOM 3291 C C . LYS A 1 407 ? 16.467 5.056 12.065 1.00 90.31 407 LYS A C 1
ATOM 3293 O O . LYS A 1 407 ? 17.004 6.032 12.570 1.00 90.31 407 LYS A O 1
ATOM 3298 N N . ILE A 1 408 ? 15.302 5.125 11.419 1.00 90.31 408 ILE A N 1
ATOM 3299 C CA . ILE A 1 408 ? 14.549 6.374 11.219 1.00 90.31 408 ILE A CA 1
ATOM 3300 C C . ILE A 1 408 ? 13.519 6.578 12.332 1.00 90.31 408 ILE A C 1
ATOM 3302 O O . ILE A 1 408 ? 13.332 7.702 12.781 1.00 90.31 408 ILE A O 1
ATOM 3306 N N . GLN A 1 409 ? 12.885 5.499 12.788 1.00 92.62 409 GLN A N 1
ATOM 3307 C CA . GLN A 1 409 ? 11.966 5.499 13.913 1.00 92.62 409 GLN A CA 1
ATOM 3308 C C . GLN A 1 409 ? 12.459 4.473 14.940 1.00 92.62 409 GLN A C 1
ATOM 3310 O O . GLN A 1 409 ? 12.150 3.291 14.814 1.00 92.62 409 GLN A O 1
ATOM 3315 N N . PRO A 1 410 ? 13.282 4.876 15.918 1.00 93.81 410 PRO A N 1
ATOM 3316 C CA . PRO A 1 410 ? 13.852 3.936 16.875 1.00 93.81 410 PRO A CA 1
ATOM 3317 C C . PRO A 1 410 ? 12.868 3.523 17.977 1.00 93.81 410 PRO A C 1
ATOM 3319 O O . PRO A 1 410 ? 13.113 2.509 18.622 1.00 93.81 410 PRO A O 1
ATOM 3322 N N . ASP A 1 411 ? 11.777 4.270 18.199 1.00 94.81 411 ASP A N 1
ATOM 3323 C CA . ASP A 1 411 ? 10.818 4.002 19.278 1.00 94.81 411 ASP A CA 1
ATOM 3324 C C . ASP A 1 411 ? 10.033 2.692 19.034 1.00 94.81 411 ASP A C 1
ATOM 3326 O O . ASP A 1 411 ? 9.183 2.636 18.134 1.00 94.81 411 ASP A O 1
ATOM 3330 N N . PRO A 1 412 ? 10.228 1.642 19.861 1.00 93.25 412 PRO A N 1
ATOM 3331 C CA . PRO A 1 412 ? 9.482 0.390 19.746 1.00 93.25 412 PRO A CA 1
ATOM 3332 C C . PRO A 1 412 ? 7.961 0.589 19.830 1.00 93.25 412 PRO A C 1
ATOM 3334 O O . PRO A 1 412 ? 7.207 -0.163 19.205 1.00 93.25 412 PRO A O 1
ATOM 3337 N N . GLY A 1 413 ? 7.504 1.614 20.559 1.00 95.25 413 GLY A N 1
ATOM 3338 C CA . GLY A 1 413 ? 6.096 1.966 20.740 1.00 95.25 413 GLY A CA 1
ATOM 3339 C C . GLY A 1 413 ? 5.405 2.483 19.475 1.00 95.25 413 GLY A C 1
ATOM 3340 O O . GLY A 1 413 ? 4.176 2.560 19.447 1.00 95.25 413 GLY A O 1
ATOM 3341 N N . GLN A 1 414 ? 6.159 2.783 18.412 1.00 95.06 414 GLN A N 1
ATOM 3342 C CA . GLN A 1 414 ? 5.620 3.089 17.078 1.00 95.06 414 GLN A CA 1
ATOM 3343 C C . GLN A 1 414 ? 5.453 1.843 16.202 1.00 95.06 414 GLN A C 1
ATOM 3345 O O . GLN A 1 414 ? 4.843 1.910 15.132 1.00 95.06 414 GLN A O 1
ATOM 3350 N N . HIS A 1 415 ? 5.983 0.696 16.634 1.00 93.94 415 HIS A N 1
ATOM 3351 C CA . HIS A 1 415 ? 5.968 -0.555 15.874 1.00 93.94 415 HIS A CA 1
ATOM 3352 C C . HIS A 1 415 ? 5.135 -1.649 16.534 1.00 93.94 415 HIS A C 1
ATOM 3354 O O . HIS A 1 415 ? 4.568 -2.474 15.814 1.00 93.94 415 HIS A O 1
ATOM 3360 N N . GLN A 1 416 ? 5.098 -1.655 17.869 1.00 94.62 416 GLN A N 1
ATOM 3361 C CA . GLN A 1 416 ? 4.449 -2.649 18.720 1.00 94.62 416 GLN A CA 1
ATOM 3362 C C . GLN A 1 416 ? 3.586 -1.923 19.753 1.00 94.62 416 GLN A C 1
ATOM 3364 O O . GLN A 1 416 ? 4.110 -1.271 20.655 1.00 94.62 416 GLN A O 1
ATOM 3369 N N . PHE A 1 417 ? 2.266 -2.000 19.623 1.00 96.25 417 PHE A N 1
ATOM 3370 C CA . PHE A 1 417 ? 1.358 -1.308 20.531 1.00 96.25 417 PHE A CA 1
ATOM 3371 C C . PHE A 1 417 ? -0.048 -1.905 20.521 1.00 96.25 417 PHE A C 1
ATOM 3373 O O . PHE A 1 417 ? -0.388 -2.773 19.721 1.00 96.25 417 PHE A O 1
ATOM 3380 N N . VAL A 1 418 ? -0.882 -1.422 21.437 1.00 96.50 418 VAL A N 1
ATOM 3381 C CA . VAL A 1 418 ? -2.296 -1.779 21.532 1.00 96.50 418 VAL A CA 1
ATOM 3382 C C . VAL A 1 418 ? -3.128 -0.522 21.323 1.00 96.50 418 VAL A C 1
ATOM 3384 O O . VAL A 1 418 ? -2.814 0.528 21.884 1.00 96.50 418 VAL A O 1
ATOM 3387 N N . LEU A 1 419 ? -4.170 -0.632 20.504 1.00 95.62 419 LEU A N 1
ATOM 3388 C CA . LEU A 1 419 ? -5.209 0.380 20.367 1.00 95.62 419 LEU A CA 1
ATOM 3389 C C . LEU A 1 419 ? -6.421 -0.046 21.188 1.00 95.62 419 LEU A C 1
ATOM 3391 O O . LEU A 1 419 ? -6.868 -1.187 21.065 1.00 95.62 419 LEU A O 1
ATOM 3395 N N . GLN A 1 420 ? -6.958 0.877 21.980 1.00 93.06 420 GLN A N 1
ATOM 3396 C CA . GLN A 1 420 ? -8.278 0.719 22.585 1.00 93.06 420 GLN A CA 1
ATOM 3397 C C . GLN A 1 420 ? -9.327 0.947 21.498 1.00 93.06 420 GLN A C 1
ATOM 3399 O O . GLN A 1 420 ? -9.310 1.989 20.839 1.00 93.06 420 GLN A O 1
ATOM 3404 N N . TYR A 1 421 ? -10.190 -0.035 21.256 1.00 89.50 421 TYR A N 1
ATOM 3405 C CA . TYR A 1 421 ? -11.145 0.021 20.155 1.00 89.50 421 TYR A CA 1
ATOM 3406 C C . TYR A 1 421 ? -12.410 -0.744 20.525 1.00 89.50 421 TYR A C 1
ATOM 3408 O O . TYR A 1 421 ? -12.363 -1.952 20.729 1.00 89.50 421 TYR A O 1
ATOM 3416 N N . GLU A 1 422 ? -13.534 -0.037 20.578 1.00 86.38 422 GLU A N 1
ATOM 3417 C CA . GLU A 1 422 ? -14.828 -0.576 20.996 1.00 86.38 422 GLU A CA 1
ATOM 3418 C C . GLU A 1 422 ? -15.355 -1.626 19.993 1.00 86.38 422 GLU A C 1
ATOM 3420 O O . GLU A 1 422 ? -15.775 -1.324 18.865 1.00 86.38 422 GLU A O 1
ATOM 3425 N N . MET A 1 423 ? -15.317 -2.893 20.403 1.00 82.19 423 MET A N 1
ATOM 3426 C CA . MET A 1 423 ? -15.774 -4.055 19.634 1.00 82.19 423 MET A CA 1
ATOM 3427 C C . MET A 1 423 ? -16.966 -4.759 20.293 1.00 82.19 423 MET A C 1
ATOM 3429 O O . MET A 1 423 ? -17.691 -5.478 19.608 1.00 82.19 423 MET A O 1
ATOM 3433 N N . SER A 1 424 ? -17.216 -4.535 21.580 1.00 69.44 424 SER A N 1
ATOM 3434 C CA . SER A 1 424 ? -18.381 -5.039 22.297 1.00 69.44 424 SER A CA 1
ATOM 3435 C C . SER A 1 424 ? -19.633 -4.177 22.014 1.00 69.44 424 SER A C 1
ATOM 3437 O O . SER A 1 424 ? -19.610 -2.957 22.116 1.00 69.44 424 SER A O 1
ATOM 3439 N N . GLY A 1 425 ? -20.740 -4.823 21.602 1.00 54.75 425 GLY A N 1
ATOM 3440 C CA . GLY A 1 425 ? -22.047 -4.198 21.288 1.00 54.75 425 GLY A CA 1
ATOM 3441 C C . GLY A 1 425 ? -22.240 -3.898 19.789 1.00 54.75 425 GLY A C 1
ATOM 3442 O O . GLY A 1 425 ? -21.512 -3.101 19.205 1.00 54.75 425 GLY A O 1
ATOM 3443 N N . ALA A 1 426 ? -23.154 -4.575 19.078 1.00 38.84 426 ALA A N 1
ATOM 3444 C CA . ALA A 1 426 ? -24.608 -4.516 19.279 1.00 38.84 426 ALA A CA 1
ATOM 3445 C C . ALA A 1 426 ? -25.343 -5.880 19.156 1.00 38.84 426 ALA A C 1
ATOM 3447 O O . ALA A 1 426 ? -26.274 -6.014 18.367 1.00 38.84 426 ALA A O 1
ATOM 3448 N N . GLY A 1 427 ? -24.948 -6.908 19.922 1.00 42.00 427 GLY A N 1
ATOM 3449 C CA . GLY A 1 427 ? -25.573 -8.240 19.789 1.00 42.00 427 GLY A CA 1
ATOM 3450 C C . GLY A 1 427 ? -25.326 -9.251 20.913 1.00 42.00 427 GLY A C 1
ATOM 3451 O O . GLY A 1 427 ? -25.207 -10.439 20.642 1.00 42.00 427 GLY A O 1
ATOM 3452 N N . ARG A 1 428 ? -25.232 -8.808 22.172 1.00 39.72 428 ARG A N 1
ATOM 3453 C CA . ARG A 1 428 ? -25.456 -9.681 23.342 1.00 39.72 428 ARG A CA 1
ATOM 3454 C C . ARG A 1 428 ? -26.623 -9.111 24.150 1.00 39.72 428 ARG A C 1
ATOM 3456 O O . ARG A 1 428 ? -26.418 -8.403 25.132 1.00 39.72 428 ARG A O 1
ATOM 3463 N N . ARG A 1 429 ? -27.836 -9.360 23.666 1.00 34.88 429 ARG A N 1
ATOM 3464 C CA . ARG A 1 429 ? -29.073 -9.427 24.447 1.00 34.88 429 ARG A CA 1
ATOM 3465 C C . ARG A 1 429 ? -29.854 -10.630 23.962 1.00 34.88 429 ARG A C 1
ATOM 3467 O O . ARG A 1 429 ? -29.828 -10.846 22.730 1.00 34.88 429 ARG A O 1
#

Secondary structure (DSSP, 8-state):
-TTS-SS----TT-------EEEEEEETTT-PEEEEEES--SHHHHHHHHHHHHHHS-TT--EEEEE---HHHHSHHHHHHHHTSTTTEEEEEPPTT-GGG-THHHHHHHHIIIIITT---SSHHHHHHHHHHHHHHHHHS---------GGG----S---------EEEEE--S----SSHHHHHHHHSS--------GGGS-TT-B-HHHHHHS-GGGTTT-TTEEEE---S-TTBT-TTSSEEEEEEETTEEEEEEEE-TT--HHHHHHHHHHHHHTTTSEEEEEES--EEESSPPSSTTHHHHSPEEE----SSSGGGPPPHHHHHHHTGGG-TTEEEEEE-S-TTT-EEEEEEE-TTS-EEEEEEE--SSSEEEEEEEEGGGTEEEEEEEETTT--B----SS---GGGTEEEEE-----SS--

Radius of gyration: 26.04 Å; chains: 1; bounding box: 68×60×66 Å